Protein 2CMG (pdb70)

Radius of gyration: 24.31 Å; Cα contacts (8 Å, |Δi|>4): 1092; chains: 2; bounding box: 48×69×59 Å

Nearest PDB structures (foldseek):
  2cmg-assembly1_A  TM=1.004E+00  e=4.791E-58  Helicobacter pylori 26695
  3c6k-assembly1_B  TM=7.568E-01  e=3.218E-09  Homo sapiens
  3c6k-assembly1_A  TM=7.451E-01  e=6.695E-09  Homo sapiens
  3c6k-assembly2_D  TM=7.683E-01  e=2.009E-08  Homo sapiens
  3c6m-assembly1_B  TM=7.552E-01  e=1.890E-08  Homo sapiens

B-factor: mean 11.17, std 5.53, range [1.18, 40.69]

Foldseek 3Di:
DWDWADLDPPDIDIADFDAWDDWDDDPPKIWTKTQHPPQRIWIQIVRDIDGLNCLLQVLQQVLVLQVQLDPAWAFAEEEDDLSLSVVVNNVVHNYAYEYEAQDPRVSCVCVPRHPCSPVRVPPPRYHYYPDPVVDDQAAGQYYEYAALDDLVRVVVNLVRHDQLHKYKYKWFQCPVPVVRVLVSLQSQVVRFLAKAKFARPPCPPDRMIMIITHNDRDSLVSGHQVSQVVDPPHDRDHDVRSVVRRDDDPVSCVVSVVRGRD/DWDWAPQDPVDIDIFDFDAWDDWDDDDPWTWTKTQHPVQRIWICIPSDIDGQNCLQQVLQLVLCLLVQLDDAFAEEEEDDDLSLSNVVNNVLGNYAYEYEALCPVVSCVCVVRHVCNVVSVVDPRYHYDPDPVVDDQAAGQEYEYAALDDLVVLVVNLVRHDQNHKYKYKWWACVSCVVRVLVSLQSLVVRFLAWAKFDRPPPDPGGIIMIITHNDRDSPVSRHQVSQVPGPDRDRDDVVRSVNRRDDDPVSCVVNVVSGRD

Sequence (524 aa):
MWITQEITPYLRKEYTIEAKLLDVRSEHNILEIFKSKDFGEIAMLNRQLLFKNFLHIESELLAHMGGCTKKELKEVLIVDGFDLELAHQLFKYDTHIDFVQADEKILDSFISFFPHFHEVKNNKNFTHAKQLLDLDIKKYDLIFCLQEPDIHRIDGLKRMLKEDGVFISVAKHPLLEHVSMQNALKNMGGVFSVAMPFVAPLRILSNKGYIYASFKTHPLKDLMTPKIEALTSVRYYNEDIHRAAFALPKNLQEVFKDNIKSMWITQEITPYLRKEYTIEAKLLDVRSEHNILEIFKSKDFGEIAMLNRQLLFKNFLHIESELLAHMGGCTKKELKEVLIVDGFDLELAHQLFKYDTHIDFVQADEKILDSFISFFPHFHEVKNNKNFTHAKQLLDLDIKKYDLIFCLQEPDIHRIDGLKRMLKEDGVFISVAKHPLLEHVSMQNALKNMGGVFSVAMPFVAPLRILSNKGYIYASFKTHPLKDLMTPKIEALTSVRYYNEDIHRAAFALPKNLQEVFKDNIKS

Organism: Helicobacter pylori (strain ATCC 700392 / 26695) (NCBI:txid85962)

Secondary structure (DSSP, 8-state):
-EEEEEEETTEEEEEE-SEEEEEEE-SS-EEEEEEETTTEEEEEETTEEEEGGGTHHHHHHHHHHHHTTSS---EEEEESS--HHHHHHHTTSS-EEEEE-S-HHHHGGGTTTSTTHHHHHT-TTEEEESSGGGS----EEEEEESS---HHHHHHHHTTEEEEEEEEEEEE-TTT-HHHHHHHHHHHHTT-SEEEEE--TT-TT--EEEEEEESS--TTTT--HHHHTT--S-SS--HHHHHHTT---HHHHHHGGGT-B-/-EEEEEEETTEEEEEE-SEEEEEEE-SS-EEEEEEETTTEEEEEESS-EEEGGGHHHHHHHHHHHHHTS-S---EEEEES---HHHHHHHTTSS-EEEEE-S-HHHHHHTTTTSTTHHHHHH-TTEEEESSGGGSPP--EEEEEESS---HHHHHHHHTTEEEEEEEEEEE--TTTTHHHHHHHHHHHHTT-SEEEEE--TT--S---EEEEEESS--TTTT--HHHHTT--S-SS--HHHHHHTT---HHHHHHHTTT-B-

Structure (mmCIF, N/CA/C/O backbone):
data_2CMG
#
_entry.id   2CMG
#
_cell.length_a   61.147
_cell.length_b   58.141
_cell.length_c   74.832
_cell.angle_alpha   90.00
_cell.angle_beta   90.93
_cell.angle_gamma   90.00
#
_symmetry.space_group_name_H-M   'P 1 21 1'
#
loop_
_entity.id
_entity.type
_entity.pdbx_description
1 polymer 'SPERMIDINE SYNTHASE'
2 water water
#
loop_
_atom_site.group_PDB
_atom_site.id
_atom_site.type_symbol
_atom_site.label_atom_id
_atom_site.label_alt_id
_atom_site.label_comp_id
_atom_site.label_asym_id
_atom_site.label_entity_id
_atom_site.label_seq_id
_atom_site.pdbx_PDB_ins_code
_atom_site.Cartn_x
_atom_site.Cartn_y
_atom_site.Cartn_z
_atom_site.occupancy
_atom_site.B_iso_or_equiv
_atom_site.auth_seq_id
_atom_site.auth_comp_id
_atom_site.auth_asym_id
_atom_site.auth_atom_id
_atom_site.pdbx_PDB_model_num
ATOM 1 N N . MET A 1 1 ? -12.518 10.552 22.740 1.00 21.65 1 MET A N 1
ATOM 2 C CA . MET A 1 1 ? -12.019 10.896 21.372 1.00 21.00 1 MET A CA 1
ATOM 3 C C . MET A 1 1 ? -10.599 10.392 21.124 1.00 20.43 1 MET A C 1
ATOM 4 O O . MET A 1 1 ? -9.680 10.666 21.901 1.00 20.64 1 MET A O 1
ATOM 9 N N . TRP A 1 2 ? -10.428 9.658 20.030 1.00 19.47 2 TRP A N 1
ATOM 10 C CA . TRP A 1 2 ? -9.130 9.108 19.663 1.00 18.11 2 TRP A CA 1
ATOM 11 C C . TRP A 1 2 ? -8.832 9.257 18.178 1.00 17.37 2 TRP A C 1
ATOM 12 O O . TRP A 1 2 ? -9.711 9.575 17.378 1.00 16.41 2 TRP A O 1
ATOM 23 N N . ILE A 1 3 ? -7.567 9.031 17.835 1.00 16.83 3 ILE A N 1
ATOM 24 C CA . ILE A 1 3 ? -7.092 9.069 16.467 1.00 15.55 3 ILE A CA 1
ATOM 25 C C . ILE A 1 3 ? -6.276 7.794 16.298 1.00 15.58 3 ILE A C 1
ATOM 26 O O . ILE A 1 3 ? -5.482 7.435 17.172 1.00 15.05 3 ILE A O 1
ATOM 31 N N . THR A 1 4 ? -6.507 7.104 15.183 1.00 14.97 4 THR A N 1
ATOM 32 C CA . THR A 1 4 ? -5.841 5.847 14.883 1.00 14.43 4 THR A CA 1
ATOM 33 C C . THR A 1 4 ? -4.662 5.976 13.920 1.00 13.08 4 THR A C 1
ATOM 34 O O . THR A 1 4 ? -4.609 6.895 13.103 1.00 9.77 4 THR A O 1
ATOM 38 N N . GLN A 1 5 ? -3.725 5.033 14.039 1.00 12.39 5 GLN A N 1
ATOM 39 C CA . GLN A 1 5 ? -2.532 4.972 13.199 1.00 13.16 5 GLN A CA 1
ATOM 40 C C . GLN A 1 5 ? -2.287 3.510 12.837 1.00 12.60 5 GLN A C 1
ATOM 41 O O . GLN A 1 5 ? -2.162 2.658 13.714 1.00 12.67 5 GLN A O 1
ATOM 47 N N . GLU A 1 6 ? -2.209 3.228 11.544 1.00 11.99 6 GLU A N 1
ATOM 48 C CA . GLU A 1 6 ? -2.002 1.866 11.079 1.00 11.95 6 GLU A CA 1
ATOM 49 C C . GLU A 1 6 ? -0.542 1.440 10.982 1.00 10.47 6 GLU A C 1
ATOM 50 O O . GLU A 1 6 ? 0.316 2.190 10.510 1.00 9.95 6 GLU A O 1
ATOM 56 N N . ILE A 1 7 ? -0.280 0.219 11.434 1.00 10.12 7 ILE A N 1
ATOM 57 C CA . ILE A 1 7 ? 1.051 -0.378 11.383 1.00 9.49 7 ILE A CA 1
ATOM 58 C C . ILE A 1 7 ? 0.937 -1.419 10.273 1.00 9.53 7 ILE A C 1
ATOM 59 O O . ILE A 1 7 ? 1.785 -1.495 9.379 1.00 10.51 7 ILE A O 1
ATOM 64 N N . THR A 1 8 ? -0.121 -2.227 10.357 1.00 9.88 8 THR A N 1
ATOM 65 C CA . THR A 1 8 ? -0.432 -3.237 9.352 1.00 9.23 8 THR A CA 1
ATOM 66 C C . THR A 1 8 ? -1.951 -3.177 9.200 1.00 7.11 8 THR A C 1
ATOM 67 O O . THR A 1 8 ? -2.630 -2.480 9.962 1.00 6.71 8 THR A O 1
ATOM 71 N N . PRO A 1 9 ? -2.505 -3.881 8.206 1.00 6.56 9 PRO A N 1
ATOM 72 C CA . PRO A 1 9 ? -3.959 -3.861 8.019 1.00 7.36 9 PRO A CA 1
ATOM 73 C C . PRO A 1 9 ? -4.704 -4.559 9.151 1.00 7.34 9 PRO A C 1
ATOM 74 O O . PRO A 1 9 ? -5.920 -4.424 9.276 1.00 8.28 9 PRO A O 1
ATOM 78 N N . TYR A 1 10 ? -3.968 -5.298 9.975 1.00 7.46 10 TYR A N 1
ATOM 79 C CA . TYR A 1 10 ? -4.557 -6.017 11.096 1.00 7.43 10 TYR A CA 1
ATOM 80 C C . TYR A 1 10 ? -3.928 -5.554 12.405 1.00 8.02 10 TYR A C 1
ATOM 81 O O . TYR A 1 10 ? -4.064 -6.204 13.443 1.00 7.68 10 TYR A O 1
ATOM 90 N N . LEU A 1 11 ? -3.226 -4.431 12.349 1.00 8.36 11 LEU A N 1
ATOM 91 C CA . LEU A 1 11 ? -2.595 -3.904 13.545 1.00 6.52 11 LEU A CA 1
ATOM 92 C C . LEU A 1 11 ? -2.597 -2.386 13.511 1.00 7.97 11 LEU A C 1
ATOM 93 O O . LEU A 1 11 ? -1.988 -1.769 12.634 1.00 6.85 11 LEU A O 1
ATOM 98 N N . ARG A 1 12 ? -3.294 -1.790 14.477 1.00 8.85 12 ARG A N 1
ATOM 99 C CA . ARG A 1 12 ? -3.406 -0.334 14.585 1.00 10.45 12 ARG A CA 1
ATOM 100 C C . ARG A 1 12 ? -3.002 0.158 15.973 1.00 9.08 12 ARG A C 1
ATOM 101 O O . ARG A 1 12 ? -2.942 -0.612 16.920 1.00 10.18 12 ARG A O 1
ATOM 109 N N . LYS A 1 13 ? -2.739 1.456 16.073 1.00 9.14 13 LYS A N 1
ATOM 110 C CA . LYS A 1 13 ? -2.394 2.091 17.340 1.00 9.12 13 LYS A CA 1
ATOM 111 C C . LYS A 1 13 ? -3.470 3.139 17.583 1.00 9.91 13 LYS A C 1
ATOM 112 O O . LYS A 1 13 ? -3.869 3.844 16.658 1.00 9.98 13 LYS A O 1
ATOM 118 N N . GLU A 1 14 ? -3.950 3.242 18.816 1.00 11.72 14 GLU A N 1
ATOM 119 C CA . GLU A 1 14 ? -4.992 4.216 19.126 1.00 13.73 14 GLU A CA 1
ATOM 120 C C . GLU A 1 14 ? -4.482 5.173 20.212 1.00 13.31 14 GLU A C 1
ATOM 121 O O . GLU A 1 14 ? -4.088 4.733 21.307 1.00 12.57 14 GLU A O 1
ATOM 127 N N . TYR A 1 15 ? -4.456 6.470 19.890 1.00 14.60 15 TYR A N 1
ATOM 128 C CA . TYR A 1 15 ? -3.973 7.507 20.815 1.00 13.33 15 TYR A CA 1
ATOM 129 C C . TYR A 1 15 ? -5.068 8.421 21.359 1.00 14.62 15 TYR A C 1
ATOM 130 O O . TYR A 1 15 ? -5.451 9.382 20.678 1.00 16.48 15 TYR A O 1
ATOM 139 N N . THR A 1 16 ? -5.544 8.164 22.582 1.00 15.03 16 THR A N 1
ATOM 140 C CA . THR A 1 16 ? -6.589 9.007 23.166 1.00 16.00 16 THR A CA 1
ATOM 141 C C . THR A 1 16 ? -6.092 10.439 23.120 1.00 16.02 16 THR A C 1
ATOM 142 O O . THR A 1 16 ? -4.914 10.697 23.359 1.00 19.41 16 THR A O 1
ATOM 146 N N . ILE A 1 17 ? -6.994 11.365 22.826 1.00 14.56 17 ILE A N 1
ATOM 147 C CA . ILE A 1 17 ? -6.625 12.767 22.755 1.00 14.57 17 ILE A CA 1
ATOM 148 C C . ILE A 1 17 ? -7.638 13.645 23.466 1.00 14.23 17 ILE A C 1
ATOM 149 O O . ILE A 1 17 ? -8.820 13.304 23.533 1.00 12.38 17 ILE A O 1
ATOM 154 N N . GLU A 1 18 ? -7.164 14.783 23.974 1.00 15.68 18 GLU A N 1
ATOM 155 C CA . GLU A 1 18 ? -8.003 15.731 24.703 1.00 16.97 18 GLU A CA 1
ATOM 156 C C . GLU A 1 18 ? -8.983 16.479 23.802 1.00 19.17 18 GLU A C 1
ATOM 157 O O . GLU A 1 18 ? -10.155 16.641 24.152 1.00 19.67 18 GLU A O 1
ATOM 163 N N . ALA A 1 19 ? -8.500 16.956 22.656 1.00 17.97 19 ALA A N 1
ATOM 164 C CA . ALA A 1 19 ? -9.341 17.695 21.714 1.00 17.62 19 ALA A CA 1
ATOM 165 C C . ALA A 1 19 ? -8.553 18.089 20.479 1.00 16.13 19 ALA A C 1
ATOM 166 O O . ALA A 1 19 ? -7.326 17.984 20.452 1.00 16.74 19 ALA A O 1
ATOM 168 N N . LYS A 1 20 ? -9.266 18.544 19.456 1.00 15.08 20 LYS A N 1
ATOM 169 C CA . LYS A 1 20 ? -8.619 18.971 18.223 1.00 14.07 20 LYS A CA 1
ATOM 170 C C . LYS A 1 20 ? -8.279 20.454 18.348 1.00 14.33 20 LYS A C 1
ATOM 171 O O . LYS A 1 20 ? -9.109 21.262 18.780 1.00 14.11 20 LYS A O 1
ATOM 177 N N . LEU A 1 21 ? -7.052 20.799 17.971 1.00 13.12 21 LEU A N 1
ATOM 178 C CA . LEU A 1 21 ? -6.574 22.168 18.058 1.00 11.81 21 LEU A CA 1
ATOM 179 C C . LEU A 1 21 ? -6.423 22.875 16.722 1.00 11.46 21 LEU A C 1
ATOM 180 O O . LEU A 1 21 ? -6.350 24.098 16.681 1.00 10.43 21 LEU A O 1
ATOM 185 N N . LEU A 1 22 ? -6.369 22.120 15.632 1.00 11.54 22 LEU A N 1
ATOM 186 C CA . LEU A 1 22 ? -6.170 22.736 14.332 1.00 12.72 22 LEU A CA 1
ATOM 187 C C . LEU A 1 22 ? -6.524 21.753 13.222 1.00 13.72 22 LEU A C 1
ATOM 188 O O . LEU A 1 22 ? -6.410 20.537 13.385 1.00 14.26 22 LEU A O 1
ATOM 193 N N . ASP A 1 23 ? -6.942 22.292 12.086 1.00 12.84 23 ASP A N 1
ATOM 194 C CA . ASP A 1 23 ? -7.338 21.470 10.957 1.00 12.63 23 ASP A CA 1
ATOM 195 C C . ASP A 1 23 ? -7.144 22.271 9.671 1.00 11.71 23 ASP A C 1
ATOM 196 O O . ASP A 1 23 ? -8.039 22.997 9.240 1.00 11.17 23 ASP A O 1
ATOM 201 N N . VAL A 1 24 ? -5.961 22.131 9.075 1.00 11.75 24 VAL A N 1
ATOM 202 C CA . VAL A 1 24 ? -5.600 22.829 7.840 1.00 11.26 24 VAL A CA 1
ATOM 203 C C . VAL A 1 24 ? -5.499 21.835 6.692 1.00 11.49 24 VAL A C 1
ATOM 204 O O . VAL A 1 24 ? -4.861 20.790 6.812 1.00 12.62 24 VAL A O 1
ATOM 208 N N . ARG A 1 25 ? -6.113 22.184 5.569 1.00 13.34 25 ARG A N 1
ATOM 209 C CA . ARG A 1 25 ? -6.126 21.316 4.403 1.00 13.64 25 ARG A CA 1
ATOM 210 C C . ARG A 1 25 ? -5.880 22.077 3.108 1.00 13.66 25 ARG A C 1
ATOM 211 O O . ARG A 1 25 ? -6.489 23.116 2.854 1.00 15.25 25 ARG A O 1
ATOM 219 N N . SER A 1 26 ? -4.973 21.550 2.296 1.00 13.03 26 SER A N 1
ATOM 220 C CA . SER A 1 26 ? -4.650 22.131 1.003 1.00 12.08 26 SER A CA 1
ATOM 221 C C . SER A 1 26 ? -5.159 21.114 -0.010 1.00 12.79 26 SER A C 1
ATOM 222 O O . SER A 1 26 ? -5.718 20.090 0.384 1.00 13.94 26 SER A O 1
ATOM 225 N N . GLU A 1 27 ? -4.969 21.372 -1.300 1.00 13.27 27 GLU A N 1
ATOM 226 C CA . GLU A 1 27 ? -5.443 20.444 -2.324 1.00 13.57 27 GLU A CA 1
ATOM 227 C C . GLU A 1 27 ? -4.724 19.095 -2.292 1.00 15.17 27 GLU A C 1
ATOM 228 O O . GLU A 1 27 ? -5.244 18.105 -2.807 1.00 17.32 27 GLU A O 1
ATOM 234 N N . HIS A 1 28 ? -3.543 19.043 -1.679 1.00 16.47 28 HIS A N 1
ATOM 235 C CA . HIS A 1 28 ? -2.780 17.797 -1.632 1.00 16.60 28 HIS A CA 1
ATOM 236 C C . HIS A 1 28 ? -2.322 17.334 -0.247 1.00 15.81 28 HIS A C 1
ATOM 237 O O . HIS A 1 28 ? -1.693 16.281 -0.119 1.00 13.04 28 HIS A O 1
ATOM 244 N N . ASN A 1 29 ? -2.634 18.107 0.786 1.00 15.95 29 ASN A N 1
ATOM 245 C CA . ASN A 1 29 ? -2.227 17.742 2.135 1.00 14.71 29 ASN A CA 1
ATOM 246 C C . ASN A 1 29 ? -3.301 18.024 3.168 1.00 14.99 29 ASN A C 1
ATOM 247 O O . ASN A 1 29 ? -4.177 18.855 2.957 1.00 15.05 29 ASN A O 1
ATOM 252 N N . ILE A 1 30 ? -3.234 17.307 4.285 1.00 15.34 30 ILE A N 1
ATOM 253 C CA . ILE A 1 30 ? -4.196 17.472 5.360 1.00 14.92 30 ILE A CA 1
ATOM 254 C C . ILE A 1 30 ? -3.488 17.426 6.708 1.00 13.74 30 ILE A C 1
ATOM 255 O O . ILE A 1 30 ? -2.851 16.423 7.050 1.00 13.87 30 ILE A O 1
ATOM 260 N N . LEU A 1 31 ? -3.611 18.513 7.470 1.00 10.97 31 LEU A N 1
ATOM 261 C CA . LEU A 1 31 ? -2.966 18.629 8.778 1.00 9.18 31 LEU A CA 1
ATOM 262 C C . LEU A 1 31 ? -3.942 18.966 9.911 1.00 9.44 31 LEU A C 1
ATOM 263 O O . LEU A 1 31 ? -4.705 19.929 9.823 1.00 6.83 31 LEU A O 1
ATOM 268 N N . GLU A 1 32 ? -3.904 18.169 10.975 1.00 8.54 32 GLU A N 1
ATOM 269 C CA . GLU A 1 32 ? -4.765 18.385 12.129 1.00 7.90 32 GLU A CA 1
ATOM 270 C C . GLU A 1 32 ? -3.886 18.225 13.365 1.00 8.20 32 GLU A C 1
ATOM 271 O O . GLU A 1 32 ? -3.001 17.380 13.391 1.00 8.00 32 GLU A O 1
ATOM 277 N N . ILE A 1 33 ? -4.109 19.041 14.386 1.00 10.18 33 ILE A N 1
ATOM 278 C CA . ILE A 1 33 ? -3.307 18.928 15.598 1.00 9.58 33 ILE A CA 1
ATOM 279 C C . ILE A 1 33 ? -4.242 18.705 16.775 1.00 9.71 33 ILE A C 1
ATOM 280 O O . ILE A 1 33 ? -5.327 19.287 16.850 1.00 8.25 33 ILE A O 1
ATOM 285 N N . PHE A 1 34 ? -3.812 17.844 17.691 1.00 9.24 34 PHE A N 1
ATOM 286 C CA . PHE A 1 34 ? -4.610 17.502 18.863 1.00 8.74 34 PHE A CA 1
ATOM 287 C C . PHE A 1 34 ? -3.812 17.639 20.155 1.00 8.57 34 PHE A C 1
ATOM 288 O O . PHE A 1 34 ? -2.578 17.530 20.149 1.00 8.18 34 PHE A O 1
ATOM 296 N N . LYS A 1 35 ? -4.525 17.890 21.254 1.00 9.31 35 LYS A N 1
ATOM 297 C CA . LYS A 1 35 ? -3.906 17.999 22.570 1.00 9.39 35 LYS A CA 1
ATOM 298 C C . LYS A 1 35 ? -3.736 16.565 23.052 1.00 10.63 35 LYS A C 1
ATOM 299 O O . LYS A 1 35 ? -4.652 15.745 22.943 1.00 10.01 35 LYS A O 1
ATOM 305 N N . SER A 1 36 ? -2.566 16.261 23.590 1.00 10.55 36 SER A N 1
ATOM 306 C CA . SER A 1 36 ? -2.303 14.914 24.054 1.00 10.37 36 SER A CA 1
ATOM 307 C C . SER A 1 36 ? -1.789 14.813 25.476 1.00 10.54 36 SER A C 1
ATOM 308 O O . SER A 1 36 ? -0.745 15.372 25.796 1.00 12.26 36 SER A O 1
ATOM 311 N N . LYS A 1 37 ? -2.505 14.067 26.313 1.00 12.13 37 LYS A N 1
ATOM 312 C CA . LYS A 1 37 ? -2.109 13.870 27.703 1.00 13.29 37 LYS A CA 1
ATOM 313 C C . LYS A 1 37 ? -0.753 13.171 27.759 1.00 14.26 37 LYS A C 1
ATOM 314 O O . LYS A 1 37 ? -0.067 13.196 28.790 1.00 14.93 37 LYS A O 1
ATOM 320 N N . ASP A 1 38 ? -0.365 12.561 26.643 1.00 13.42 38 ASP A N 1
ATOM 321 C CA . ASP A 1 38 ? 0.904 11.846 26.567 1.00 12.95 38 ASP A CA 1
ATOM 322 C C . ASP A 1 38 ? 2.053 12.598 25.915 1.00 12.77 38 ASP A C 1
ATOM 323 O O . ASP A 1 38 ? 3.177 12.591 26.422 1.00 11.92 38 ASP A O 1
ATOM 328 N N . PHE A 1 39 ? 1.774 13.235 24.783 1.00 12.68 39 PHE A N 1
ATOM 329 C CA . PHE A 1 39 ? 2.816 13.944 24.058 1.00 11.55 39 PHE A CA 1
ATOM 330 C C . PHE A 1 39 ? 2.620 15.443 23.920 1.00 11.14 39 PHE A C 1
ATOM 331 O O . PHE A 1 39 ? 3.229 16.072 23.048 1.00 12.28 39 PHE A O 1
ATOM 339 N N . GLY A 1 40 ? 1.793 16.018 24.785 1.00 7.84 40 GLY A N 1
ATOM 340 C CA . GLY A 1 40 ? 1.542 17.444 24.711 1.00 6.22 40 GLY A CA 1
ATOM 341 C C . GLY A 1 40 ? 0.581 17.672 23.565 1.00 6.20 40 GLY A C 1
ATOM 342 O O . GLY A 1 40 ? -0.568 18.061 23.761 1.00 4.18 40 GLY A O 1
ATOM 343 N N . GLU A 1 41 ? 1.068 17.402 22.361 1.00 3.54 41 GLU A N 1
ATOM 344 C CA . GLU A 1 41 ? 0.281 17.535 21.152 1.00 4.30 41 GLU A CA 1
ATOM 345 C C . GLU A 1 41 ? 0.818 16.527 20.153 1.00 4.67 41 GLU A C 1
ATOM 346 O O . GLU A 1 41 ? 2.006 16.212 20.158 1.00 3.44 41 GLU A O 1
ATOM 352 N N . ILE A 1 42 ? -0.075 16.035 19.304 1.00 5.49 42 ILE A N 1
ATOM 353 C CA . ILE A 1 42 ? 0.270 15.104 18.243 1.00 6.26 42 ILE A CA 1
ATOM 354 C C . ILE A 1 42 ? -0.259 15.752 16.978 1.00 5.80 42 ILE A C 1
ATOM 355 O O . ILE A 1 42 ? -1.359 16.290 16.972 1.00 5.49 42 ILE A O 1
ATOM 360 N N . ALA A 1 43 ? 0.535 15.713 15.919 1.00 5.35 43 ALA A N 1
ATOM 361 C CA . ALA A 1 43 ? 0.139 16.287 14.648 1.00 6.75 43 ALA A CA 1
ATOM 362 C C . ALA A 1 43 ? -0.021 15.131 13.668 1.00 7.53 43 ALA A C 1
ATOM 363 O O . ALA A 1 43 ? 0.887 14.320 13.502 1.00 6.94 43 ALA A O 1
ATOM 365 N N . MET A 1 44 ? -1.197 15.039 13.057 1.00 9.28 44 MET A N 1
ATOM 366 C CA . MET A 1 44 ? -1.478 13.982 12.092 1.00 7.58 44 MET A CA 1
ATOM 367 C C . MET A 1 44 ? -1.548 14.585 10.702 1.00 8.96 44 MET A C 1
ATOM 368 O O . MET A 1 44 ? -2.586 15.120 10.280 1.00 7.42 44 MET A O 1
ATOM 373 N N . LEU A 1 45 ? -0.412 14.493 10.015 1.00 8.90 45 LEU A N 1
ATOM 374 C CA . LEU A 1 45 ? -0.221 15.000 8.660 1.00 9.00 45 LEU A CA 1
ATOM 375 C C . LEU A 1 45 ? -0.273 13.830 7.693 1.00 7.94 45 LEU A C 1
ATOM 376 O O . LEU A 1 45 ? 0.682 13.055 7.607 1.00 8.79 45 LEU A O 1
ATOM 381 N N . ASN A 1 46 ? -1.383 13.711 6.964 1.00 9.72 46 ASN A N 1
ATOM 382 C CA . ASN A 1 46 ? -1.570 12.637 5.987 1.00 11.15 46 ASN A CA 1
ATOM 383 C C . ASN A 1 46 ? -1.339 11.269 6.600 1.00 12.88 46 ASN A C 1
ATOM 384 O O . ASN A 1 46 ? -0.690 10.404 6.002 1.00 14.34 46 ASN A O 1
ATOM 389 N N . ARG A 1 47 ? -1.885 11.095 7.799 1.00 14.76 47 ARG A N 1
ATOM 390 C CA . ARG A 1 47 ? -1.796 9.863 8.585 1.00 16.01 47 ARG A CA 1
ATOM 391 C C . ARG A 1 47 ? -0.414 9.596 9.211 1.00 14.53 47 ARG A C 1
ATOM 392 O O . ARG A 1 47 ? -0.212 8.567 9.839 1.00 13.09 47 ARG A O 1
ATOM 400 N N . GLN A 1 48 ? 0.540 10.507 9.023 1.00 13.84 48 GLN A N 1
ATOM 401 C CA . GLN A 1 48 ? 1.851 10.359 9.653 1.00 13.61 48 GLN A CA 1
ATOM 402 C C . GLN A 1 48 ? 1.734 11.127 10.964 1.00 12.00 48 GLN A C 1
ATOM 403 O O . GLN A 1 48 ? 1.274 12.262 10.964 1.00 13.33 48 GLN A O 1
ATOM 409 N N . LEU A 1 49 ? 2.131 10.519 12.079 1.00 10.72 49 LEU A N 1
ATOM 410 C CA . LEU A 1 49 ? 2.044 11.201 13.374 1.00 8.76 49 LEU A CA 1
ATOM 411 C C . LEU A 1 49 ? 3.328 11.844 13.873 1.00 6.50 49 LEU A C 1
ATOM 412 O O . LEU A 1 49 ? 4.410 11.268 13.756 1.00 6.24 49 LEU A O 1
ATOM 417 N N . LEU A 1 50 ? 3.185 13.047 14.430 1.00 5.11 50 LEU A N 1
ATOM 418 C CA . LEU A 1 50 ? 4.307 13.787 14.998 1.00 5.40 50 LEU A CA 1
ATOM 419 C C . LEU A 1 50 ? 3.986 14.066 16.461 1.00 4.83 50 LEU A C 1
ATOM 420 O O . LEU A 1 50 ? 2.852 14.391 16.809 1.00 1.18 50 LEU A O 1
ATOM 425 N N . PHE A 1 51 ? 4.998 13.946 17.312 1.00 5.66 51 PHE A N 1
ATOM 426 C CA . PHE A 1 51 ? 4.834 14.145 18.743 1.00 5.83 51 PHE A CA 1
ATOM 427 C C . PHE A 1 51 ? 5.636 15.353 19.216 1.00 5.05 51 PHE A C 1
ATOM 428 O O . PHE A 1 51 ? 6.857 15.297 19.326 1.00 5.99 51 PHE A O 1
ATOM 436 N N . LYS A 1 52 ? 4.928 16.442 19.497 1.00 6.93 52 LYS A N 1
ATOM 437 C CA . LYS A 1 52 ? 5.528 17.702 19.939 1.00 6.12 52 LYS A CA 1
ATOM 438 C C . LYS A 1 52 ? 6.602 17.576 21.017 1.00 5.28 52 LYS A C 1
ATOM 439 O O . LYS A 1 52 ? 7.637 18.231 20.940 1.00 5.96 52 LYS A O 1
ATOM 445 N N . ASN A 1 53 ? 6.364 16.742 22.021 1.00 4.63 53 ASN A N 1
ATOM 446 C CA . ASN A 1 53 ? 7.338 16.579 23.102 1.00 4.03 53 ASN A CA 1
ATOM 447 C C . ASN A 1 53 ? 8.544 15.686 22.803 1.00 3.52 53 ASN A C 1
ATOM 448 O O . ASN A 1 53 ? 9.388 15.485 23.678 1.00 2.38 53 ASN A O 1
ATOM 453 N N . PHE A 1 54 ? 8.636 15.153 21.586 1.00 3.50 54 PHE A N 1
ATOM 454 C CA . PHE A 1 54 ? 9.760 14.281 21.238 1.00 4.65 54 PHE A CA 1
ATOM 455 C C . PHE A 1 54 ? 10.346 14.563 19.850 1.00 4.46 54 PHE A C 1
ATOM 456 O O . PHE A 1 54 ? 11.097 13.750 19.300 1.00 3.10 54 PHE A O 1
ATOM 464 N N . LEU A 1 55 ? 10.012 15.724 19.294 1.00 2.91 55 LEU A N 1
ATOM 465 C CA . LEU A 1 55 ? 10.506 16.105 17.981 1.00 3.40 55 LEU A CA 1
ATOM 466 C C . LEU A 1 55 ? 12.031 16.052 17.924 1.00 4.77 55 LEU A C 1
ATOM 467 O O . LEU A 1 55 ? 12.596 15.775 16.872 1.00 4.04 55 LEU A O 1
ATOM 472 N N . HIS A 1 56 ? 12.697 16.304 19.053 1.00 6.31 56 HIS A N 1
ATOM 473 C CA . HIS A 1 56 ? 14.164 16.283 19.080 1.00 5.29 56 HIS A CA 1
ATOM 474 C C . HIS A 1 56 ? 14.738 14.926 18.699 1.00 7.05 56 HIS A C 1
ATOM 475 O O . HIS A 1 56 ? 15.887 14.844 18.270 1.00 8.36 56 HIS A O 1
ATOM 482 N N . ILE A 1 57 ? 13.933 13.870 18.838 1.00 3.05 57 ILE A N 1
ATOM 483 C CA . ILE A 1 57 ? 14.385 12.518 18.522 1.00 4.42 57 ILE A CA 1
ATOM 484 C C . ILE A 1 57 ? 14.843 12.336 17.088 1.00 4.35 57 ILE A C 1
ATOM 485 O O . ILE A 1 57 ? 16.022 12.100 16.829 1.00 4.50 57 ILE A O 1
ATOM 490 N N . GLU A 1 58 ? 13.903 12.430 16.155 1.00 6.36 58 GLU A N 1
ATOM 491 C CA . GLU A 1 58 ? 14.238 12.237 14.756 1.00 6.12 58 GLU A CA 1
ATOM 492 C C . GLU A 1 58 ? 15.090 13.357 14.196 1.00 4.97 58 GLU A C 1
ATOM 493 O O . GLU A 1 58 ? 16.024 13.094 13.448 1.00 3.86 58 GLU A O 1
ATOM 499 N N . SER A 1 59 ? 14.771 14.600 14.550 1.00 3.11 59 SER A N 1
ATOM 500 C CA . SER A 1 59 ? 15.539 15.728 14.051 1.00 3.91 59 SER A CA 1
ATOM 501 C C . SER A 1 59 ? 16.997 15.645 14.478 1.00 4.19 59 SER A C 1
ATOM 502 O O . SER A 1 59 ? 17.891 16.058 13.740 1.00 7.72 59 SER A O 1
ATOM 505 N N . GLU A 1 60 ? 17.259 15.116 15.664 1.00 4.76 60 GLU A N 1
ATOM 506 C CA . GLU A 1 60 ? 18.644 14.993 16.074 1.00 5.17 60 GLU A CA 1
ATOM 507 C C . GLU A 1 60 ? 19.301 13.841 15.300 1.00 4.11 60 GLU A C 1
ATOM 508 O O . GLU A 1 60 ? 20.378 14.008 14.730 1.00 5.32 60 GLU A O 1
ATOM 514 N N . LEU A 1 61 ? 18.637 12.689 15.236 1.00 3.97 61 LEU A N 1
ATOM 515 C CA . LEU A 1 61 ? 19.218 11.527 14.558 1.00 3.97 61 LEU A CA 1
ATOM 516 C C . LEU A 1 61 ? 19.525 11.739 13.094 1.00 2.12 61 LEU A C 1
ATOM 517 O O . LEU A 1 61 ? 20.609 11.401 12.638 1.00 1.34 61 LEU A O 1
ATOM 522 N N . LEU A 1 62 ? 18.573 12.285 12.348 1.00 2.97 62 LEU A N 1
ATOM 523 C CA . LEU A 1 62 ? 18.774 12.532 10.921 1.00 1.58 62 LEU A CA 1
ATOM 524 C C . LEU A 1 62 ? 19.803 13.624 10.633 1.00 1.45 62 LEU A C 1
ATOM 525 O O . LEU A 1 62 ? 20.677 13.455 9.786 1.00 1.18 62 LEU A O 1
ATOM 530 N N . ALA A 1 63 ? 19.694 14.736 11.351 1.00 1.18 63 ALA A N 1
ATOM 531 C CA . ALA A 1 63 ? 20.587 15.873 11.155 1.00 2.64 63 ALA A CA 1
ATOM 532 C C . ALA A 1 63 ? 22.040 15.617 11.499 1.00 2.92 63 ALA A C 1
ATOM 533 O O . ALA A 1 63 ? 22.944 16.049 10.780 1.00 3.59 63 ALA A O 1
ATOM 535 N N . HIS A 1 64 ? 22.285 14.909 12.589 1.00 3.03 64 HIS A N 1
ATOM 536 C CA . HIS A 1 64 ? 23.663 14.662 12.958 1.00 5.22 64 HIS A CA 1
ATOM 537 C C . HIS A 1 64 ? 24.216 13.356 12.405 1.00 4.83 64 HIS A C 1
ATOM 538 O O . HIS A 1 64 ? 25.391 13.057 12.566 1.00 5.88 64 HIS A O 1
ATOM 545 N N . MET A 1 65 ? 23.367 12.583 11.732 1.00 5.97 65 MET A N 1
ATOM 546 C CA . MET A 1 65 ? 23.805 11.312 11.149 1.00 6.09 65 MET A CA 1
ATOM 547 C C . MET A 1 65 ? 24.770 11.656 10.021 1.00 5.34 65 MET A C 1
ATOM 548 O O . MET A 1 65 ? 25.852 11.089 9.914 1.00 3.81 65 MET A O 1
ATOM 553 N N . GLY A 1 66 ? 24.363 12.610 9.195 1.00 7.04 66 GLY A N 1
ATOM 554 C CA . GLY A 1 66 ? 25.189 13.040 8.090 1.00 7.51 66 GLY A CA 1
ATOM 555 C C . GLY A 1 66 ? 26.136 14.115 8.568 1.00 7.82 66 GLY A C 1
ATOM 556 O O . GLY A 1 66 ? 27.274 14.207 8.107 1.00 9.53 66 GLY A O 1
ATOM 557 N N . GLY A 1 67 ? 25.661 14.923 9.509 1.00 7.44 67 GLY A N 1
ATOM 558 C CA . GLY A 1 67 ? 26.465 16.003 10.048 1.00 6.74 67 GLY A CA 1
ATOM 559 C C . GLY A 1 67 ? 27.78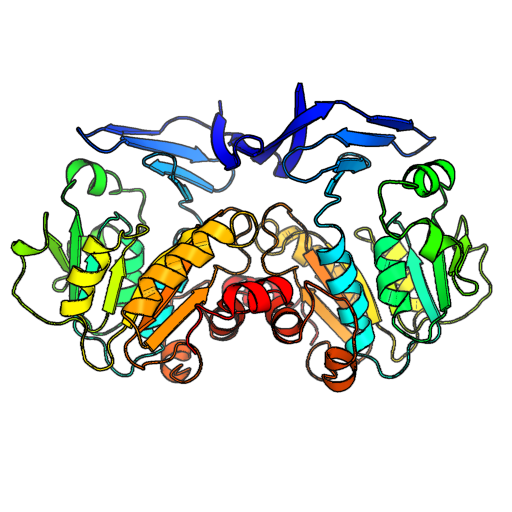5 15.585 10.665 1.00 7.35 67 GLY A C 1
ATOM 560 O O . GLY A 1 67 ? 28.791 16.259 10.460 1.00 6.61 67 GLY A O 1
ATOM 561 N N . CYS A 1 68 ? 27.796 14.483 11.409 1.00 7.97 68 CYS A N 1
ATOM 562 C CA . CYS A 1 68 ? 29.027 14.029 12.047 1.00 8.16 68 CYS A CA 1
ATOM 563 C C . CYS A 1 68 ? 29.828 12.992 11.267 1.00 7.62 68 CYS A C 1
ATOM 564 O O . CYS A 1 68 ? 30.858 12.508 11.732 1.00 7.28 68 CYS A O 1
ATOM 567 N N . THR A 1 69 ? 29.368 12.669 10.069 1.00 9.36 69 THR A N 1
ATOM 568 C CA . THR A 1 69 ? 30.054 11.696 9.227 1.00 11.62 69 THR A CA 1
ATOM 569 C C . THR A 1 69 ? 30.690 12.404 8.036 1.00 11.85 69 THR A C 1
ATOM 570 O O . THR A 1 69 ? 31.009 11.780 7.024 1.00 13.39 69 THR A O 1
ATOM 574 N N . LYS A 1 70 ? 30.906 13.706 8.167 1.00 12.39 70 LYS A N 1
ATOM 575 C CA . LYS A 1 70 ? 31.462 14.475 7.061 1.00 14.26 70 LYS A CA 1
ATOM 576 C C . LYS A 1 70 ? 32.197 15.747 7.508 1.00 13.43 70 LYS A C 1
ATOM 577 O O . LYS A 1 70 ? 31.596 16.638 8.095 1.00 13.40 70 LYS A O 1
ATOM 583 N N . LYS A 1 71 ? 33.495 15.811 7.212 1.00 13.44 71 LYS A N 1
ATOM 584 C CA . LYS A 1 71 ? 34.351 16.941 7.579 1.00 15.83 71 LYS A CA 1
ATOM 585 C C . LYS A 1 71 ? 33.740 18.328 7.432 1.00 15.35 71 LYS A C 1
ATOM 586 O O . LYS A 1 71 ? 33.838 19.163 8.335 1.00 16.35 71 LYS A O 1
ATOM 592 N N . GLU A 1 72 ? 33.124 18.585 6.289 1.00 15.34 72 GLU A N 1
ATOM 593 C CA . GLU A 1 72 ? 32.536 19.893 6.055 1.00 14.09 72 GLU A CA 1
ATOM 594 C C . GLU A 1 72 ? 31.236 19.818 5.281 1.00 13.61 72 GLU A C 1
ATOM 595 O O . GLU A 1 72 ? 31.144 19.123 4.269 1.00 13.62 72 GLU A O 1
ATOM 601 N N . LEU A 1 73 ? 30.229 20.534 5.764 1.00 13.49 73 LEU A N 1
ATOM 602 C CA . LEU A 1 73 ? 28.955 20.596 5.067 1.00 13.44 73 LEU A CA 1
ATOM 603 C C . LEU A 1 73 ? 28.521 22.048 4.987 1.00 11.82 73 LEU A C 1
ATOM 604 O O . LEU A 1 73 ? 28.188 22.668 5.994 1.00 13.57 73 LEU A O 1
ATOM 609 N N . LYS A 1 74 ? 28.556 22.600 3.784 1.00 10.43 74 LYS A N 1
ATOM 610 C CA . LYS A 1 74 ? 28.154 23.987 3.582 1.00 9.72 74 LYS A CA 1
ATOM 611 C C . LYS A 1 74 ? 26.840 24.078 2.810 1.00 8.95 74 LYS A C 1
ATOM 612 O O . LYS A 1 74 ? 26.131 25.077 2.893 1.00 7.51 74 LYS A O 1
ATOM 618 N N . GLU A 1 75 ? 26.512 23.021 2.072 1.00 11.16 75 GLU A N 1
ATOM 619 C CA . GLU A 1 75 ? 25.287 22.997 1.274 1.00 11.77 75 GLU A CA 1
ATOM 620 C C . GLU A 1 75 ? 24.437 21.768 1.573 1.00 12.41 75 GLU A C 1
ATOM 621 O O . GLU A 1 75 ? 24.818 20.634 1.291 1.00 10.63 75 GLU A O 1
ATOM 627 N N . VAL A 1 76 ? 23.265 22.020 2.135 1.00 13.49 76 VAL A N 1
ATOM 628 C CA . VAL A 1 76 ? 22.349 20.961 2.496 1.00 12.39 76 VAL A CA 1
ATOM 629 C C . VAL A 1 76 ? 21.020 21.169 1.790 1.00 11.23 76 VAL A C 1
ATOM 630 O O . VAL A 1 76 ? 20.560 22.301 1.650 1.00 12.52 76 VAL A O 1
ATOM 634 N N . LEU A 1 77 ? 20.419 20.074 1.336 1.00 9.46 77 LEU A N 1
ATOM 635 C CA . LEU A 1 77 ? 19.125 20.119 0.660 1.00 10.36 77 LEU A CA 1
ATOM 636 C C . LEU A 1 77 ? 18.133 19.206 1.381 1.00 9.57 77 LEU A C 1
ATOM 637 O O . LEU A 1 77 ? 18.469 18.084 1.755 1.00 10.63 77 LEU A O 1
ATOM 642 N N . ILE A 1 78 ? 16.912 19.693 1.574 1.00 8.60 78 ILE A N 1
ATOM 643 C CA . ILE A 1 78 ? 15.878 18.906 2.232 1.00 6.33 78 ILE A CA 1
ATOM 644 C C . ILE A 1 78 ? 14.649 18.983 1.335 1.00 4.87 78 ILE A C 1
ATOM 645 O O . ILE A 1 78 ? 14.208 20.071 0.993 1.00 1.95 78 ILE A O 1
ATOM 650 N N . VAL A 1 79 ? 14.089 17.841 0.956 1.00 3.40 79 VAL A N 1
ATOM 651 C CA . VAL A 1 79 ? 12.915 17.863 0.089 1.00 5.09 79 VAL A CA 1
ATOM 652 C C . VAL A 1 79 ? 11.800 16.903 0.533 1.00 4.55 79 VAL A C 1
ATOM 653 O O . VAL A 1 79 ? 12.025 16.040 1.375 1.00 4.23 79 VAL A O 1
ATOM 657 N N . ASP A 1 80 ? 10.595 17.088 -0.013 1.00 4.18 80 ASP A N 1
ATOM 658 C CA . ASP A 1 80 ? 9.435 16.236 0.284 1.00 4.17 80 ASP A CA 1
ATOM 659 C C . ASP A 1 80 ? 8.951 16.095 1.734 1.00 4.97 80 ASP A C 1
ATOM 660 O O . ASP A 1 80 ? 8.471 15.035 2.128 1.00 3.77 80 ASP A O 1
ATOM 665 N N . GLY A 1 81 ? 9.049 17.155 2.522 1.00 3.05 81 GLY A N 1
ATOM 666 C CA . GLY A 1 81 ? 8.600 17.069 3.899 1.00 3.83 81 GLY A CA 1
ATOM 667 C C . GLY A 1 81 ? 8.382 18.446 4.497 1.00 2.85 81 GLY A C 1
ATOM 668 O O . GLY A 1 81 ? 8.506 19.449 3.792 1.00 1.57 81 GLY A O 1
ATOM 669 N N . PHE A 1 82 ? 8.071 18.493 5.794 1.00 3.89 82 PHE A N 1
ATOM 670 C CA . PHE A 1 82 ? 7.830 19.759 6.492 1.00 4.52 82 PHE A CA 1
ATOM 671 C C . PHE A 1 82 ? 8.636 19.841 7.783 1.00 4.18 82 PHE A C 1
ATOM 672 O O . PHE A 1 82 ? 8.459 20.758 8.582 1.00 1.18 82 PHE A O 1
ATOM 680 N N . ASP A 1 83 ? 9.537 18.887 7.977 1.00 4.88 83 ASP A N 1
ATOM 681 C CA . ASP A 1 83 ? 10.349 18.857 9.187 1.00 5.02 83 ASP A CA 1
ATOM 682 C C . ASP A 1 83 ? 11.329 20.023 9.270 1.00 3.92 83 ASP A C 1
ATOM 683 O O . ASP A 1 83 ? 12.429 19.953 8.736 1.00 4.44 83 ASP A O 1
ATOM 688 N N . LEU A 1 84 ? 10.918 21.095 9.941 1.00 2.77 84 LEU A N 1
ATOM 689 C CA . LEU A 1 84 ? 11.766 22.269 10.094 1.00 5.63 84 LEU A CA 1
ATOM 690 C C . LEU A 1 84 ? 12.720 22.107 11.275 1.00 5.07 84 LEU A C 1
ATOM 691 O O . LEU A 1 84 ? 13.647 22.896 11.444 1.00 8.43 84 LEU A O 1
ATOM 696 N N . GLU A 1 85 ? 12.490 21.089 12.096 1.00 3.58 85 GLU A N 1
ATOM 697 C CA . GLU A 1 85 ? 13.367 20.845 13.237 1.00 5.39 85 GLU A CA 1
ATOM 698 C C . GLU A 1 85 ? 14.673 20.231 12.738 1.00 5.05 85 GLU A C 1
ATOM 699 O O . GLU A 1 85 ? 15.753 20.499 13.275 1.00 5.74 85 GLU A O 1
ATOM 705 N N . LEU A 1 86 ? 14.571 19.408 11.701 1.00 4.24 86 LEU A N 1
ATOM 706 C CA . LEU A 1 86 ? 15.750 18.800 11.116 1.00 3.41 86 LEU A CA 1
ATOM 707 C C . LEU A 1 86 ? 16.653 19.939 10.664 1.00 5.81 86 LEU A C 1
ATOM 708 O O . LEU A 1 86 ? 17.875 19.870 10.787 1.00 6.85 86 LEU A O 1
ATOM 713 N N . ALA A 1 87 ? 16.031 20.995 10.150 1.00 5.77 87 ALA A N 1
ATOM 714 C CA . ALA A 1 87 ? 16.759 22.170 9.689 1.00 7.69 87 ALA A CA 1
ATOM 715 C C . ALA A 1 87 ? 17.433 22.845 10.880 1.00 8.03 87 ALA A C 1
ATOM 716 O O . ALA A 1 87 ? 18.594 23.260 10.806 1.00 7.20 87 ALA A O 1
ATOM 718 N N . HIS A 1 88 ? 16.693 22.952 11.980 1.00 8.35 88 HIS A N 1
ATOM 719 C CA . HIS A 1 88 ? 17.225 23.567 13.189 1.00 8.88 88 HIS A CA 1
ATOM 720 C C . HIS A 1 88 ? 18.506 22.874 13.652 1.00 9.38 88 HIS A C 1
ATOM 721 O O . HIS A 1 88 ? 19.552 23.511 13.811 1.00 10.90 88 HIS A O 1
ATOM 728 N N . GLN A 1 89 ? 18.421 21.569 13.875 1.00 4.64 89 GLN A N 1
ATOM 729 C CA . GLN A 1 89 ? 19.574 20.802 14.310 1.00 4.44 89 GLN A CA 1
ATOM 730 C C . GLN A 1 89 ? 20.746 20.962 13.336 1.00 5.88 89 GLN A C 1
ATOM 731 O O . GLN A 1 89 ? 21.912 20.913 13.734 1.00 6.59 89 GLN A O 1
ATOM 737 N N . LEU A 1 90 ? 20.422 21.151 12.059 1.00 7.51 90 LEU A N 1
ATOM 738 C CA . LEU A 1 90 ? 21.420 21.320 11.011 1.00 7.47 90 LEU A CA 1
ATOM 739 C C . LEU A 1 90 ? 22.111 22.675 11.081 1.00 8.38 90 LEU A C 1
ATOM 740 O O . LEU A 1 90 ? 23.239 22.823 10.613 1.00 11.59 90 LEU A O 1
ATOM 745 N N . PHE A 1 91 ? 21.429 23.660 11.659 1.00 7.95 91 PHE A N 1
ATOM 746 C CA . PHE A 1 91 ? 21.994 24.992 11.804 1.00 8.58 91 PHE A CA 1
ATOM 747 C C . PHE A 1 91 ? 22.995 25.034 12.951 1.00 10.30 91 PHE A C 1
ATOM 748 O O . PHE A 1 91 ? 23.508 26.093 13.316 1.00 10.78 91 PHE A O 1
ATOM 756 N N . LYS A 1 92 ? 23.267 23.869 13.526 1.00 8.40 92 LYS A N 1
ATOM 757 C CA . LYS A 1 92 ? 24.253 23.788 14.583 1.00 8.56 92 LYS A CA 1
ATOM 758 C C . LYS A 1 92 ? 25.591 23.552 13.890 1.00 6.92 92 LYS A C 1
ATOM 759 O O . LYS A 1 92 ? 26.605 23.334 14.533 1.00 8.82 92 LYS A O 1
ATOM 765 N N . TYR A 1 93 ? 25.568 23.585 12.563 1.00 7.48 93 TYR A N 1
ATOM 766 C CA . TYR A 1 93 ? 26.770 23.429 11.744 1.00 7.70 93 TYR A CA 1
ATOM 767 C C . TYR A 1 93 ? 26.877 24.696 10.882 1.00 9.33 93 TYR A C 1
ATOM 768 O O . TYR A 1 93 ? 25.865 25.298 10.521 1.00 9.83 93 TYR A O 1
ATOM 777 N N . ASP A 1 94 ? 28.092 25.122 10.568 1.00 12.01 94 ASP A N 1
ATOM 778 C CA . ASP A 1 94 ? 28.266 26.303 9.725 1.00 14.81 94 ASP A CA 1
ATOM 779 C C . ASP A 1 94 ? 27.832 25.832 8.341 1.00 14.89 94 ASP A C 1
ATOM 780 O O . ASP A 1 94 ? 28.636 25.268 7.594 1.00 18.91 94 ASP A O 1
ATOM 785 N N . THR A 1 95 ? 26.569 26.058 7.985 1.00 14.44 95 THR A N 1
ATOM 786 C CA . THR A 1 95 ? 26.088 25.570 6.692 1.00 12.20 95 THR A CA 1
ATOM 787 C C . THR A 1 95 ? 24.861 26.328 6.160 1.00 11.02 95 THR A C 1
ATOM 788 O O . THR A 1 95 ? 24.254 27.135 6.872 1.00 10.57 95 THR A O 1
ATOM 792 N N . HIS A 1 96 ? 24.514 26.074 4.901 1.00 10.11 96 HIS A N 1
ATOM 793 C CA . HIS A 1 96 ? 23.344 26.695 4.270 1.00 8.19 96 HIS A CA 1
ATOM 794 C C . HIS A 1 96 ? 22.335 25.600 3.973 1.00 7.71 96 HIS A C 1
ATOM 795 O O . HIS A 1 96 ? 22.712 24.508 3.554 1.00 8.82 96 HIS A O 1
ATOM 802 N N . ILE A 1 97 ? 21.055 25.908 4.155 1.00 7.47 97 ILE A N 1
ATOM 803 C CA . ILE A 1 97 ? 19.992 24.936 3.923 1.00 6.24 97 ILE A CA 1
ATOM 804 C C . ILE A 1 97 ? 18.933 25.374 2.900 1.00 6.46 97 ILE A C 1
ATOM 805 O O . ILE A 1 97 ? 18.323 26.432 3.024 1.00 4.74 97 ILE A O 1
ATOM 810 N N . ASP A 1 98 ? 18.747 24.553 1.869 1.00 7.05 98 ASP A N 1
ATOM 811 C CA . ASP A 1 98 ? 17.743 24.801 0.836 1.00 6.01 98 ASP A CA 1
ATOM 81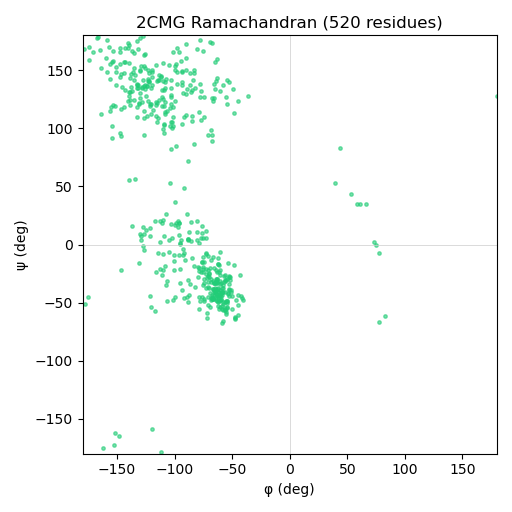2 C C . ASP A 1 98 ? 16.581 23.884 1.198 1.00 5.97 98 ASP A C 1
ATOM 813 O O . ASP A 1 98 ? 16.694 22.665 1.092 1.00 9.39 98 ASP A O 1
ATOM 818 N N . PHE A 1 99 ? 15.471 24.459 1.643 1.00 5.71 99 PHE A N 1
ATOM 819 C CA . PHE A 1 99 ? 14.306 23.662 2.029 1.00 4.32 99 PHE A CA 1
ATOM 820 C C . PHE A 1 99 ? 13.256 23.763 0.936 1.00 4.17 99 PHE A C 1
ATOM 821 O O . PHE A 1 99 ? 12.755 24.851 0.669 1.00 2.74 99 PHE A O 1
ATOM 829 N N . VAL A 1 100 ? 12.920 22.633 0.315 1.00 4.45 100 VAL A N 1
ATOM 830 C CA . VAL A 1 100 ? 11.931 22.624 -0.763 1.00 5.95 100 VAL A CA 1
ATOM 831 C C . VAL A 1 100 ? 10.609 21.973 -0.344 1.00 6.72 100 VAL A C 1
ATOM 832 O O . VAL A 1 100 ? 10.567 20.813 0.075 1.00 7.48 100 VAL A O 1
ATOM 836 N N . GLN A 1 101 ? 9.529 22.732 -0.464 1.00 4.72 101 GLN A N 1
ATOM 837 C CA . GLN A 1 101 ? 8.211 22.249 -0.103 1.00 6.62 101 GLN A CA 1
ATOM 838 C C . GLN A 1 101 ? 7.213 23.192 -0.736 1.00 8.23 101 GLN A C 1
ATOM 839 O O . GLN A 1 101 ? 7.118 24.352 -0.348 1.00 8.46 101 GLN A O 1
ATOM 845 N N . ALA A 1 102 ? 6.469 22.684 -1.709 1.00 9.25 102 ALA A N 1
ATOM 846 C CA . ALA A 1 102 ? 5.489 23.482 -2.429 1.00 9.93 102 ALA A CA 1
ATOM 847 C C . ALA A 1 102 ? 4.263 23.906 -1.627 1.00 9.22 102 ALA A C 1
ATOM 848 O O . ALA A 1 102 ? 3.571 24.851 -2.003 1.00 11.45 102 ALA A O 1
ATOM 850 N N . ASP A 1 103 ? 3.979 23.216 -0.531 1.00 8.67 103 ASP A N 1
ATOM 851 C CA . ASP A 1 103 ? 2.810 23.561 0.263 1.00 5.34 103 ASP A CA 1
ATOM 852 C C . ASP A 1 103 ? 3.133 24.425 1.475 1.00 6.40 103 ASP A C 1
ATOM 853 O O . ASP A 1 103 ? 3.308 23.920 2.587 1.00 6.52 103 ASP A O 1
ATOM 858 N N . GLU A 1 104 ? 3.194 25.735 1.242 1.00 6.51 104 GLU A N 1
ATOM 859 C CA . GLU A 1 104 ? 3.490 26.723 2.275 1.00 5.75 104 GLU A CA 1
ATOM 860 C C . GLU A 1 104 ? 2.370 26.916 3.289 1.00 6.21 104 GLU A C 1
ATOM 861 O O . GLU A 1 104 ? 2.624 27.226 4.460 1.00 4.50 104 GLU A O 1
ATOM 867 N N . LYS A 1 105 ? 1.132 26.757 2.837 1.00 5.30 105 LYS A N 1
ATOM 868 C CA . LYS A 1 105 ? -0.010 26.939 3.719 1.00 7.74 105 LYS A CA 1
ATOM 869 C C . LYS A 1 105 ? -0.057 25.941 4.871 1.00 8.66 105 LYS A C 1
ATOM 870 O O . LYS A 1 105 ? -0.526 26.276 5.960 1.00 11.43 105 LYS A O 1
ATOM 876 N N . ILE A 1 106 ? 0.407 24.716 4.657 1.00 7.93 106 ILE A N 1
ATOM 877 C CA . ILE A 1 106 ? 0.374 23.768 5.764 1.00 8.84 106 ILE A CA 1
ATOM 878 C C . ILE A 1 106 ? 1.724 23.785 6.465 1.00 6.86 106 ILE A C 1
ATOM 879 O O . ILE A 1 106 ? 1.836 23.402 7.620 1.00 7.38 106 ILE A O 1
ATOM 884 N N . LEU A 1 107 ? 2.751 24.244 5.762 1.00 6.82 107 LEU A N 1
ATOM 885 C CA . LEU A 1 107 ? 4.074 24.341 6.360 1.00 8.40 107 LEU A CA 1
ATOM 886 C C . LEU A 1 107 ? 4.027 25.404 7.460 1.00 9.18 107 LEU A C 1
ATOM 887 O O . LEU A 1 107 ? 4.518 25.201 8.573 1.00 8.90 107 LEU A O 1
ATOM 892 N N . ASP A 1 108 ? 3.414 26.536 7.138 1.00 9.78 108 ASP A N 1
ATOM 893 C CA . ASP A 1 108 ? 3.275 27.638 8.081 1.00 8.39 108 ASP A CA 1
ATOM 894 C C . ASP A 1 108 ? 2.252 27.317 9.170 1.00 8.23 108 ASP A C 1
ATOM 895 O O . ASP A 1 108 ? 2.102 28.067 10.137 1.00 8.88 108 ASP A O 1
ATOM 900 N N . SER A 1 109 ? 1.555 26.195 9.020 1.00 6.93 109 SER A N 1
ATOM 901 C CA . SER A 1 109 ? 0.579 25.779 10.018 1.00 3.88 109 SER A CA 1
ATOM 902 C C . SER A 1 109 ? 1.284 25.223 11.247 1.00 6.06 109 SER A C 1
ATOM 903 O O . SER A 1 109 ? 0.644 24.983 12.270 1.00 7.36 109 SER A O 1
ATOM 906 N N . PHE A 1 110 ? 2.593 25.002 11.142 1.00 6.63 110 PHE A N 1
ATOM 907 C CA . PHE A 1 110 ? 3.368 24.468 12.267 1.00 8.15 110 PHE A CA 1
ATOM 908 C C . PHE A 1 110 ? 4.043 25.593 13.056 1.00 6.38 110 PHE A C 1
ATOM 909 O O . PHE A 1 110 ? 4.991 25.358 13.796 1.00 5.09 110 PHE A O 1
ATOM 917 N N . ILE A 1 111 ? 3.545 26.810 12.883 1.00 8.41 111 ILE A N 1
ATOM 918 C CA . ILE A 1 111 ? 4.106 27.988 13.526 1.00 8.22 111 ILE A CA 1
ATOM 919 C C . ILE A 1 111 ? 4.295 27.908 15.029 1.00 8.40 111 ILE A C 1
ATOM 920 O O . ILE A 1 111 ? 5.207 28.528 15.592 1.00 6.57 111 ILE A O 1
ATOM 925 N N . SER A 1 112 ? 3.428 27.143 15.674 1.00 7.37 112 SER A N 1
ATOM 926 C CA . SER A 1 112 ? 3.481 26.975 17.111 1.00 8.87 112 SER A CA 1
ATOM 927 C C . SER A 1 112 ? 4.008 25.586 17.480 1.00 7.03 112 SER A C 1
ATOM 928 O O . SER A 1 112 ? 4.682 25.424 18.494 1.00 9.10 112 SER A O 1
ATOM 931 N N . PHE A 1 113 ? 3.723 24.605 16.633 1.00 5.16 113 PHE A N 1
ATOM 932 C CA . PHE A 1 113 ? 4.131 23.220 16.858 1.00 4.79 113 PHE A CA 1
ATOM 933 C C . PHE A 1 113 ? 5.634 22.992 16.941 1.00 5.76 113 PHE A C 1
ATOM 934 O O . PHE A 1 113 ? 6.117 22.415 17.919 1.00 7.04 113 PHE A O 1
ATOM 942 N N . PHE A 1 114 ? 6.363 23.411 15.906 1.00 3.99 114 PHE A N 1
ATOM 943 C CA . PHE A 1 114 ? 7.821 23.263 15.873 1.00 3.76 114 PHE A CA 1
ATOM 944 C C . PHE A 1 114 ? 8.446 24.322 16.761 1.00 2.20 114 PHE A C 1
ATOM 945 O O . PHE A 1 114 ? 8.479 25.495 16.407 1.00 3.36 114 PHE A O 1
ATOM 953 N N . PRO A 1 115 ? 8.971 23.916 17.919 1.00 3.01 115 PRO A N 1
ATOM 954 C CA . PRO A 1 115 ? 9.595 24.860 18.854 1.00 2.87 115 PRO A CA 1
ATOM 955 C C . PRO A 1 115 ? 10.498 25.915 18.195 1.00 4.38 115 PRO A C 1
ATOM 956 O O . PRO A 1 115 ? 10.418 27.099 18.527 1.00 2.79 115 PRO A O 1
ATOM 960 N N . HIS A 1 116 ? 11.334 25.483 17.250 1.00 3.21 116 HIS A N 1
ATOM 961 C CA . HIS A 1 116 ? 12.270 26.377 16.564 1.00 3.53 116 HIS A CA 1
ATOM 962 C C . HIS A 1 116 ? 11.814 26.911 15.205 1.00 3.04 116 HIS A C 1
ATOM 963 O O . HIS A 1 116 ? 12.629 27.349 14.416 1.00 5.20 116 HIS A O 1
ATOM 970 N N . PHE A 1 117 ? 10.514 26.876 14.949 1.00 3.17 117 PHE A N 1
ATOM 971 C CA . PHE A 1 117 ? 9.939 27.347 13.694 1.00 3.77 117 PHE A CA 1
ATOM 972 C C . PHE A 1 117 ? 10.452 28.716 13.266 1.00 3.39 117 PHE A C 1
ATOM 973 O O . PHE A 1 117 ? 11.085 28.871 12.225 1.00 3.47 117 PHE A O 1
ATOM 981 N N . HIS A 1 118 ? 10.147 29.719 14.075 1.00 4.73 118 HIS A N 1
ATOM 982 C CA . HIS A 1 118 ? 10.568 31.077 13.790 1.00 6.49 118 HIS A CA 1
ATOM 983 C C . HIS A 1 118 ? 12.086 31.215 13.579 1.00 5.85 118 HIS A C 1
ATOM 984 O O . HIS A 1 118 ? 12.526 31.803 12.595 1.00 3.72 118 HIS A O 1
ATOM 991 N N . GLU A 1 119 ? 12.890 30.658 14.476 1.00 7.92 119 GLU A N 1
ATOM 992 C CA . GLU A 1 119 ? 14.348 30.751 14.334 1.00 10.25 119 GLU A CA 1
ATOM 993 C C . GLU A 1 119 ? 14.913 30.105 13.060 1.00 12.03 119 GLU A C 1
ATOM 994 O O . GLU A 1 119 ? 15.999 30.467 12.602 1.00 12.90 119 GLU A O 1
ATOM 1000 N N . VAL A 1 120 ? 14.191 29.149 12.483 1.00 9.64 120 VAL A N 1
ATOM 1001 C CA . VAL A 1 120 ? 14.674 28.505 11.261 1.00 8.27 120 VAL A CA 1
ATOM 1002 C C . VAL A 1 120 ? 14.238 29.283 10.009 1.00 8.05 120 VAL A C 1
ATOM 1003 O O . VAL A 1 120 ? 15.032 29.492 9.088 1.00 8.65 120 VAL A O 1
ATOM 1007 N N . LYS A 1 121 ? 12.985 29.730 9.983 1.00 8.62 121 LYS A N 1
ATOM 1008 C CA . LYS A 1 121 ? 12.467 30.482 8.838 1.00 8.92 121 LYS A CA 1
ATOM 1009 C C . LYS A 1 121 ? 13.218 31.794 8.609 1.00 10.05 121 LYS A C 1
ATOM 1010 O O . LYS A 1 121 ? 13.501 32.156 7.462 1.00 10.85 121 LYS A O 1
ATOM 1016 N N . ASN A 1 122 ? 13.547 32.499 9.693 1.00 8.81 122 ASN A N 1
ATOM 1017 C CA . ASN A 1 122 ? 14.257 33.777 9.594 1.00 9.49 122 ASN A CA 1
ATOM 1018 C C . ASN A 1 122 ? 15.788 33.685 9.573 1.00 8.68 122 ASN A C 1
ATOM 1019 O O . ASN A 1 122 ? 16.480 34.708 9.582 1.00 4.92 122 ASN A O 1
ATOM 1024 N N . ASN A 1 123 ? 16.315 32.466 9.543 1.00 7.54 123 ASN A N 1
ATOM 1025 C CA . ASN A 1 123 ? 17.758 32.268 9.509 1.00 6.65 123 ASN A CA 1
ATOM 1026 C C . ASN A 1 123 ? 18.245 32.842 8.195 1.00 8.24 123 ASN A C 1
ATOM 1027 O O . ASN A 1 123 ? 17.649 32.581 7.153 1.00 7.00 123 ASN A O 1
ATOM 1032 N N . LYS A 1 124 ? 19.320 33.624 8.231 1.00 9.01 124 LYS A N 1
ATOM 1033 C CA . LYS A 1 124 ? 19.827 34.207 6.995 1.00 10.04 124 LYS A CA 1
ATOM 1034 C C . LYS A 1 124 ? 20.286 33.128 6.029 1.00 10.17 124 LYS A C 1
ATOM 1035 O O . LYS A 1 124 ? 20.316 33.349 4.820 1.00 9.15 124 LYS A O 1
ATOM 1041 N N . ASN A 1 125 ? 20.617 31.953 6.563 1.00 10.66 125 ASN A N 1
ATOM 1042 C CA . ASN A 1 125 ? 21.090 30.851 5.729 1.00 11.82 125 ASN A CA 1
ATOM 1043 C C . ASN A 1 125 ? 20.012 29.820 5.408 1.00 11.46 125 ASN A C 1
ATOM 1044 O O . ASN A 1 125 ? 20.312 28.706 4.999 1.00 10.75 125 ASN A O 1
ATOM 1049 N N . PHE A 1 126 ? 18.753 30.185 5.597 1.00 10.88 126 PHE A N 1
ATOM 1050 C CA . PHE A 1 126 ? 17.675 29.264 5.289 1.00 10.48 126 PHE A CA 1
ATOM 1051 C C . PHE A 1 126 ? 16.925 29.807 4.076 1.00 11.41 126 PHE A C 1
ATOM 1052 O O . PHE A 1 126 ? 16.525 30.974 4.050 1.00 10.25 126 PHE A O 1
ATOM 1060 N N . THR A 1 127 ? 16.778 28.968 3.055 1.00 11.68 127 THR A N 1
ATOM 1061 C CA . THR A 1 127 ? 16.064 29.367 1.853 1.00 11.86 127 THR A CA 1
ATOM 1062 C C . THR A 1 127 ? 14.957 28.397 1.493 1.00 11.08 127 THR A C 1
ATOM 1063 O O . THR A 1 127 ? 15.208 27.276 1.059 1.00 11.04 127 THR A O 1
ATOM 1067 N N . HIS A 1 128 ? 13.725 28.851 1.684 1.00 11.31 128 HIS A N 1
ATOM 1068 C CA . HIS A 1 128 ? 12.547 28.068 1.371 1.00 11.75 128 HIS A CA 1
ATOM 1069 C C . HIS A 1 128 ? 12.221 28.223 -0.107 1.00 11.50 128 HIS A C 1
ATOM 1070 O O . HIS A 1 128 ? 12.356 29.312 -0.663 1.00 12.00 128 HIS A O 1
ATOM 1077 N N . ALA A 1 129 ? 11.783 27.129 -0.729 1.00 11.72 129 ALA A N 1
ATOM 1078 C CA . ALA A 1 129 ? 11.404 27.124 -2.139 1.00 11.04 129 ALA A CA 1
ATOM 1079 C C . ALA A 1 129 ? 10.248 26.149 -2.404 1.00 10.50 129 ALA A C 1
ATOM 1080 O O . ALA A 1 129 ? 10.139 25.106 -1.761 1.00 10.22 129 ALA A O 1
ATOM 1082 N N . LYS A 1 130 ? 9.389 26.492 -3.359 1.00 10.43 130 LYS A N 1
ATOM 1083 C CA . LYS A 1 130 ? 8.269 25.628 -3.700 1.00 8.94 130 LYS A CA 1
ATOM 1084 C C . LYS A 1 130 ? 8.729 24.412 -4.504 1.00 9.48 130 LYS A C 1
ATOM 1085 O O . LYS A 1 130 ? 8.151 23.321 -4.378 1.00 9.08 130 LYS A O 1
ATOM 1091 N N . GLN A 1 131 ? 9.766 24.591 -5.319 1.00 8.62 131 GLN A N 1
ATOM 1092 C CA . GLN A 1 131 ? 10.296 23.488 -6.111 1.00 10.27 131 GLN A CA 1
ATOM 1093 C C . GLN A 1 131 ? 11.794 23.649 -6.398 1.00 12.08 131 GLN A C 1
ATOM 1094 O O . GLN A 1 131 ? 12.310 24.762 -6.423 1.00 13.73 131 GLN A O 1
ATOM 1100 N N . LEU A 1 132 ? 12.483 22.523 -6.592 1.00 12.54 132 LEU A N 1
ATOM 1101 C CA . LEU A 1 132 ? 13.920 22.499 -6.869 1.00 13.13 132 LEU A CA 1
ATOM 1102 C C . LEU A 1 132 ? 14.381 23.497 -7.925 1.00 14.21 132 LEU A C 1
ATOM 1103 O O . LEU A 1 132 ? 15.363 24.213 -7.726 1.00 14.34 132 LEU A O 1
ATOM 1108 N N . LEU A 1 133 ? 13.677 23.534 -9.053 1.00 15.43 133 LEU A N 1
ATOM 1109 C CA . LEU A 1 133 ? 14.031 24.433 -10.152 1.00 15.94 133 LEU A CA 1
ATOM 1110 C C . LEU A 1 133 ? 14.173 25.895 -9.756 1.00 15.04 133 LEU A C 1
ATOM 1111 O O . LEU A 1 133 ? 14.935 26.637 -10.376 1.00 15.15 133 LEU A O 1
ATOM 1116 N N . ASP A 1 134 ? 13.451 26.304 -8.719 1.00 15.39 134 ASP A N 1
ATOM 1117 C CA . ASP A 1 134 ? 13.504 27.687 -8.268 1.00 14.25 134 ASP A CA 1
ATOM 1118 C C . ASP A 1 134 ? 14.782 28.016 -7.500 1.00 14.26 134 ASP A C 1
ATOM 1119 O O . ASP A 1 134 ? 14.925 29.125 -6.996 1.00 13.28 134 ASP A O 1
ATOM 1124 N N . LEU A 1 135 ? 15.716 27.067 -7.435 1.00 14.93 135 LEU A N 1
ATOM 1125 C CA . LEU A 1 135 ? 16.970 27.263 -6.702 1.00 15.99 135 LEU A CA 1
ATOM 1126 C C . LEU A 1 135 ? 18.196 27.592 -7.560 1.00 17.27 135 LEU A C 1
ATOM 1127 O O . LEU A 1 135 ? 18.178 27.434 -8.786 1.00 16.28 135 LEU A O 1
ATOM 1132 N N . ASP A 1 136 ? 19.257 28.063 -6.905 1.00 16.92 136 ASP A N 1
ATOM 1133 C CA . ASP A 1 136 ? 20.501 28.375 -7.606 1.00 18.88 136 ASP A CA 1
ATOM 1134 C C . ASP A 1 136 ? 21.201 27.040 -7.837 1.00 18.80 136 ASP A C 1
ATOM 1135 O O . ASP A 1 136 ? 21.600 26.377 -6.880 1.00 18.24 136 ASP A O 1
ATOM 1140 N N . ILE A 1 137 ? 21.327 26.647 -9.104 1.00 19.33 137 ILE A N 1
ATOM 1141 C CA . ILE A 1 137 ? 21.967 25.388 -9.487 1.00 19.00 137 ILE A CA 1
ATOM 1142 C C . ILE A 1 137 ? 23.264 25.157 -8.721 1.00 18.24 137 ILE A C 1
ATOM 1143 O O . ILE A 1 137 ? 24.168 25.989 -8.773 1.00 17.01 137 ILE A O 1
ATOM 1148 N N . LYS A 1 138 ? 23.356 24.024 -8.021 1.00 16.76 138 LYS A N 1
ATOM 1149 C CA . LYS A 1 138 ? 24.550 23.715 -7.243 1.00 16.55 138 LYS A CA 1
ATOM 1150 C C . LYS A 1 138 ? 24.543 22.294 -6.697 1.00 15.64 138 LYS A C 1
ATOM 1151 O O . LYS A 1 138 ? 23.515 21.621 -6.726 1.00 17.20 138 LYS A O 1
ATOM 1157 N N . LYS A 1 139 ? 25.703 21.830 -6.237 1.00 12.78 139 LYS A N 1
ATOM 1158 C CA . LYS A 1 139 ? 25.813 20.498 -5.660 1.00 12.50 139 LYS A CA 1
ATOM 1159 C C . LYS A 1 139 ? 25.739 20.641 -4.157 1.00 11.02 139 LYS A C 1
ATOM 1160 O O . LYS A 1 139 ? 26.172 21.645 -3.602 1.00 11.89 139 LYS A O 1
ATOM 1166 N N . TYR A 1 140 ? 25.193 19.628 -3.501 1.00 11.47 140 TYR A N 1
ATOM 1167 C CA . TYR A 1 140 ? 25.040 19.651 -2.057 1.00 10.59 140 TYR A CA 1
ATOM 1168 C C . TYR A 1 140 ? 25.943 18.682 -1.338 1.00 10.65 140 TYR A C 1
ATOM 1169 O O . TYR A 1 140 ? 26.406 17.687 -1.903 1.00 11.86 140 TYR A O 1
ATOM 1178 N N . ASP A 1 141 ? 26.203 18.987 -0.075 1.00 11.65 141 ASP A N 1
ATOM 1179 C CA . ASP A 1 141 ? 27.022 18.111 0.743 1.00 12.21 141 ASP A CA 1
ATOM 1180 C C . ASP A 1 141 ? 26.056 17.102 1.365 1.00 11.35 141 ASP A C 1
ATOM 1181 O O . ASP A 1 141 ? 26.415 15.954 1.617 1.00 10.51 141 ASP A O 1
ATOM 1186 N N . LEU A 1 142 ? 24.822 17.555 1.592 1.00 10.08 142 LEU A N 1
ATOM 1187 C CA . LEU A 1 142 ? 23.782 16.746 2.213 1.00 9.98 142 LEU A CA 1
ATOM 1188 C C . LEU A 1 142 ? 22.415 16.884 1.558 1.00 11.04 142 LEU A C 1
ATOM 1189 O O . LEU A 1 142 ? 21.970 17.994 1.263 1.00 9.26 142 LEU A O 1
ATOM 1194 N N . ILE A 1 143 ? 21.747 15.749 1.350 1.00 7.93 143 ILE A N 1
ATOM 1195 C CA . ILE A 1 143 ? 20.406 15.739 0.775 1.00 9.49 143 ILE A CA 1
ATOM 1196 C C . ILE A 1 143 ? 19.479 14.868 1.619 1.00 10.21 143 ILE A C 1
ATOM 1197 O O . ILE A 1 143 ? 19.720 13.671 1.808 1.00 8.83 143 ILE A O 1
ATOM 1202 N N . PHE A 1 144 ? 18.415 15.478 2.122 1.00 8.07 144 PHE A N 1
ATOM 1203 C CA . PHE A 1 144 ? 17.453 14.764 2.934 1.00 6.18 144 PHE A CA 1
ATOM 1204 C C . PHE A 1 144 ? 16.139 14.621 2.199 1.00 7.03 144 PHE A C 1
ATOM 1205 O O . PHE A 1 144 ? 15.532 15.619 1.826 1.00 7.40 144 PHE A O 1
ATOM 1213 N N . CYS A 1 145 ? 15.716 13.382 1.959 1.00 7.13 145 CYS A N 1
ATOM 1214 C CA . CYS A 1 145 ? 14.431 13.149 1.318 1.00 6.66 145 CYS A CA 1
ATOM 1215 C C . CYS A 1 145 ? 13.550 12.583 2.433 1.00 5.87 145 CYS A C 1
ATOM 1216 O O . CYS A 1 145 ? 13.673 11.419 2.807 1.00 4.62 145 CYS A O 1
ATOM 1219 N N . LEU A 1 146 ? 12.677 13.432 2.963 1.00 5.53 146 LEU A N 1
ATOM 1220 C CA . LEU A 1 146 ? 11.792 13.084 4.076 1.00 5.66 146 LEU A CA 1
ATOM 1221 C C . LEU A 1 146 ? 10.657 12.146 3.718 1.00 6.12 146 LEU A C 1
ATOM 1222 O O . LEU A 1 146 ? 9.741 11.932 4.502 1.00 5.83 146 LEU A O 1
ATOM 1227 N N . GLN A 1 147 ? 10.736 11.567 2.533 1.00 8.40 147 GLN A N 1
ATOM 1228 C CA . GLN A 1 147 ? 9.701 10.666 2.057 1.00 9.09 147 GLN A CA 1
ATOM 1229 C C . GLN A 1 147 ? 10.440 9.580 1.280 1.00 9.52 147 GLN A C 1
ATOM 1230 O O . GLN A 1 147 ? 11.571 9.800 0.860 1.00 13.49 147 GLN A O 1
ATOM 1236 N N . GLU A 1 148 ? 9.834 8.405 1.126 1.00 9.78 148 GLU A N 1
ATOM 1237 C CA . GLU A 1 148 ? 10.472 7.326 0.377 1.00 7.15 148 GLU A CA 1
ATOM 1238 C C . GLU A 1 148 ? 10.382 7.696 -1.104 1.00 3.98 148 GLU A C 1
ATOM 1239 O O . GLU A 1 148 ? 9.309 7.679 -1.693 1.00 3.01 148 GLU A O 1
ATOM 1245 N N . PRO A 1 149 ? 11.522 8.030 -1.718 1.00 3.45 149 PRO A N 1
ATOM 1246 C CA . PRO A 1 149 ? 11.652 8.425 -3.125 1.00 3.19 149 PRO A CA 1
ATOM 1247 C C . PRO A 1 149 ? 11.609 7.279 -4.132 1.00 4.12 149 PRO A C 1
ATOM 1248 O O . PRO A 1 149 ? 12.210 6.230 -3.911 1.00 3.42 149 PRO A O 1
ATOM 1252 N N . ASP A 1 150 ? 10.893 7.489 -5.238 1.00 4.04 150 ASP A N 1
ATOM 1253 C CA . ASP A 1 150 ? 10.822 6.483 -6.300 1.00 5.70 150 ASP A CA 1
ATOM 1254 C C . ASP A 1 150 ? 12.123 6.591 -7.078 1.00 5.48 150 ASP A C 1
ATOM 1255 O O . ASP A 1 150 ? 12.931 7.464 -6.789 1.00 3.84 150 ASP A O 1
ATOM 1260 N N . ILE A 1 151 ? 12.319 5.712 -8.061 1.00 6.86 151 ILE A N 1
ATOM 1261 C CA . ILE A 1 151 ? 13.545 5.709 -8.863 1.00 9.65 151 ILE A CA 1
ATOM 1262 C C . ILE A 1 151 ? 13.832 7.052 -9.534 1.00 8.83 151 ILE A C 1
ATOM 1263 O O . ILE A 1 151 ? 14.977 7.497 -9.547 1.00 10.74 151 ILE A O 1
ATOM 1268 N N . HIS A 1 152 ? 12.794 7.701 -10.063 1.00 9.82 152 HIS A N 1
ATOM 1269 C CA . HIS A 1 152 ? 12.931 8.999 -10.735 1.00 9.81 152 HIS A CA 1
ATOM 1270 C C . HIS A 1 152 ? 13.422 10.048 -9.756 1.00 9.85 152 HIS A C 1
ATOM 1271 O O . HIS A 1 152 ? 14.340 10.808 -10.053 1.00 11.04 152 HIS A O 1
ATOM 1278 N N . ARG A 1 153 ? 12.790 10.108 -8.593 1.00 8.41 153 ARG A N 1
ATOM 1279 C CA . ARG A 1 153 ? 13.200 11.078 -7.600 1.00 8.75 153 ARG A CA 1
ATOM 1280 C C . ARG A 1 153 ? 14.667 10.836 -7.247 1.00 9.05 153 ARG A C 1
ATOM 1281 O O . ARG A 1 153 ? 15.452 11.780 -7.163 1.00 7.77 153 ARG A O 1
ATOM 1289 N N . ILE A 1 154 ? 15.027 9.562 -7.068 1.00 9.65 154 ILE A N 1
ATOM 1290 C CA . ILE A 1 154 ? 16.393 9.153 -6.713 1.00 12.27 154 ILE A CA 1
ATOM 1291 C C . ILE A 1 154 ? 17.460 9.646 -7.691 1.00 12.46 154 ILE A C 1
ATOM 1292 O O . ILE A 1 154 ? 18.437 10.270 -7.279 1.00 15.07 154 ILE A O 1
ATOM 1297 N N . ASP A 1 155 ? 17.283 9.344 -8.974 1.00 13.69 155 ASP A N 1
ATOM 1298 C CA . ASP A 1 155 ? 18.233 9.757 -10.001 1.00 13.61 155 ASP A CA 1
ATOM 1299 C C . ASP A 1 155 ? 18.464 11.269 -9.954 1.00 13.01 155 ASP A C 1
ATOM 1300 O O . ASP A 1 155 ? 19.600 11.730 -9.950 1.00 12.34 155 ASP A O 1
ATOM 1305 N N . GLY A 1 156 ? 17.382 12.036 -9.903 1.00 13.35 156 GLY A N 1
ATOM 1306 C CA . GLY A 1 156 ? 17.509 13.484 -9.865 1.00 14.34 156 GLY A CA 1
ATOM 1307 C C . GLY A 1 156 ? 18.376 14.020 -8.737 1.00 14.13 156 GLY A C 1
ATOM 1308 O O . GLY A 1 156 ? 19.382 14.696 -8.969 1.00 13.62 156 GLY A O 1
ATOM 1309 N N . LEU A 1 157 ? 17.981 13.723 -7.505 1.00 13.71 157 LEU A N 1
ATOM 1310 C CA . LEU A 1 157 ? 18.721 14.179 -6.338 1.00 12.19 157 LEU A CA 1
ATOM 1311 C C . LEU A 1 157 ? 20.165 13.681 -6.406 1.00 12.55 157 LEU A C 1
ATOM 1312 O O . LEU A 1 157 ? 21.103 14.389 -6.037 1.00 11.21 157 LEU A O 1
ATOM 1317 N N . LYS A 1 158 ? 20.325 12.459 -6.904 1.00 14.00 158 LYS A N 1
ATOM 1318 C CA . LYS A 1 158 ? 21.625 11.819 -7.045 1.00 14.56 158 LYS A CA 1
ATOM 1319 C C . LYS A 1 158 ? 22.601 12.695 -7.817 1.00 13.74 158 LYS A C 1
ATOM 1320 O O . LYS A 1 158 ? 23.766 12.824 -7.441 1.00 12.66 158 LYS A O 1
ATOM 1326 N N . ARG A 1 159 ? 22.112 13.304 -8.890 1.00 14.18 159 ARG A N 1
ATOM 1327 C CA . ARG A 1 159 ? 22.935 14.168 -9.725 1.00 13.40 159 ARG A CA 1
ATOM 1328 C C . ARG A 1 159 ? 23.199 15.547 -9.110 1.00 12.43 159 ARG A C 1
ATOM 1329 O O . ARG A 1 159 ? 23.629 16.476 -9.795 1.00 11.04 159 ARG A O 1
ATOM 1337 N N . MET A 1 160 ? 22.948 15.690 -7.817 1.00 11.47 160 MET A N 1
ATOM 1338 C CA . MET A 1 160 ? 23.196 16.979 -7.175 1.00 11.71 160 MET A CA 1
ATOM 1339 C C . MET A 1 160 ? 24.037 16.823 -5.928 1.00 11.04 160 MET A C 1
ATOM 1340 O O . MET A 1 160 ? 24.288 17.789 -5.212 1.00 9.54 160 MET A O 1
ATOM 1345 N N . LEU A 1 161 ? 24.464 15.592 -5.675 1.00 11.77 161 LEU A N 1
ATOM 1346 C CA . LEU A 1 161 ? 25.268 15.282 -4.508 1.00 11.49 161 LEU A CA 1
ATOM 1347 C C . LEU A 1 161 ? 26.750 15.337 -4.879 1.00 12.90 161 LEU A C 1
ATOM 1348 O O . LEU A 1 161 ? 27.162 14.863 -5.940 1.00 11.40 161 LEU A O 1
ATOM 1353 N N . LYS A 1 162 ? 27.546 15.931 -3.999 1.00 13.75 162 LYS A N 1
ATOM 1354 C CA . LYS A 1 162 ? 28.978 16.055 -4.222 1.00 15.54 162 LYS A CA 1
ATOM 1355 C C . LYS A 1 162 ? 29.756 14.734 -4.146 1.00 17.05 162 LYS A C 1
ATOM 1356 O O . LYS A 1 162 ? 29.213 13.678 -3.814 1.00 15.68 162 LYS A O 1
ATOM 1362 N N . GLU A 1 163 ? 31.045 14.819 -4.462 1.00 17.02 163 GLU A N 1
ATOM 1363 C CA . GLU A 1 163 ? 31.942 13.676 -4.448 1.00 16.84 163 GLU A CA 1
ATOM 1364 C C . GLU A 1 163 ? 31.795 12.872 -3.163 1.00 16.79 163 GLU A C 1
ATOM 1365 O O . GLU A 1 163 ? 31.408 11.699 -3.183 1.00 17.16 163 GLU A O 1
ATOM 1371 N N . ASP A 1 164 ? 32.108 13.518 -2.046 1.00 18.17 164 ASP A N 1
ATOM 1372 C CA . ASP A 1 164 ? 32.033 12.894 -0.728 1.00 17.63 164 ASP A CA 1
ATOM 1373 C C . ASP A 1 164 ? 30.712 13.207 -0.028 1.00 16.88 164 ASP A C 1
ATOM 1374 O O . ASP A 1 164 ? 30.587 13.047 1.186 1.00 16.87 164 ASP 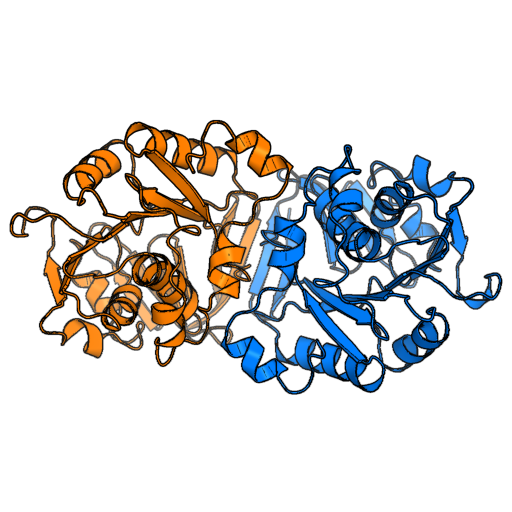A O 1
ATOM 1379 N N . GLY A 1 165 ? 29.727 13.636 -0.804 1.00 17.23 165 GLY A N 1
ATOM 1380 C CA . GLY A 1 165 ? 28.430 13.970 -0.241 1.00 16.56 165 GLY A CA 1
ATOM 1381 C C . GLY A 1 165 ? 27.669 12.776 0.308 1.00 15.37 165 GLY A C 1
ATOM 1382 O O . GLY A 1 165 ? 28.095 11.627 0.139 1.00 14.78 165 GLY A O 1
ATOM 1383 N N . VAL A 1 166 ? 26.536 13.044 0.962 1.00 13.68 166 VAL A N 1
ATOM 1384 C CA . VAL A 1 166 ? 25.707 11.981 1.537 1.00 13.06 166 VAL A CA 1
ATOM 1385 C C . VAL A 1 166 ? 24.208 12.189 1.351 1.00 12.10 166 VAL A C 1
ATOM 1386 O O . VAL A 1 166 ? 23.716 13.309 1.447 1.00 12.70 166 VAL A O 1
ATOM 1390 N N . PHE A 1 167 ? 23.491 11.087 1.116 1.00 11.77 167 PHE A N 1
ATOM 1391 C CA . PHE A 1 167 ? 22.037 11.103 0.902 1.00 9.93 167 PHE A CA 1
ATOM 1392 C C . PHE A 1 167 ? 21.292 10.257 1.935 1.00 9.50 167 PHE A C 1
ATOM 1393 O O . PHE A 1 167 ? 21.410 9.031 1.938 1.00 8.06 167 PHE A O 1
ATOM 1401 N N . ILE A 1 168 ? 20.521 10.899 2.807 1.00 8.32 168 ILE A N 1
ATOM 1402 C CA . ILE A 1 168 ? 19.756 10.162 3.815 1.00 7.53 168 ILE A CA 1
ATOM 1403 C C . ILE A 1 168 ? 18.284 10.265 3.432 1.00 6.07 168 ILE A C 1
ATOM 1404 O O . ILE A 1 168 ? 17.792 11.352 3.123 1.00 2.50 168 ILE A O 1
ATOM 1409 N N . SER A 1 169 ? 17.595 9.128 3.455 1.00 3.65 169 SER A N 1
ATOM 1410 C CA . SER A 1 169 ? 16.190 9.068 3.087 1.00 3.13 169 SER A CA 1
ATOM 1411 C C . SER A 1 169 ? 15.384 8.133 3.985 1.00 3.81 169 SER A C 1
ATOM 1412 O O . SER A 1 169 ? 15.942 7.352 4.768 1.00 3.64 169 SER A O 1
ATOM 1415 N N . VAL A 1 170 ? 14.063 8.212 3.847 1.00 2.39 170 VAL A N 1
ATOM 1416 C CA . VAL A 1 170 ? 13.152 7.391 4.629 1.00 2.79 170 VAL A CA 1
ATOM 1417 C C . VAL A 1 170 ? 12.611 6.138 3.909 1.00 2.82 170 VAL A C 1
ATOM 1418 O O . VAL A 1 170 ? 12.533 6.089 2.685 1.00 2.42 170 VAL A O 1
ATOM 1422 N N . ALA A 1 171 ? 12.220 5.138 4.699 1.00 4.37 171 ALA A N 1
ATOM 1423 C CA . ALA A 1 171 ? 11.680 3.869 4.192 1.00 4.86 171 ALA A CA 1
ATOM 1424 C C . ALA A 1 171 ? 10.732 3.273 5.226 1.00 3.87 171 ALA A C 1
ATOM 1425 O O . ALA A 1 171 ? 10.268 3.978 6.118 1.00 6.40 171 ALA A O 1
ATOM 1427 N N . LYS A 1 172 ? 10.445 1.979 5.108 1.00 4.64 172 LYS A N 1
ATOM 1428 C CA . LYS A 1 172 ? 9.563 1.304 6.065 1.00 4.80 172 LYS A CA 1
ATOM 1429 C C . LYS A 1 172 ? 10.395 0.608 7.137 1.00 4.48 172 LYS A C 1
ATOM 1430 O O . LYS A 1 172 ? 11.606 0.452 6.983 1.00 3.31 172 LYS A O 1
ATOM 1436 N N . HIS A 1 173 ? 9.756 0.211 8.232 1.00 4.48 173 HIS A N 1
ATOM 1437 C CA . HIS A 1 173 ? 10.475 -0.488 9.287 1.00 5.02 173 HIS A CA 1
ATOM 1438 C C . HIS A 1 173 ? 10.712 -1.892 8.734 1.00 6.26 173 HIS A C 1
ATOM 1439 O O . HIS A 1 173 ? 9.775 -2.563 8.290 1.00 7.39 173 HIS A O 1
ATOM 1446 N N . PRO A 1 174 ? 11.970 -2.350 8.735 1.00 7.96 174 PRO A N 1
ATOM 1447 C CA . PRO A 1 174 ? 12.302 -3.686 8.219 1.00 8.07 174 PRO A CA 1
ATOM 1448 C C . PRO A 1 174 ? 11.866 -4.846 9.112 1.00 7.90 174 PRO A C 1
ATOM 1449 O O . PRO A 1 174 ? 11.949 -6.009 8.717 1.00 9.70 174 PRO A O 1
ATOM 1453 N N . LEU A 1 175 ? 11.392 -4.530 10.309 1.00 10.11 175 LEU A N 1
ATOM 1454 C CA . LEU A 1 175 ? 10.954 -5.559 11.247 1.00 10.56 175 LEU A CA 1
ATOM 1455 C C . LEU A 1 175 ? 9.681 -6.215 10.724 1.00 11.07 175 LEU A C 1
ATOM 1456 O O . LEU A 1 175 ? 9.610 -7.431 10.570 1.00 10.13 175 LEU A O 1
ATOM 1461 N N . L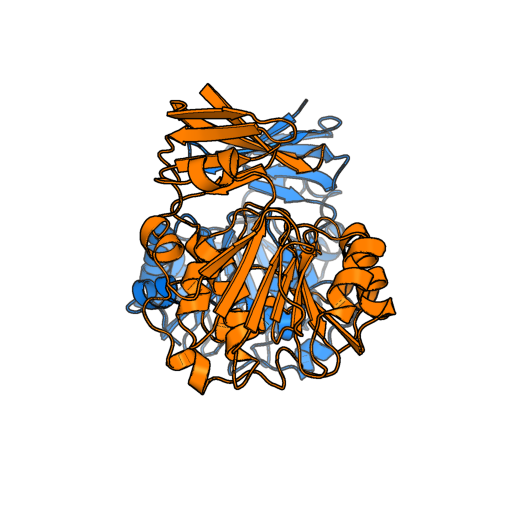EU A 1 176 ? 8.677 -5.399 10.431 1.00 13.23 176 LEU A N 1
ATOM 1462 C CA . LEU A 1 176 ? 7.400 -5.914 9.947 1.00 13.19 176 LEU A CA 1
ATOM 1463 C C . LEU A 1 176 ? 7.262 -5.791 8.429 1.00 14.17 176 LEU A C 1
ATOM 1464 O O . LEU A 1 176 ? 6.331 -6.343 7.831 1.00 15.35 176 LEU A O 1
ATOM 1469 N N . GLU A 1 177 ? 8.201 -5.085 7.804 1.00 14.16 177 GLU A N 1
ATOM 1470 C CA . GLU A 1 177 ? 8.159 -4.897 6.359 1.00 10.96 177 GLU A CA 1
ATOM 1471 C C . GLU A 1 177 ? 9.514 -4.999 5.668 1.00 10.24 177 GLU A C 1
ATOM 1472 O O . GLU A 1 177 ? 9.910 -4.094 4.935 1.00 9.21 177 GLU A O 1
ATOM 1478 N N . HIS A 1 178 ? 10.212 -6.113 5.865 1.00 10.43 178 HIS A N 1
ATOM 1479 C CA . HIS A 1 178 ? 11.539 -6.292 5.269 1.00 10.20 178 HIS A CA 1
ATOM 1480 C C . HIS A 1 178 ? 11.568 -6.233 3.746 1.00 9.13 178 HIS A C 1
ATOM 1481 O O . HIS A 1 178 ? 12.553 -5.793 3.156 1.00 9.20 178 HIS A O 1
ATOM 1488 N N . VAL A 1 179 ? 10.498 -6.695 3.110 1.00 7.61 179 VAL A N 1
ATOM 1489 C CA . VAL A 1 179 ? 10.417 -6.676 1.659 1.00 6.21 179 VAL A CA 1
ATOM 1490 C C . VAL A 1 179 ? 10.515 -5.236 1.202 1.00 7.23 179 VAL A C 1
ATOM 1491 O O . VAL A 1 179 ? 11.360 -4.892 0.380 1.00 7.18 179 VAL A O 1
ATOM 1495 N N . SER A 1 180 ? 9.652 -4.385 1.745 1.00 5.85 180 SER A N 1
ATOM 1496 C CA . SER A 1 180 ? 9.666 -2.981 1.370 1.00 5.20 180 SER A CA 1
ATOM 1497 C C . SER A 1 180 ? 11.084 -2.418 1.474 1.00 5.57 180 SER A C 1
ATOM 1498 O O . SER A 1 180 ? 11.626 -1.880 0.505 1.00 4.44 180 SER A O 1
ATOM 1501 N N . MET A 1 181 ? 11.686 -2.557 2.651 1.00 6.10 181 MET A N 1
ATOM 1502 C CA . MET A 1 181 ? 13.044 -2.063 2.887 1.00 7.08 181 MET A CA 1
ATOM 1503 C C . MET A 1 181 ? 14.050 -2.682 1.923 1.00 7.50 181 MET A C 1
ATOM 1504 O O . MET A 1 181 ? 15.018 -2.034 1.512 1.00 9.45 181 MET A O 1
ATOM 1509 N N . GLN A 1 182 ? 13.833 -3.939 1.564 1.00 7.06 182 GLN A N 1
ATOM 1510 C CA . GLN A 1 182 ? 14.739 -4.592 0.642 1.00 8.09 182 GLN A CA 1
ATOM 1511 C C . GLN A 1 182 ? 14.665 -3.916 -0.724 1.00 7.94 182 GLN A C 1
ATOM 1512 O O . GLN A 1 182 ? 15.689 -3.763 -1.393 1.00 9.14 182 GLN A O 1
ATOM 1518 N N . ASN A 1 183 ? 13.465 -3.522 -1.145 1.00 5.96 183 ASN A N 1
ATOM 1519 C CA . ASN A 1 183 ? 13.319 -2.833 -2.435 1.00 5.98 183 ASN A CA 1
ATOM 1520 C C . ASN A 1 183 ? 13.970 -1.451 -2.322 1.00 5.04 183 ASN A C 1
ATOM 1521 O O . ASN A 1 183 ? 14.776 -1.055 -3.170 1.00 5.08 183 ASN A O 1
ATOM 1526 N N . ALA A 1 184 ? 13.644 -0.733 -1.253 1.00 4.39 184 ALA A N 1
ATOM 1527 C CA . ALA A 1 184 ? 14.196 0.604 -1.041 1.00 4.17 184 ALA A CA 1
ATOM 1528 C C . ALA A 1 184 ? 15.712 0.580 -1.132 1.00 4.68 184 ALA A C 1
ATOM 1529 O O . ALA A 1 184 ? 16.332 1.496 -1.675 1.00 6.02 184 ALA A O 1
ATOM 1531 N N . LEU A 1 185 ? 16.307 -0.478 -0.593 1.00 3.43 185 LEU A N 1
ATOM 1532 C CA . LEU A 1 185 ? 17.755 -0.633 -0.618 1.00 2.89 185 LEU A CA 1
ATOM 1533 C C . LEU A 1 185 ? 18.207 -1.015 -2.023 1.00 3.54 185 LEU A C 1
ATOM 1534 O O . LEU A 1 185 ? 19.315 -0.675 -2.447 1.00 2.39 185 LEU A O 1
ATOM 1539 N N . LYS A 1 186 ? 17.326 -1.708 -2.741 1.00 3.33 186 LYS A N 1
ATOM 1540 C CA . LYS A 1 186 ? 17.585 -2.128 -4.119 1.00 4.91 186 LYS A CA 1
ATOM 1541 C C . LYS A 1 186 ? 17.650 -0.882 -5.024 1.00 6.16 186 LYS A C 1
ATOM 1542 O O . LYS A 1 186 ? 18.567 -0.730 -5.827 1.00 6.06 186 LYS A O 1
ATOM 1548 N N . ASN A 1 187 ? 16.683 0.016 -4.869 1.00 6.94 187 ASN A N 1
ATOM 1549 C CA . ASN A 1 187 ? 16.642 1.238 -5.661 1.00 7.55 187 ASN A CA 1
ATOM 1550 C C . ASN A 1 187 ? 17.832 2.135 -5.364 1.00 9.75 187 ASN A C 1
ATOM 1551 O O . ASN A 1 187 ? 18.374 2.772 -6.262 1.00 11.82 187 ASN A O 1
ATOM 1556 N N . MET A 1 188 ? 18.236 2.173 -4.100 1.00 11.30 188 MET A N 1
ATOM 1557 C CA . MET A 1 188 ? 19.368 2.976 -3.668 1.00 14.43 188 MET A CA 1
ATOM 1558 C C . MET A 1 188 ? 20.724 2.372 -4.018 1.00 16.10 188 MET A C 1
ATOM 1559 O O . MET A 1 188 ? 21.722 3.088 -4.097 1.00 17.00 188 MET A O 1
ATOM 1564 N N . GLY A 1 189 ? 20.771 1.060 -4.212 1.00 18.10 189 GLY A N 1
ATOM 1565 C CA . GLY A 1 189 ? 22.036 0.422 -4.530 1.00 20.19 189 GLY A CA 1
ATOM 1566 C C . GLY A 1 189 ? 22.456 0.583 -5.980 1.00 20.84 189 GLY A C 1
ATOM 1567 O O . GLY A 1 189 ? 23.616 0.891 -6.279 1.00 21.87 189 GLY A O 1
ATOM 1568 N N . GLY A 1 190 ? 21.510 0.372 -6.888 1.00 21.25 190 GLY A N 1
ATOM 1569 C CA . GLY A 1 190 ? 21.813 0.492 -8.300 1.00 20.48 190 GLY A CA 1
ATOM 1570 C C . GLY A 1 190 ? 22.447 1.822 -8.641 1.00 20.56 190 GLY A C 1
ATOM 1571 O O . GLY A 1 190 ? 23.050 1.968 -9.706 1.00 22.53 190 GLY A O 1
ATOM 1572 N N . VAL A 1 191 ? 22.334 2.786 -7.731 1.00 19.66 191 VAL A N 1
ATOM 1573 C CA . VAL A 1 191 ? 22.882 4.114 -7.956 1.00 18.16 191 VAL A CA 1
ATOM 1574 C C . VAL A 1 191 ? 24.002 4.560 -7.001 1.00 17.99 191 VAL A C 1
ATOM 1575 O O . VAL A 1 191 ? 24.811 5.420 -7.357 1.00 17.72 191 VAL A O 1
ATOM 1579 N N . PHE A 1 192 ? 24.067 3.987 -5.802 1.00 15.59 192 PHE A N 1
ATOM 1580 C CA . PHE A 1 192 ? 25.109 4.368 -4.844 1.00 13.33 192 PHE A CA 1
ATO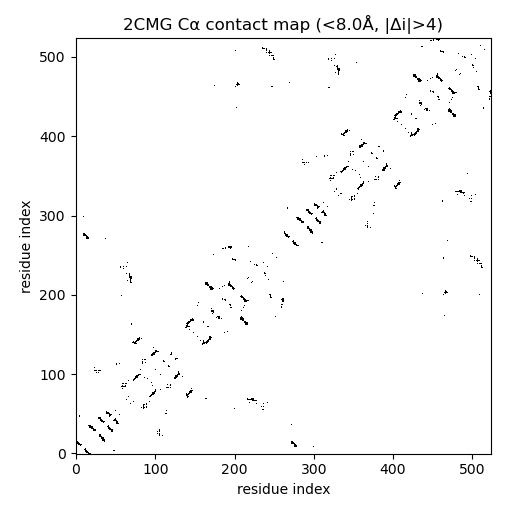M 1581 C C . PHE A 1 192 ? 26.001 3.177 -4.467 1.00 12.72 192 PHE A C 1
ATOM 1582 O O . PHE A 1 192 ? 25.546 2.040 -4.449 1.00 12.15 192 PHE A O 1
ATOM 1590 N N . SER A 1 193 ? 27.274 3.431 -4.171 1.00 13.16 193 SER A N 1
ATOM 1591 C CA . SER A 1 193 ? 28.170 2.338 -3.780 1.00 13.32 193 SER A CA 1
ATOM 1592 C C . SER A 1 193 ? 28.093 2.121 -2.280 1.00 13.21 193 SER A C 1
ATOM 1593 O O . SER A 1 193 ? 28.821 1.308 -1.715 1.00 13.96 193 SER A O 1
ATOM 1596 N N . VAL A 1 194 ? 27.207 2.880 -1.644 1.00 14.13 194 VAL A N 1
ATOM 1597 C CA . VAL A 1 194 ? 26.963 2.773 -0.215 1.00 13.97 194 VAL A CA 1
ATOM 1598 C C . VAL A 1 194 ? 25.474 3.004 -0.001 1.00 13.12 194 VAL A C 1
ATOM 1599 O O . VAL A 1 194 ? 24.949 4.070 -0.332 1.00 13.53 194 VAL A O 1
ATOM 1603 N N . ALA A 1 195 ? 24.807 1.985 0.537 1.00 10.89 195 ALA A N 1
ATOM 1604 C CA . ALA A 1 195 ? 23.374 2.017 0.821 1.00 10.29 195 ALA A CA 1
ATOM 1605 C C . ALA A 1 195 ? 23.095 1.162 2.059 1.00 11.87 195 ALA A C 1
ATOM 1606 O O . ALA A 1 195 ? 22.955 -0.066 1.963 1.00 11.47 195 ALA A O 1
ATOM 1608 N N . MET A 1 196 ? 23.018 1.815 3.220 1.00 11.95 196 MET A N 1
ATOM 1609 C CA . MET A 1 196 ? 22.769 1.113 4.480 1.00 10.20 196 MET A CA 1
ATOM 1610 C C . MET A 1 196 ? 21.509 1.549 5.235 1.00 7.24 196 MET A C 1
ATOM 1611 O O . MET A 1 196 ? 21.233 2.742 5.389 1.00 6.68 196 MET A O 1
ATOM 1616 N N . PRO A 1 197 ? 20.732 0.575 5.724 1.00 4.36 197 PRO A N 1
ATOM 1617 C CA . PRO A 1 197 ? 19.507 0.882 6.461 1.00 4.18 197 PRO A CA 1
ATOM 1618 C C . PRO A 1 197 ? 19.804 1.190 7.927 1.00 3.55 197 PRO A C 1
ATOM 1619 O O . PRO A 1 197 ? 20.781 0.681 8.486 1.00 1.33 197 PRO A O 1
ATOM 1623 N N . PHE A 1 198 ? 18.983 2.039 8.531 1.00 3.52 198 PHE A N 1
ATOM 1624 C CA . PHE A 1 198 ? 19.126 2.343 9.952 1.00 5.82 198 PHE A CA 1
ATOM 1625 C C . PHE A 1 198 ? 17.775 2.758 10.507 1.00 4.82 198 PHE A C 1
ATOM 1626 O O . PHE A 1 198 ? 16.882 3.150 9.757 1.00 5.33 198 PHE A O 1
ATOM 1634 N N . VAL A 1 199 ? 17.617 2.622 11.819 1.00 5.17 199 VAL A N 1
ATOM 1635 C CA . VAL A 1 199 ? 16.376 2.983 12.492 1.00 4.44 199 VAL A CA 1
ATOM 1636 C C . VAL A 1 199 ? 16.672 3.923 13.657 1.00 4.62 199 VAL A C 1
ATOM 1637 O O . VAL A 1 199 ? 17.825 4.258 13.925 1.00 2.75 199 VAL A O 1
ATOM 1641 N N . ALA A 1 200 ? 15.623 4.346 14.350 1.00 4.20 200 ALA A N 1
ATOM 1642 C CA . ALA A 1 200 ? 15.798 5.218 15.497 1.00 4.83 200 ALA A CA 1
ATOM 1643 C C . ALA A 1 200 ? 15.669 4.383 16.770 1.00 4.11 200 ALA A C 1
ATOM 1644 O O . ALA A 1 200 ? 14.566 4.036 17.193 1.00 4.32 200 ALA A O 1
ATOM 1646 N N . PRO A 1 201 ? 16.810 4.046 17.388 1.00 4.86 201 PRO A N 1
ATOM 1647 C CA . PRO A 1 201 ? 16.870 3.250 18.612 1.00 5.55 201 PRO A CA 1
ATOM 1648 C C . PRO A 1 201 ? 15.927 3.779 19.681 1.00 6.38 201 PRO A C 1
ATOM 1649 O O . PRO A 1 201 ? 15.860 4.996 19.924 1.00 7.54 201 PRO A O 1
ATOM 1653 N N . LEU A 1 202 ? 15.200 2.851 20.294 1.00 4.20 202 LEU A N 1
ATOM 1654 C CA . LEU A 1 202 ? 14.276 3.147 21.378 1.00 5.24 202 LEU A CA 1
ATOM 1655 C C . LEU A 1 202 ? 12.959 3.805 20.968 1.00 5.10 202 LEU A C 1
ATOM 1656 O O . LEU A 1 202 ? 12.114 4.072 21.815 1.00 6.52 202 LEU A O 1
ATOM 1661 N N . ARG A 1 203 ? 12.777 4.062 19.678 1.00 6.74 203 ARG A N 1
ATOM 1662 C CA . ARG A 1 203 ? 11.536 4.671 19.197 1.00 7.18 203 ARG A CA 1
ATOM 1663 C C . ARG A 1 203 ? 10.503 3.602 18.872 1.00 9.57 203 ARG A C 1
ATOM 1664 O O . ARG A 1 203 ? 10.202 3.340 17.704 1.00 11.39 203 ARG A O 1
ATOM 1672 N N . ILE A 1 204 ? 9.959 2.986 19.914 1.00 10.58 204 ILE A N 1
ATOM 1673 C CA . ILE A 1 204 ? 8.988 1.921 19.734 1.00 12.40 204 ILE A CA 1
ATOM 1674 C C . ILE A 1 204 ? 7.681 2.397 19.127 1.00 11.58 204 ILE A C 1
ATOM 1675 O O . ILE A 1 204 ? 6.853 1.587 18.714 1.00 11.23 204 ILE A O 1
ATOM 1680 N N . LEU A 1 205 ? 7.502 3.710 19.055 1.00 12.32 205 LEU A N 1
ATOM 1681 C CA . LEU A 1 205 ? 6.284 4.272 18.475 1.00 13.05 205 LEU A CA 1
ATOM 1682 C C . LEU A 1 205 ? 6.437 4.747 17.029 1.00 13.42 205 LEU A C 1
ATOM 1683 O O . LEU A 1 205 ? 5.838 5.748 16.645 1.00 14.92 205 LEU A O 1
ATOM 1688 N N . SER A 1 206 ? 7.220 4.028 16.225 1.00 14.83 206 SER A N 1
ATOM 1689 C CA . SER A 1 206 ? 7.394 4.414 14.822 1.00 16.66 206 SER A CA 1
ATOM 1690 C C . SER A 1 206 ? 7.711 3.273 13.852 1.00 17.23 206 SER A C 1
ATOM 1691 O O . SER A 1 206 ? 8.727 2.581 13.982 1.00 17.76 206 SER A O 1
ATOM 1694 N N . ASN A 1 207 ? 6.830 3.085 12.876 1.00 17.50 207 ASN A N 1
ATOM 1695 C CA . ASN A 1 207 ? 7.005 2.064 11.849 1.00 18.55 207 ASN A CA 1
ATOM 1696 C C . ASN A 1 207 ? 7.737 2.757 10.714 1.00 17.38 207 ASN A C 1
ATOM 1697 O O . ASN A 1 207 ? 7.345 2.662 9.552 1.00 17.33 207 ASN A O 1
ATOM 1702 N N . LYS A 1 208 ? 8.805 3.459 11.059 1.00 15.18 208 LYS A N 1
ATOM 1703 C CA . LYS A 1 208 ? 9.572 4.214 10.080 1.00 11.09 208 LYS A CA 1
ATOM 1704 C C . LYS A 1 208 ? 11.033 3.776 10.080 1.00 8.95 208 LYS A C 1
ATOM 1705 O O . LYS A 1 208 ? 11.601 3.463 11.125 1.00 10.49 208 LYS A O 1
ATOM 1711 N N . GLY A 1 209 ? 11.632 3.729 8.897 1.00 7.87 209 GLY A N 1
ATOM 1712 C CA . GLY A 1 209 ? 13.021 3.325 8.785 1.00 2.22 209 GLY A CA 1
ATOM 1713 C C . GLY A 1 209 ? 13.763 4.343 7.955 1.00 1.99 209 GLY A C 1
ATOM 1714 O O . GLY A 1 209 ? 13.164 5.289 7.459 1.00 1.18 209 GLY A O 1
ATOM 1715 N N . TYR A 1 210 ? 15.061 4.157 7.779 1.00 1.18 210 TYR A N 1
ATOM 1716 C CA . TYR A 1 210 ? 15.823 5.125 7.000 1.00 1.18 210 TYR A CA 1
ATOM 1717 C C . TYR A 1 210 ? 16.892 4.437 6.162 1.00 2.04 210 TYR A C 1
ATOM 1718 O O . TYR A 1 210 ? 17.151 3.258 6.335 1.00 3.08 210 TYR A O 1
ATOM 1727 N N . ILE A 1 211 ? 17.500 5.173 5.239 1.00 3.05 211 ILE A N 1
ATOM 1728 C CA . ILE A 1 211 ? 18.578 4.631 4.431 1.00 4.64 211 ILE A CA 1
ATOM 1729 C C . ILE A 1 211 ? 19.665 5.687 4.300 1.00 3.84 211 ILE A C 1
ATOM 1730 O O . ILE A 1 211 ? 19.382 6.845 4.002 1.00 4.27 211 ILE A O 1
ATOM 1735 N N . TYR A 1 212 ? 20.904 5.275 4.549 1.00 5.58 212 TYR A N 1
ATOM 1736 C CA . TYR A 1 212 ? 22.063 6.155 4.465 1.00 5.63 212 TYR A CA 1
ATOM 1737 C C . TYR A 1 212 ? 22.816 5.772 3.199 1.00 5.55 212 TYR A C 1
ATOM 1738 O O . TYR A 1 212 ? 23.341 4.661 3.110 1.00 5.21 212 TYR A O 1
ATOM 1747 N N . ALA A 1 213 ? 22.870 6.687 2.229 1.00 5.68 213 ALA A N 1
ATOM 1748 C CA . ALA A 1 213 ? 23.536 6.410 0.947 1.00 7.29 213 ALA A CA 1
ATOM 1749 C C . ALA A 1 213 ? 24.619 7.405 0.526 1.00 8.99 213 ALA A C 1
ATOM 1750 O O . ALA A 1 213 ? 24.572 8.584 0.873 1.00 10.43 213 ALA A O 1
ATOM 1752 N N . SER A 1 214 ? 25.594 6.927 -0.243 1.00 11.08 214 SER A N 1
ATOM 1753 C CA . SER A 1 214 ? 26.685 7.785 -0.702 1.00 10.83 214 SER A CA 1
ATOM 1754 C C . SER A 1 214 ? 27.513 7.135 -1.807 1.00 12.48 214 SER A C 1
ATOM 1755 O O . SER A 1 214 ? 27.287 5.990 -2.189 1.00 11.56 214 SER A O 1
ATOM 1758 N N . PHE A 1 215 ? 28.491 7.886 -2.300 1.00 14.38 215 PHE A N 1
ATOM 1759 C CA . PHE A 1 215 ? 29.378 7.400 -3.343 1.00 14.11 215 PHE A CA 1
ATOM 1760 C C . PHE A 1 215 ? 30.618 6.788 -2.695 1.00 15.14 215 PHE A C 1
ATOM 1761 O O . PHE A 1 215 ? 31.438 6.176 -3.380 1.00 14.76 215 PHE A O 1
ATOM 1769 N N . LYS A 1 216 ? 30.754 6.965 -1.379 1.00 16.49 216 LYS A N 1
ATOM 1770 C CA . LYS A 1 216 ? 31.885 6.406 -0.636 1.00 15.86 216 LYS A CA 1
ATOM 1771 C C . LYS A 1 216 ? 31.797 6.691 0.863 1.00 15.50 216 LYS A C 1
ATOM 1772 O O . LYS A 1 216 ? 31.915 5.768 1.679 1.00 16.03 216 LYS A O 1
ATOM 1778 N N . THR A 1 217 ? 31.598 7.959 1.222 1.00 14.17 217 THR A N 1
ATOM 1779 C CA . THR A 1 217 ? 31.464 8.372 2.622 1.00 11.79 217 THR A CA 1
ATOM 1780 C C . THR A 1 217 ? 30.717 7.287 3.397 1.00 13.40 217 THR A C 1
ATOM 1781 O O . THR A 1 217 ? 29.633 6.864 2.996 1.00 14.92 217 THR A O 1
ATOM 1785 N N . HIS A 1 218 ? 31.292 6.841 4.509 1.00 13.71 218 HIS A N 1
ATOM 1786 C CA . HIS A 1 218 ? 30.689 5.781 5.308 1.00 12.74 218 HIS A CA 1
ATOM 1787 C C . HIS A 1 218 ? 30.128 6.311 6.635 1.00 13.51 218 HIS A C 1
ATOM 1788 O O . HIS A 1 218 ? 30.739 7.168 7.279 1.00 12.36 218 HIS A O 1
ATOM 1795 N N . PRO A 1 219 ? 28.944 5.815 7.050 1.00 12.36 219 PRO A N 1
ATOM 1796 C CA . PRO A 1 219 ? 28.308 6.245 8.302 1.00 12.50 219 PRO A CA 1
ATOM 1797 C C . PRO A 1 219 ? 29.020 5.761 9.578 1.00 12.09 219 PRO A C 1
ATOM 1798 O O . PRO A 1 219 ? 28.907 6.393 10.634 1.00 11.69 219 PRO A O 1
ATOM 1802 N N . LEU A 1 220 ? 29.754 4.656 9.494 1.00 11.59 220 LEU A N 1
ATOM 1803 C CA . LEU A 1 220 ? 30.456 4.161 10.672 1.00 13.15 220 LEU A CA 1
ATOM 1804 C C . LEU A 1 220 ? 31.937 4.508 10.639 1.00 13.83 220 LEU A C 1
ATOM 1805 O O . LEU A 1 220 ? 32.481 5.017 11.613 1.00 13.17 220 LEU A O 1
ATOM 1810 N N . LYS A 1 221 ? 32.570 4.251 9.498 1.00 15.44 221 LYS A N 1
ATOM 1811 C CA . LYS A 1 221 ? 33.995 4.509 9.311 1.00 15.41 221 LYS A CA 1
ATOM 1812 C C . LYS A 1 221 ? 34.346 5.991 9.343 1.00 14.88 221 LYS A C 1
ATOM 1813 O O . LYS A 1 221 ? 35.296 6.405 10.012 1.00 14.91 221 LYS A O 1
ATOM 1819 N N . ASP A 1 222 ? 33.574 6.788 8.618 1.00 14.33 222 ASP A N 1
ATOM 1820 C CA . ASP A 1 222 ? 33.822 8.213 8.562 1.00 14.11 222 ASP A CA 1
ATOM 1821 C C . ASP A 1 222 ? 33.176 8.999 9.690 1.00 12.69 222 ASP A C 1
ATOM 1822 O O . ASP A 1 222 ? 33.008 10.207 9.578 1.00 10.96 222 ASP A O 1
ATOM 1827 N N . LEU A 1 223 ? 32.818 8.323 10.778 1.00 13.13 223 LEU A N 1
ATOM 1828 C CA . LEU A 1 223 ? 32.200 9.014 11.899 1.00 12.47 223 LEU A CA 1
ATOM 1829 C C . LEU A 1 223 ? 33.273 9.734 12.706 1.00 14.65 223 LEU A C 1
ATOM 1830 O O . LEU A 1 223 ? 34.271 9.128 13.110 1.00 15.98 223 LEU A O 1
ATOM 1835 N N . MET A 1 224 ? 33.072 11.031 12.922 1.00 15.81 224 MET A N 1
ATOM 1836 C CA . MET A 1 224 ? 34.005 11.843 13.699 1.00 16.98 224 MET A CA 1
ATOM 1837 C C . MET A 1 224 ? 33.344 12.182 15.034 1.00 16.90 224 MET A C 1
ATOM 1838 O O . MET A 1 224 ? 32.350 12.907 15.062 1.00 15.93 224 MET A O 1
ATOM 1843 N N . THR A 1 225 ? 33.888 11.663 16.134 1.00 16.56 225 THR A N 1
ATOM 1844 C CA . THR A 1 225 ? 33.316 11.947 17.446 1.00 16.56 225 THR A CA 1
ATOM 1845 C C . THR A 1 225 ? 33.671 13.361 17.894 1.00 17.26 225 THR A C 1
ATOM 1846 O O . THR A 1 225 ? 33.027 13.918 18.783 1.00 19.12 225 THR A O 1
ATOM 1850 N N . PRO A 1 226 ? 34.710 13.964 17.299 1.00 17.66 226 PRO A N 1
ATOM 1851 C CA . PRO A 1 226 ? 34.996 15.322 17.761 1.00 18.31 226 PRO A CA 1
ATOM 1852 C C . PRO A 1 226 ? 33.799 16.211 17.447 1.00 19.00 226 PRO A C 1
ATOM 1853 O O . PRO A 1 226 ? 33.438 17.081 18.240 1.00 18.98 226 PRO A O 1
ATOM 1857 N N . LYS A 1 227 ? 33.179 15.987 16.289 1.00 19.21 227 LYS A N 1
ATOM 1858 C CA . LYS A 1 227 ? 32.011 16.774 15.903 1.00 20.07 227 LYS A CA 1
ATOM 1859 C C . LYS A 1 227 ? 30.832 16.403 16.794 1.00 19.81 227 LYS A C 1
ATOM 1860 O O . LYS A 1 227 ? 30.028 17.262 17.164 1.00 21.57 227 LYS A O 1
ATOM 1866 N N . ILE A 1 228 ? 30.736 15.117 17.131 1.00 19.75 228 ILE A N 1
ATOM 1867 C CA . ILE A 1 228 ? 29.678 14.608 18.009 1.00 18.11 228 ILE A CA 1
ATOM 1868 C C . ILE A 1 228 ? 29.787 15.255 19.403 1.00 19.25 228 ILE A C 1
ATOM 1869 O O . ILE A 1 228 ? 28.801 15.772 19.941 1.00 18.76 228 ILE A O 1
ATOM 1874 N N . GLU A 1 229 ? 30.987 15.235 19.979 1.00 18.51 229 GLU A N 1
ATOM 1875 C CA . GLU A 1 229 ? 31.205 15.818 21.300 1.00 18.59 229 GLU A CA 1
ATOM 1876 C C . GLU A 1 229 ? 31.278 17.348 21.281 1.00 17.77 229 GLU A C 1
ATOM 1877 O O . GLU A 1 229 ? 31.632 17.980 22.276 1.00 17.64 229 GLU A O 1
ATOM 1883 N N . ALA A 1 230 ? 30.933 17.934 20.141 1.00 19.14 230 ALA A N 1
ATOM 1884 C CA . ALA A 1 230 ? 30.944 19.380 19.974 1.00 19.15 230 ALA A CA 1
ATOM 1885 C C . ALA A 1 230 ? 29.523 19.925 20.111 1.00 18.60 230 ALA A C 1
ATOM 1886 O O . ALA A 1 230 ? 29.315 21.130 20.260 1.00 20.18 230 ALA A O 1
ATOM 1888 N N . LEU A 1 231 ? 28.544 19.033 20.050 1.00 18.35 231 LEU A N 1
ATOM 1889 C CA . LEU A 1 231 ? 27.152 19.438 20.172 1.00 17.30 231 LEU A CA 1
ATOM 1890 C C . LEU A 1 231 ? 26.761 19.393 21.645 1.00 17.72 231 LEU A C 1
ATOM 1891 O O . LEU A 1 231 ? 26.663 18.315 22.243 1.00 18.10 231 LEU A O 1
ATOM 1896 N N . THR A 1 232 ? 26.521 20.564 22.224 1.00 18.61 232 THR A N 1
ATOM 1897 C CA . THR A 1 232 ? 26.157 20.655 23.634 1.00 17.99 232 THR A CA 1
ATOM 1898 C C . THR A 1 232 ? 24.710 21.084 23.860 1.00 18.74 232 THR A C 1
ATOM 1899 O O . THR A 1 232 ? 24.341 21.514 24.962 1.00 20.00 232 THR A O 1
ATOM 1903 N N . SER A 1 233 ? 23.892 20.938 22.822 1.00 16.50 233 SER A N 1
ATOM 1904 C CA . SER A 1 233 ? 22.494 21.333 22.877 1.00 14.76 233 SER A CA 1
ATOM 1905 C C . SER A 1 233 ? 21.564 20.195 22.468 1.00 14.23 233 SER A C 1
ATOM 1906 O O . SER A 1 233 ? 20.355 20.402 22.299 1.00 12.01 233 SER A O 1
ATOM 1909 N N . VAL A 1 234 ? 22.136 19.001 22.311 1.00 12.94 234 VAL A N 1
ATOM 1910 C CA . VAL A 1 234 ? 21.382 17.810 21.918 1.00 14.12 234 VAL A CA 1
ATOM 1911 C C . VAL A 1 234 ? 20.934 17.008 23.135 1.00 13.22 234 VAL A C 1
ATOM 1912 O O . VAL A 1 234 ? 21.628 16.956 24.154 1.00 14.79 234 VAL A O 1
ATOM 1916 N N . ARG A 1 235 ? 19.782 16.357 23.003 1.00 12.20 235 ARG A N 1
ATOM 1917 C CA . ARG A 1 235 ? 19.203 15.574 24.091 1.00 11.37 235 ARG A CA 1
ATOM 1918 C C . ARG A 1 235 ? 19.146 14.061 23.870 1.00 9.44 235 ARG A C 1
ATOM 1919 O O . ARG A 1 235 ? 19.065 13.288 24.830 1.00 7.89 235 ARG A O 1
ATOM 1927 N N . TYR A 1 236 ? 19.199 13.647 22.610 1.00 8.29 236 TYR A N 1
ATOM 1928 C CA . TYR A 1 236 ? 19.117 12.242 22.251 1.00 6.35 236 TYR A CA 1
ATOM 1929 C C . TYR A 1 236 ? 20.375 11.722 21.567 1.00 5.99 236 TYR A C 1
ATOM 1930 O O . TYR A 1 236 ? 20.999 10.793 22.045 1.00 7.46 236 TYR A O 1
ATOM 1939 N N . TYR A 1 237 ? 20.759 12.348 20.463 1.00 6.55 237 TYR A N 1
ATOM 1940 C CA . TYR A 1 237 ? 21.925 11.929 19.691 1.00 5.33 237 TYR A CA 1
ATOM 1941 C C . TYR A 1 237 ? 23.285 11.891 20.394 1.00 5.06 237 TYR A C 1
ATOM 1942 O O . TYR A 1 237 ? 23.639 12.797 21.141 1.00 2.48 237 TYR A O 1
ATOM 1951 N N . ASN A 1 238 ? 24.032 10.820 20.120 1.00 6.86 238 ASN A N 1
ATOM 1952 C CA . ASN A 1 238 ? 25.391 10.587 20.624 1.00 9.14 238 ASN A CA 1
ATOM 1953 C C . ASN A 1 238 ? 25.982 9.446 19.798 1.00 8.68 238 ASN A C 1
ATOM 1954 O O . ASN A 1 238 ? 25.312 8.926 18.913 1.00 8.02 238 ASN A O 1
ATOM 1959 N N . GLU A 1 239 ? 27.229 9.071 20.067 1.00 9.22 239 GLU A N 1
ATOM 1960 C CA . GLU A 1 239 ? 27.902 8.011 19.298 1.00 9.11 239 GLU A CA 1
ATOM 1961 C C . GLU A 1 239 ? 27.298 6.614 19.477 1.00 8.73 239 GLU A C 1
ATOM 1962 O O . GLU A 1 239 ? 27.230 5.832 18.524 1.00 7.91 239 GLU A O 1
ATOM 1968 N N . ASP A 1 240 ? 26.880 6.294 20.696 1.00 8.87 240 ASP A N 1
ATOM 1969 C CA . ASP A 1 240 ? 26.271 4.999 20.964 1.00 7.12 240 ASP A CA 1
ATOM 1970 C C . ASP A 1 240 ? 25.014 4.886 20.120 1.00 5.82 240 ASP A C 1
ATOM 1971 O O . ASP A 1 240 ? 24.790 3.890 19.441 1.00 6.14 240 ASP A O 1
ATOM 1976 N N . ILE A 1 241 ? 24.189 5.922 20.170 1.00 5.35 241 ILE A N 1
ATOM 1977 C CA . ILE A 1 241 ? 22.962 5.946 19.397 1.00 4.93 241 ILE A CA 1
ATOM 1978 C C . ILE A 1 241 ? 23.279 5.850 17.897 1.00 5.84 241 ILE A C 1
ATOM 1979 O O . ILE A 1 241 ? 22.629 5.098 17.175 1.00 4.53 241 ILE A O 1
ATOM 1984 N N . HIS A 1 242 ? 24.284 6.595 17.434 1.00 6.25 242 HIS A N 1
ATOM 1985 C CA . HIS A 1 242 ? 24.688 6.573 16.013 1.00 7.23 242 HIS A CA 1
ATOM 1986 C C . HIS A 1 242 ? 25.021 5.155 15.529 1.00 7.31 242 HIS A C 1
ATOM 1987 O O . HIS A 1 242 ? 24.438 4.653 14.570 1.00 6.90 242 HIS A O 1
ATOM 1994 N N . ARG A 1 243 ? 25.975 4.512 16.191 1.00 8.49 243 ARG A N 1
ATOM 1995 C CA . ARG A 1 243 ? 26.368 3.164 15.805 1.00 6.92 243 ARG A CA 1
ATOM 1996 C C . ARG A 1 243 ? 25.255 2.116 15.925 1.00 7.59 243 ARG A C 1
ATOM 1997 O O . ARG A 1 243 ? 25.055 1.309 15.019 1.00 6.89 243 ARG A O 1
ATOM 2005 N N . ALA A 1 244 ? 24.533 2.131 17.041 1.00 5.16 244 ALA A N 1
ATOM 2006 C CA . ALA A 1 244 ? 23.458 1.166 17.268 1.00 5.71 244 ALA A CA 1
ATOM 2007 C C . ALA A 1 244 ? 22.343 1.234 16.220 1.00 4.42 244 ALA A C 1
ATOM 2008 O O . ALA A 1 244 ? 21.712 0.232 15.916 1.00 1.52 244 ALA A O 1
ATOM 2010 N N . ALA A 1 245 ? 22.097 2.418 15.677 1.00 5.20 245 ALA A N 1
ATOM 2011 C CA . ALA A 1 245 ? 21.038 2.563 14.691 1.00 6.71 245 ALA A CA 1
ATOM 2012 C C . ALA A 1 245 ? 21.193 1.624 13.490 1.00 7.10 245 ALA A C 1
ATOM 2013 O O . ALA A 1 245 ? 20.203 1.253 12.856 1.00 5.77 245 ALA A O 1
ATOM 2015 N N . PHE A 1 246 ? 22.429 1.230 13.197 1.00 7.83 246 PHE A N 1
ATOM 2016 C CA . PHE A 1 246 ? 22.706 0.354 12.056 1.00 8.39 246 PHE A CA 1
ATOM 2017 C C . PHE A 1 246 ? 22.703 -1.144 12.381 1.00 9.35 246 PHE A C 1
ATOM 2018 O O . PHE A 1 246 ? 22.807 -1.972 11.479 1.00 11.02 246 PHE A O 1
ATOM 2026 N N . ALA A 1 247 ? 22.604 -1.503 13.656 1.00 9.22 247 ALA A N 1
ATOM 2027 C CA . ALA A 1 247 ? 22.593 -2.917 14.019 1.00 9.82 247 ALA A CA 1
ATOM 2028 C C . ALA A 1 247 ? 21.355 -3.595 13.445 1.00 9.91 247 ALA A C 1
ATOM 2029 O O . ALA A 1 247 ? 20.271 -3.016 13.433 1.00 10.60 247 ALA A O 1
ATOM 2031 N N . LEU A 1 248 ? 21.517 -4.824 12.970 1.00 9.13 248 LEU A N 1
ATOM 2032 C CA . LEU A 1 248 ? 20.394 -5.567 12.407 1.00 8.81 248 LEU A CA 1
ATOM 2033 C C . LEU A 1 248 ? 20.378 -7.015 12.879 1.00 7.00 248 LEU A C 1
ATOM 2034 O O . LEU A 1 248 ? 21.425 -7.602 13.135 1.00 8.72 248 LEU A O 1
ATOM 2039 N N . PRO A 1 249 ? 19.183 -7.611 13.010 1.00 5.51 249 PRO A N 1
ATOM 2040 C CA . PRO A 1 249 ? 19.133 -9.009 13.453 1.00 5.63 249 PRO A CA 1
ATOM 2041 C C . PRO A 1 249 ? 19.829 -9.847 12.383 1.00 5.06 249 PRO A C 1
ATOM 2042 O O . PRO A 1 249 ? 19.981 -9.406 11.240 1.00 2.72 249 PRO A O 1
ATOM 2046 N N . LYS A 1 250 ? 20.260 -11.042 12.757 1.00 4.92 250 LYS A N 1
ATOM 2047 C CA . LYS A 1 250 ? 20.953 -11.934 11.838 1.00 6.85 250 LYS A CA 1
ATOM 2048 C C . LYS A 1 250 ? 20.143 -12.315 10.585 1.00 7.09 250 LYS A C 1
ATOM 2049 O O . LYS A 1 250 ? 20.693 -12.353 9.490 1.00 8.38 250 LYS A O 1
ATOM 2055 N N . ASN A 1 251 ? 18.845 -12.578 10.722 1.00 6.97 251 ASN A N 1
ATOM 2056 C CA . ASN A 1 251 ? 18.036 -12.958 9.550 1.00 7.55 251 ASN A CA 1
ATOM 2057 C C . ASN A 1 251 ? 17.886 -11.865 8.492 1.00 8.60 251 ASN A C 1
ATOM 2058 O O . ASN A 1 251 ? 17.812 -12.160 7.293 1.00 5.88 251 ASN A O 1
ATOM 2063 N N . LEU A 1 252 ? 17.859 -10.610 8.935 1.00 7.95 252 LEU A N 1
ATOM 2064 C CA . LEU A 1 252 ? 17.723 -9.477 8.021 1.00 9.72 252 LEU A CA 1
ATOM 2065 C C . LEU A 1 252 ? 19.043 -9.154 7.351 1.00 10.57 252 LEU A C 1
ATOM 2066 O O . LEU A 1 252 ? 19.063 -8.539 6.287 1.00 13.03 252 LEU A O 1
ATOM 2071 N N . GLN A 1 253 ? 20.142 -9.555 7.985 1.00 12.17 253 GLN A N 1
ATOM 2072 C CA . GLN A 1 253 ? 21.478 -9.340 7.434 1.00 12.25 253 GLN A CA 1
ATOM 2073 C C . GLN A 1 253 ? 21.635 -10.267 6.230 1.00 11.52 253 GLN A C 1
ATOM 2074 O O . GLN A 1 253 ? 22.262 -9.919 5.229 1.00 11.77 253 GLN A O 1
ATOM 2080 N N . GLU A 1 254 ? 21.060 -11.459 6.360 1.00 12.20 254 GLU A N 1
ATOM 2081 C CA . GLU A 1 254 ? 21.102 -12.490 5.323 1.00 11.89 254 GLU A CA 1
ATOM 2082 C C . GLU A 1 254 ? 20.223 -12.072 4.140 1.00 12.07 254 GLU A C 1
ATOM 2083 O O . GLU A 1 254 ? 20.670 -12.065 2.992 1.00 12.83 254 GLU A O 1
ATOM 2089 N N . VAL A 1 255 ? 18.978 -11.714 4.423 1.00 10.88 255 VAL A N 1
ATOM 2090 C CA . VAL A 1 255 ? 18.063 -11.283 3.377 1.00 12.20 255 VAL A CA 1
ATOM 2091 C C . VAL A 1 255 ? 18.575 -10.054 2.630 1.00 10.46 255 VAL A C 1
ATOM 2092 O O . VAL A 1 255 ? 18.516 -10.003 1.409 1.00 9.74 255 VAL A O 1
ATOM 2096 N N . PHE A 1 256 ? 19.082 -9.073 3.370 1.00 9.10 256 PHE A N 1
ATOM 2097 C CA . PHE A 1 256 ? 19.588 -7.829 2.779 1.00 10.14 256 PHE A CA 1
ATOM 2098 C C . PHE A 1 256 ? 21.006 -7.971 2.210 1.00 11.71 256 PHE A C 1
ATOM 2099 O O . PHE A 1 256 ? 21.604 -6.999 1.717 1.00 9.69 256 PHE A O 1
ATOM 2107 N N . LYS A 1 257 ? 21.529 -9.191 2.263 1.00 12.97 257 LYS A N 1
ATOM 2108 C CA . LYS A 1 257 ? 22.873 -9.475 1.788 1.00 14.08 257 LYS A CA 1
ATOM 2109 C C . LYS A 1 257 ? 23.162 -8.942 0.383 1.00 14.05 257 LYS A C 1
ATOM 2110 O O . LYS A 1 257 ? 24.215 -8.348 0.151 1.00 14.40 257 LYS A O 1
ATOM 2116 N N . ASP A 1 258 ? 22.224 -9.138 -0.542 1.00 13.87 258 ASP A N 1
ATOM 2117 C CA . ASP A 1 258 ? 22.398 -8.695 -1.925 1.00 14.59 258 ASP A CA 1
ATOM 2118 C C . ASP A 1 258 ? 21.930 -7.275 -2.246 1.00 14.42 258 ASP A C 1
ATOM 2119 O O . ASP A 1 258 ? 21.596 -6.988 -3.393 1.00 15.09 258 ASP A O 1
ATOM 2124 N N . ASN A 1 259 ? 21.911 -6.382 -1.265 1.00 13.72 259 ASN A N 1
ATOM 2125 C CA . ASN A 1 259 ? 21.455 -5.017 -1.517 1.00 13.09 259 ASN A CA 1
ATOM 2126 C C . ASN A 1 259 ? 22.191 -4.000 -0.664 1.00 11.42 259 ASN A C 1
ATOM 2127 O O . ASN A 1 259 ? 22.235 -2.821 -0.985 1.00 12.93 259 ASN A O 1
ATOM 2132 N N . ILE A 1 260 ? 22.764 -4.461 0.435 1.00 11.01 260 ILE A N 1
ATOM 2133 C CA . ILE A 1 260 ? 23.489 -3.563 1.310 1.00 10.26 260 ILE A CA 1
ATOM 2134 C C . ILE A 1 260 ? 24.925 -3.410 0.847 1.00 10.57 260 ILE A C 1
ATOM 2135 O O . ILE A 1 260 ? 25.612 -4.387 0.545 1.00 9.96 260 ILE A O 1
ATOM 2140 N N . LYS A 1 261 ? 25.352 -2.158 0.754 1.00 10.91 261 LYS A N 1
ATOM 2141 C CA . LYS A 1 261 ? 26.709 -1.840 0.356 1.00 11.92 261 LYS A CA 1
ATOM 2142 C C . LYS A 1 261 ? 27.361 -1.169 1.561 1.00 11.62 261 LYS A C 1
ATOM 2143 O O . LYS A 1 261 ? 26.871 -0.167 2.064 1.00 10.15 261 LYS A O 1
ATOM 2149 N N . SER A 1 262 ? 28.455 -1.751 2.030 1.00 13.15 262 SER A N 1
ATOM 2150 C CA . SER A 1 262 ? 29.148 -1.238 3.202 1.00 13.74 262 SER A CA 1
ATOM 2151 C C . SER A 1 262 ? 30.450 -0.504 2.878 1.00 14.11 262 SER A C 1
ATOM 2152 O O . SER A 1 262 ? 31.543 -0.944 3.301 1.00 11.17 262 SER A O 1
ATOM 2156 N N . MET B 1 1 ? -13.246 -10.520 14.900 1.00 19.51 1 MET B N 1
ATOM 2157 C CA . MET B 1 1 ? -13.145 -9.557 15.995 1.00 20.28 1 MET B CA 1
ATOM 2158 C C . MET B 1 1 ? -11.682 -9.219 16.302 1.00 18.30 1 MET B C 1
ATOM 2159 O O . MET B 1 1 ? -10.789 -9.508 15.502 1.00 17.44 1 MET B O 1
ATOM 2164 N N . TRP B 1 2 ? -11.440 -8.619 17.467 1.00 17.75 2 TRP B N 1
ATOM 2165 C CA . TRP B 1 2 ? -10.085 -8.234 17.864 1.00 17.97 2 TRP B CA 1
ATOM 2166 C C . TRP B 1 2 ? -9.823 -8.142 19.373 1.00 16.26 2 TRP B C 1
ATOM 2167 O O . TRP B 1 2 ? -10.752 -8.122 20.186 1.00 15.23 2 TRP B O 1
ATOM 2178 N N . ILE B 1 3 ? -8.541 -8.078 19.727 1.00 14.09 3 ILE B N 1
ATOM 2179 C CA . ILE B 1 3 ? -8.111 -7.988 21.119 1.00 12.82 3 ILE B CA 1
ATOM 2180 C C . ILE B 1 3 ? -7.210 -6.751 21.219 1.00 12.25 3 ILE B C 1
ATOM 2181 O O . ILE B 1 3 ? -6.762 -6.233 20.193 1.00 14.24 3 ILE B O 1
ATOM 2186 N N . THR B 1 4 ? -6.944 -6.259 22.425 1.00 11.86 4 THR B N 1
ATOM 2187 C CA . THR B 1 4 ? -6.101 -5.068 22.548 1.00 11.14 4 THR B CA 1
ATOM 2188 C C . THR B 1 4 ? -4.907 -5.183 23.487 1.00 10.13 4 THR B C 1
ATOM 2189 O O . THR B 1 4 ? -4.997 -5.800 24.551 1.00 11.29 4 THR B O 1
ATOM 2193 N N . GLN B 1 5 ? -3.791 -4.581 23.078 1.00 8.44 5 GLN B N 1
ATOM 2194 C CA . GLN B 1 5 ? -2.578 -4.567 23.884 1.00 8.51 5 GLN B CA 1
ATOM 2195 C C . GLN B 1 5 ? -2.474 -3.173 24.516 1.00 8.52 5 GLN B C 1
ATOM 2196 O O . GLN B 1 5 ? -2.802 -2.174 23.890 1.00 5.93 5 GLN B O 1
ATOM 2202 N N . GLU B 1 6 ? -2.021 -3.121 25.759 1.00 9.47 6 GLU B N 1
ATOM 2203 C CA . GLU B 1 6 ? -1.889 -1.868 26.495 1.00 12.69 6 GLU B CA 1
ATOM 2204 C C . GLU B 1 6 ? -0.440 -1.376 26.529 1.00 13.42 6 GLU B C 1
ATOM 2205 O O . GLU B 1 6 ? 0.438 -2.067 27.053 1.00 13.53 6 GLU B O 1
ATOM 2211 N N . ILE B 1 7 ? -0.170 -0.202 25.961 1.00 14.45 7 ILE B N 1
ATOM 2212 C CA . ILE B 1 7 ? 1.195 0.324 26.001 1.00 15.76 7 ILE B CA 1
ATOM 2213 C C . ILE B 1 7 ? 1.261 1.485 26.976 1.00 16.22 7 ILE B C 1
ATOM 2214 O O . ILE B 1 7 ? 2.269 1.692 27.641 1.00 16.23 7 ILE B O 1
ATOM 2219 N N . THR B 1 8 ? 0.176 2.248 27.037 1.00 16.29 8 THR B N 1
ATOM 2220 C CA . THR B 1 8 ? 0.044 3.353 27.970 1.00 15.84 8 THR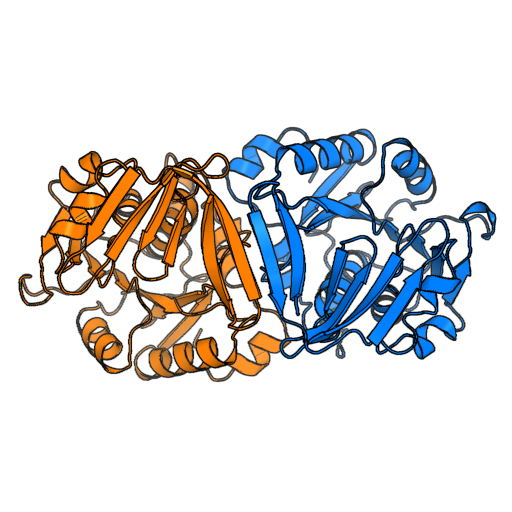 B CA 1
ATOM 2221 C C . THR B 1 8 ? -1.462 3.460 28.124 1.00 15.74 8 THR B C 1
ATOM 2222 O O . THR B 1 8 ? -2.211 3.009 27.254 1.00 15.22 8 THR B O 1
ATOM 2226 N N . PRO B 1 9 ? -1.933 4.037 29.239 1.00 15.07 9 PRO B N 1
ATOM 2227 C CA . PRO B 1 9 ? -3.385 4.141 29.388 1.00 13.91 9 PRO B CA 1
ATOM 2228 C C . PRO B 1 9 ? -4.010 5.001 28.293 1.00 13.21 9 PRO B C 1
ATOM 2229 O O . PRO B 1 9 ? -5.211 4.926 28.054 1.00 13.61 9 PRO B O 1
ATOM 2233 N N . TYR B 1 10 ? -3.187 5.794 27.608 1.00 11.56 10 TYR B N 1
ATOM 2234 C CA . TYR B 1 10 ? -3.684 6.646 26.530 1.00 12.11 10 TYR B CA 1
ATOM 2235 C C . TYR B 1 10 ? -3.184 6.233 25.157 1.00 10.93 10 TYR B C 1
ATOM 2236 O O . TYR B 1 10 ? -3.192 7.030 24.228 1.00 11.03 10 TYR B O 1
ATOM 2245 N N . LEU B 1 11 ? -2.749 4.984 25.045 1.00 10.10 11 LEU B N 1
ATOM 2246 C CA . LEU B 1 11 ? -2.251 4.444 23.797 1.00 9.60 11 LEU B CA 1
ATOM 2247 C C . LEU B 1 11 ? -2.402 2.934 23.815 1.00 10.16 11 LEU B C 1
ATOM 2248 O O . LEU B 1 11 ? -1.788 2.239 24.615 1.00 10.35 11 LEU B O 1
ATOM 2253 N N . ARG B 1 12 ? -3.251 2.431 22.935 1.00 10.67 12 ARG B N 1
ATOM 2254 C CA . ARG B 1 12 ? -3.488 1.003 22.858 1.00 10.31 12 ARG B CA 1
ATOM 2255 C C . ARG B 1 12 ? -3.288 0.510 21.445 1.00 9.36 12 ARG B C 1
ATOM 2256 O O . ARG B 1 12 ? -3.436 1.263 20.478 1.00 5.98 12 ARG B O 1
ATOM 2264 N N . LYS B 1 13 ? -2.931 -0.762 21.340 1.00 7.47 13 LYS B N 1
ATOM 2265 C CA . LYS B 1 13 ? -2.740 -1.395 20.058 1.00 8.68 13 LYS B CA 1
ATOM 2266 C C . LYS B 1 13 ? -3.903 -2.374 19.914 1.00 8.49 13 LYS B C 1
ATOM 2267 O O . LYS B 1 13 ? -4.313 -2.991 20.898 1.00 9.61 13 LYS B O 1
ATOM 2273 N N . GLU B 1 14 ? -4.461 -2.473 18.708 1.00 7.91 14 GLU B N 1
ATOM 2274 C CA . GLU B 1 14 ? -5.575 -3.379 18.440 1.00 9.05 14 GLU B CA 1
ATOM 2275 C C . GLU B 1 14 ? -5.183 -4.356 17.331 1.00 7.12 14 GLU B C 1
ATOM 2276 O O . GLU B 1 14 ? -4.862 -3.946 16.219 1.00 7.50 14 GLU B O 1
ATOM 2282 N N . TYR B 1 15 ? -5.196 -5.645 17.673 1.00 8.38 15 TYR B N 1
ATOM 2283 C CA . TYR B 1 15 ? -4.845 -6.744 16.775 1.00 6.66 15 TYR B CA 1
ATOM 2284 C C . TYR B 1 15 ? -6.097 -7.451 16.293 1.00 6.81 15 TYR B C 1
ATOM 2285 O O . TYR B 1 15 ? -6.920 -7.855 17.107 1.00 5.85 15 TYR B O 1
ATOM 2294 N N . THR B 1 16 ? -6.237 -7.595 14.973 1.00 8.30 16 THR B N 1
ATOM 2295 C CA . THR B 1 16 ? -7.388 -8.289 14.392 1.00 7.55 16 THR B CA 1
ATOM 2296 C C . THR B 1 16 ? -7.051 -9.773 14.407 1.00 8.67 16 THR B C 1
ATOM 2297 O O . THR B 1 16 ? -5.964 -10.168 13.998 1.00 8.69 16 THR B O 1
ATOM 2301 N N . ILE B 1 17 ? -7.990 -10.589 14.870 1.00 9.84 17 ILE B N 1
ATOM 2302 C CA . ILE B 1 17 ? -7.784 -12.020 14.943 1.00 10.13 17 ILE B CA 1
ATOM 2303 C C . ILE B 1 17 ? -8.795 -12.809 14.108 1.00 11.46 17 ILE B C 1
ATOM 2304 O O . ILE B 1 17 ? -9.938 -12.375 13.906 1.00 8.73 17 ILE B O 1
ATOM 2309 N N . GLU B 1 18 ? -8.345 -13.971 13.631 1.00 12.43 18 GLU B N 1
ATOM 2310 C CA . GLU B 1 18 ? -9.147 -14.887 12.812 1.00 13.11 18 GLU B CA 1
ATOM 2311 C C . GLU B 1 18 ? -10.159 -15.662 13.651 1.00 13.33 18 GLU B C 1
ATOM 2312 O O . GLU B 1 18 ? -11.327 -15.788 13.268 1.00 14.80 18 GLU B O 1
ATOM 2318 N N . ALA B 1 19 ? -9.702 -16.179 14.790 1.00 12.90 19 ALA B N 1
ATOM 2319 C CA . ALA B 1 19 ? -10.553 -16.932 15.714 1.00 12.16 19 ALA B CA 1
ATOM 2320 C C . ALA B 1 19 ? -9.781 -17.282 16.988 1.00 11.38 19 ALA B C 1
ATOM 2321 O O . ALA B 1 19 ? -8.551 -17.269 16.996 1.00 11.67 19 ALA B O 1
ATOM 2323 N N . LYS B 1 20 ? -10.507 -17.570 18.067 1.00 11.99 20 LYS B N 1
ATOM 2324 C CA . LYS B 1 20 ? -9.870 -17.966 19.313 1.00 10.61 20 LYS B CA 1
ATOM 2325 C C . LYS B 1 20 ? -9.743 -19.482 19.262 1.00 10.68 20 LYS B C 1
ATOM 2326 O O . LYS B 1 20 ? -10.710 -20.193 18.994 1.00 10.98 20 LYS B O 1
ATOM 2332 N N . LEU B 1 21 ? -8.545 -19.972 19.537 1.00 11.14 21 LEU B N 1
ATOM 2333 C CA . LEU B 1 21 ? -8.279 -21.391 19.461 1.00 9.25 21 LEU B CA 1
ATOM 2334 C C . LEU B 1 21 ? -8.277 -22.090 20.812 1.00 10.66 21 LEU B C 1
ATOM 2335 O O . LEU B 1 21 ? -8.492 -23.303 20.895 1.00 10.23 21 LEU B O 1
ATOM 2340 N N . LEU B 1 22 ? -8.055 -21.316 21.869 1.00 10.95 22 LEU B N 1
ATOM 2341 C CA . LEU B 1 22 ? -7.952 -21.883 23.199 1.00 9.37 22 LEU B CA 1
ATOM 2342 C C . LEU B 1 22 ? -8.207 -20.894 24.325 1.00 9.28 22 LEU B C 1
ATOM 2343 O O . LEU B 1 22 ? -7.915 -19.708 24.199 1.00 10.15 22 LEU B O 1
ATOM 2348 N N . ASP B 1 23 ? -8.754 -21.399 25.427 1.00 7.67 23 ASP B N 1
ATOM 2349 C CA . ASP B 1 23 ? -9.057 -20.577 26.587 1.00 8.80 23 ASP B CA 1
ATOM 2350 C C . ASP B 1 23 ? -8.892 -21.351 27.883 1.00 7.01 23 ASP B C 1
ATOM 2351 O O . ASP B 1 23 ? -9.815 -22.032 28.328 1.00 6.10 23 ASP B O 1
ATOM 2356 N N . VAL B 1 24 ? -7.712 -21.249 28.479 1.00 6.73 24 VAL B N 1
ATOM 2357 C CA . VAL B 1 24 ? -7.446 -21.924 29.735 1.00 5.87 24 VAL B CA 1
ATOM 2358 C C . VAL B 1 24 ? -7.365 -20.893 30.849 1.00 6.79 24 VAL B C 1
ATOM 2359 O O . VAL B 1 24 ? -6.737 -19.848 30.700 1.00 7.11 24 VAL B O 1
ATOM 2363 N N . ARG B 1 25 ? -8.019 -21.197 31.964 1.00 7.09 25 ARG B N 1
ATOM 2364 C CA . ARG B 1 25 ? -8.004 -20.322 33.112 1.00 8.63 25 ARG B CA 1
ATOM 2365 C C . ARG B 1 25 ? -7.715 -21.169 34.333 1.00 10.50 25 ARG B C 1
ATOM 2366 O O . ARG B 1 25 ? -8.229 -22.280 34.466 1.00 11.87 25 ARG B O 1
ATOM 2374 N N . SER B 1 26 ? -6.866 -20.654 35.211 1.00 10.47 26 SER B N 1
ATOM 2375 C CA . SER B 1 26 ? -6.524 -21.370 36.424 1.00 10.98 26 SER B CA 1
ATOM 2376 C C . SER B 1 26 ? -6.939 -20.500 37.593 1.00 10.63 26 SER B C 1
ATOM 2377 O O . SER B 1 26 ? -7.782 -19.612 37.453 1.00 10.48 26 SER B O 1
ATOM 2380 N N . GLU B 1 27 ? -6.337 -20.748 38.744 1.00 10.63 27 GLU B N 1
ATOM 2381 C CA . GLU B 1 27 ? -6.675 -19.996 39.941 1.00 11.13 27 GLU B CA 1
ATOM 2382 C C . GLU B 1 27 ? -6.158 -18.565 39.916 1.00 10.35 27 GLU B C 1
ATOM 2383 O O . GLU B 1 27 ? -6.830 -17.647 40.375 1.00 10.83 27 GLU B O 1
ATOM 2389 N N . HIS B 1 28 ? -4.970 -18.382 39.358 1.00 10.49 28 HIS B N 1
ATOM 2390 C CA . HIS B 1 28 ? -4.351 -17.072 39.307 1.00 9.61 28 HIS B CA 1
ATOM 2391 C C . HIS B 1 28 ? -3.893 -16.636 37.924 1.00 10.12 28 HIS B C 1
ATOM 2392 O O . HIS B 1 28 ? -3.117 -15.688 37.799 1.00 7.85 28 HIS B O 1
ATOM 2399 N N . ASN B 1 29 ? -4.373 -17.317 36.887 1.00 8.74 29 ASN B N 1
ATOM 2400 C CA . ASN B 1 29 ? -3.999 -16.969 35.522 1.00 11.03 29 ASN B CA 1
ATOM 2401 C C . ASN B 1 29 ? -5.100 -17.220 34.507 1.00 11.56 29 ASN B C 1
ATOM 2402 O O . ASN B 1 29 ? -5.978 -18.055 34.710 1.00 12.21 29 ASN B O 1
ATOM 2407 N N . ILE B 1 30 ? -5.029 -16.484 33.402 1.00 11.22 30 ILE B N 1
ATOM 2408 C CA . ILE B 1 30 ? -5.965 -16.641 32.306 1.00 11.27 30 ILE B CA 1
ATOM 2409 C C . ILE B 1 30 ? -5.178 -16.636 30.995 1.00 11.11 30 ILE B C 1
ATOM 2410 O O . ILE B 1 30 ? -4.417 -15.707 30.707 1.00 10.20 30 ILE B O 1
ATOM 2415 N N . LEU B 1 31 ? -5.356 -17.686 30.202 1.00 10.74 31 LEU B N 1
ATOM 2416 C CA . LEU B 1 31 ? -4.656 -17.785 28.936 1.00 9.83 31 LEU B CA 1
ATOM 2417 C C . LEU B 1 31 ? -5.633 -17.954 27.796 1.00 10.65 31 LEU B C 1
ATOM 2418 O O . LEU B 1 31 ? -6.601 -18.729 27.884 1.00 11.87 31 LEU B O 1
ATOM 2423 N N . GLU B 1 32 ? -5.357 -17.208 26.732 1.00 10.02 32 GLU B N 1
ATOM 2424 C CA . GLU B 1 32 ? -6.144 -17.217 25.506 1.00 9.03 32 GLU B CA 1
ATOM 2425 C C . GLU B 1 32 ? -5.194 -17.160 24.312 1.00 6.81 32 GLU B C 1
ATOM 2426 O O . GLU B 1 32 ? -4.279 -16.338 24.275 1.00 8.11 32 GLU B O 1
ATOM 2432 N N . ILE B 1 33 ? -5.398 -18.043 23.342 1.00 5.68 33 ILE B N 1
ATOM 2433 C CA . ILE B 1 33 ? -4.569 -18.037 22.147 1.00 4.15 33 ILE B CA 1
ATOM 2434 C C . ILE B 1 33 ? -5.497 -17.695 20.978 1.00 4.36 33 ILE B C 1
ATOM 2435 O O . ILE B 1 33 ? -6.640 -18.153 20.942 1.00 2.72 33 ILE B O 1
ATOM 2440 N N . PHE B 1 34 ? -5.017 -16.890 20.033 1.00 2.78 34 PHE B N 1
ATOM 2441 C CA . PHE B 1 34 ? -5.833 -16.511 18.872 1.00 5.91 34 PHE B CA 1
ATOM 2442 C C . PHE B 1 34 ? -5.112 -16.721 17.534 1.00 6.77 34 PHE B C 1
ATOM 2443 O O . PHE B 1 34 ? -3.885 -16.618 17.451 1.00 8.08 34 PHE B O 1
ATOM 2451 N N . LYS B 1 35 ? -5.887 -17.011 16.490 1.00 5.75 35 LYS B N 1
ATOM 2452 C CA . LYS B 1 35 ? -5.348 -17.208 15.144 1.00 6.37 35 LYS B CA 1
ATOM 2453 C C . LYS B 1 35 ? -5.037 -15.821 14.565 1.00 4.80 35 LYS B C 1
ATOM 2454 O O . LYS B 1 35 ? -5.872 -14.920 14.625 1.00 4.82 35 LYS B O 1
ATOM 2460 N N . SER B 1 36 ? -3.845 -15.656 13.997 1.00 6.08 36 SER B N 1
ATOM 2461 C CA . SER B 1 36 ? -3.440 -14.364 13.453 1.00 7.01 36 SER B CA 1
ATOM 2462 C C . SER B 1 36 ? -2.678 -14.408 12.136 1.00 9.13 36 SER B C 1
ATOM 2463 O O . SER B 1 36 ? -1.673 -15.113 11.994 1.00 6.08 36 SER B O 1
ATOM 2466 N N . LYS B 1 37 ? -3.174 -13.627 11.179 1.00 10.56 37 LYS B N 1
ATOM 2467 C CA . LYS B 1 37 ? -2.568 -13.533 9.862 1.00 12.20 37 LYS B CA 1
ATOM 2468 C C . LYS B 1 37 ? -1.235 -12.787 9.938 1.00 11.42 37 LYS B C 1
ATOM 2469 O O . LYS B 1 37 ? -0.349 -13.008 9.118 1.00 10.79 37 LYS B O 1
ATOM 2475 N N . ASP B 1 38 ? -1.090 -11.911 10.931 1.00 11.05 38 ASP B N 1
ATOM 2476 C CA . ASP B 1 38 ? 0.146 -11.164 11.088 1.00 9.68 38 ASP B CA 1
ATOM 2477 C C . ASP B 1 38 ? 1.251 -11.928 11.817 1.00 12.03 38 ASP B C 1
ATOM 2478 O O . ASP B 1 38 ? 2.433 -11.797 11.480 1.00 11.90 38 ASP B O 1
ATOM 2483 N N . PHE B 1 39 ? 0.882 -12.724 12.814 1.00 10.93 39 PHE B N 1
ATOM 2484 C CA . PHE B 1 39 ? 1.895 -13.440 13.567 1.00 11.04 39 PHE B CA 1
ATOM 2485 C C . PHE B 1 39 ? 1.638 -14.933 13.700 1.00 9.44 39 PHE B C 1
ATOM 2486 O O . PHE B 1 39 ? 2.348 -15.625 14.426 1.00 9.60 39 PHE B O 1
ATOM 2494 N N . GLY B 1 40 ? 0.626 -15.430 12.999 1.00 10.75 40 GLY B N 1
ATOM 2495 C CA . GLY B 1 40 ? 0.312 -16.847 13.066 1.00 8.93 40 GLY B CA 1
ATOM 2496 C C . GLY B 1 40 ? -0.536 -17.130 14.284 1.00 10.54 40 GLY B C 1
ATOM 2497 O O . GLY B 1 40 ? -1.667 -17.612 14.190 1.00 10.63 40 GLY B O 1
ATOM 2498 N N . GLU B 1 41 ? 0.025 -16.846 15.448 1.0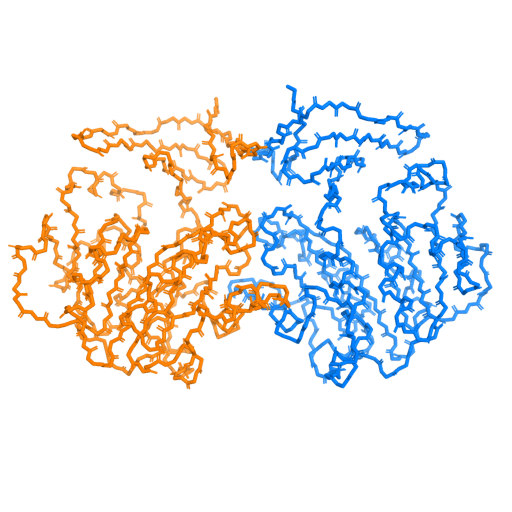0 8.39 41 GLU B N 1
ATOM 2499 C CA . GLU B 1 41 ? -0.712 -17.036 16.676 1.00 9.14 41 GLU B CA 1
ATOM 2500 C C . GLU B 1 41 ? -0.354 -15.947 17.668 1.00 7.45 41 GLU B C 1
ATOM 2501 O O . GLU B 1 41 ? 0.759 -15.421 17.675 1.00 6.83 41 GLU B O 1
ATOM 2507 N N . ILE B 1 42 ? -1.332 -15.590 18.481 1.00 6.55 42 ILE B N 1
ATOM 2508 C CA . ILE B 1 42 ? -1.149 -14.577 19.503 1.00 7.13 42 ILE B CA 1
ATOM 2509 C C . ILE B 1 42 ? -1.721 -15.099 20.815 1.00 7.20 42 ILE B C 1
ATOM 2510 O O . ILE B 1 42 ? -2.913 -15.399 20.905 1.00 7.48 42 ILE B O 1
ATOM 2515 N N . ALA B 1 43 ? -0.857 -15.231 21.815 1.00 5.66 43 ALA B N 1
ATOM 2516 C CA . ALA B 1 43 ? -1.262 -15.694 23.132 1.00 7.59 43 ALA B CA 1
ATOM 2517 C C . ALA B 1 43 ? -1.429 -14.514 24.088 1.00 9.22 43 ALA B C 1
ATOM 2518 O O . ALA B 1 43 ? -0.493 -13.730 24.289 1.00 9.66 43 ALA B O 1
ATOM 2520 N N . MET B 1 44 ? -2.618 -14.385 24.672 1.00 9.49 44 MET B N 1
ATOM 2521 C CA . MET B 1 44 ? -2.883 -13.317 25.636 1.00 11.27 44 MET B CA 1
ATOM 2522 C C . MET B 1 44 ? -2.830 -13.930 27.036 1.00 10.76 44 MET B C 1
ATOM 2523 O O . MET B 1 44 ? -3.783 -14.572 27.482 1.00 9.10 44 MET B O 1
ATOM 2528 N N . LEU B 1 45 ? -1.701 -13.734 27.707 1.00 11.46 45 LEU B N 1
ATOM 2529 C CA . LEU B 1 45 ? -1.475 -14.244 29.058 1.00 12.00 45 LEU B CA 1
ATOM 2530 C C . LEU B 1 45 ? -1.625 -13.112 30.064 1.00 12.07 45 LEU B C 1
ATOM 2531 O O . LEU B 1 45 ? -0.742 -12.263 30.182 1.00 10.55 45 LEU B O 1
ATOM 2536 N N . ASN B 1 46 ? -2.734 -13.104 30.792 1.00 12.09 46 ASN B N 1
ATOM 2537 C CA . ASN B 1 46 ? -2.972 -12.056 31.775 1.00 13.12 46 ASN B CA 1
ATOM 2538 C C . ASN B 1 46 ? -2.606 -10.693 31.182 1.00 13.59 46 ASN B C 1
ATOM 2539 O O . ASN B 1 46 ? -1.500 -10.198 31.388 1.00 12.99 46 ASN B O 1
ATOM 2544 N N . ARG B 1 47 ? -3.515 -10.098 30.428 1.00 15.88 47 ARG B N 1
ATOM 2545 C CA . ARG B 1 47 ? -3.255 -8.786 29.847 1.00 17.42 47 ARG B CA 1
ATOM 2546 C C . ARG B 1 47 ? -1.803 -8.675 29.365 1.00 15.95 47 ARG B C 1
ATOM 2547 O O . ARG B 1 47 ? -1.068 -7.754 29.736 1.00 15.69 47 ARG B O 1
ATOM 2555 N N . GLN B 1 48 ? -1.391 -9.637 28.553 1.00 14.79 48 GLN B N 1
ATOM 2556 C CA . GLN B 1 48 ? -0.045 -9.647 28.007 1.00 13.63 48 GLN B CA 1
ATOM 2557 C C . GLN B 1 48 ? -0.059 -10.463 26.728 1.00 13.15 48 GLN B C 1
ATOM 2558 O O . GLN B 1 48 ? -0.751 -11.482 26.635 1.00 11.24 48 GLN B O 1
ATOM 2564 N N . LEU B 1 49 ? 0.719 -10.016 25.747 1.00 10.58 49 LEU B N 1
ATOM 2565 C CA . LEU B 1 49 ? 0.746 -10.678 24.454 1.00 9.08 49 LEU B CA 1
ATOM 2566 C C . LEU B 1 49 ? 2.041 -11.391 24.089 1.00 6.33 49 LEU B C 1
ATOM 2567 O O . LEU B 1 49 ? 3.134 -10.957 24.440 1.00 5.41 49 LEU B O 1
ATOM 2572 N N . LEU B 1 50 ? 1.882 -12.514 23.397 1.00 5.11 50 LEU B N 1
ATOM 2573 C CA . LEU B 1 50 ? 3.004 -13.301 22.893 1.00 4.47 50 LEU B CA 1
ATOM 2574 C C . LEU B 1 50 ? 2.696 -13.502 21.425 1.00 3.41 50 LEU B C 1
ATOM 2575 O O . LEU B 1 50 ? 1.568 -13.822 21.067 1.00 3.34 50 LEU B O 1
ATOM 2580 N N . PHE B 1 51 ? 3.703 -13.314 20.584 1.00 3.54 51 PHE B N 1
ATOM 2581 C CA . PHE B 1 51 ? 3.537 -13.460 19.150 1.00 3.63 51 PHE B CA 1
ATOM 2582 C C . PHE B 1 51 ? 4.370 -14.629 18.686 1.00 4.87 51 PHE B C 1
ATOM 2583 O O . PHE B 1 51 ? 5.604 -14.552 18.648 1.00 4.26 51 PHE B O 1
ATOM 2591 N N . LYS B 1 52 ? 3.680 -15.708 18.322 1.00 6.04 52 LYS B N 1
ATOM 2592 C CA . LYS B 1 52 ? 4.319 -16.943 17.890 1.00 7.39 52 LYS B CA 1
ATOM 2593 C C . LYS B 1 52 ? 5.473 -16.808 16.897 1.00 7.06 52 LYS B C 1
ATOM 2594 O O . LYS B 1 52 ? 6.598 -17.210 17.193 1.00 7.18 52 LYS B O 1
ATOM 2600 N N . ASN B 1 53 ? 5.196 -16.242 15.726 1.00 8.02 53 ASN B N 1
ATOM 2601 C CA . ASN B 1 53 ? 6.212 -16.100 14.683 1.00 8.61 53 ASN B CA 1
ATOM 2602 C C . ASN B 1 53 ? 7.426 -15.267 15.072 1.00 5.97 53 ASN B C 1
ATOM 2603 O O . ASN B 1 53 ? 8.402 -15.187 14.329 1.00 3.60 53 ASN B O 1
ATOM 2608 N N . PHE B 1 54 ? 7.376 -14.659 16.247 1.00 5.59 54 PHE B N 1
ATOM 2609 C CA . PHE B 1 54 ? 8.470 -13.825 16.702 1.00 5.37 54 PHE B CA 1
ATOM 2610 C C . PHE B 1 54 ? 9.016 -14.229 18.067 1.00 8.38 54 PHE B C 1
ATOM 2611 O O . PHE B 1 54 ? 9.776 -13.482 18.673 1.00 6.78 54 PHE B O 1
ATOM 2619 N N . LEU B 1 55 ? 8.624 -15.404 18.548 1.00 7.22 55 LEU B N 1
ATOM 2620 C CA . LEU B 1 55 ? 9.072 -15.872 19.852 1.00 7.25 55 LEU B CA 1
ATOM 2621 C C . LEU B 1 55 ? 10.592 -15.935 19.946 1.00 9.26 55 LEU B C 1
ATOM 2622 O O . LEU B 1 55 ? 11.169 -15.799 21.028 1.00 10.66 55 LEU B O 1
ATOM 2627 N N . HIS B 1 56 ? 11.240 -16.123 18.800 1.00 7.65 56 HIS B N 1
ATOM 2628 C CA . HIS B 1 56 ? 12.694 -16.217 18.742 1.00 5.73 56 HIS B CA 1
ATOM 2629 C C . HIS B 1 56 ? 13.460 -14.960 19.177 1.00 6.68 56 HIS B C 1
ATOM 2630 O O . HIS B 1 56 ? 14.573 -15.062 19.693 1.00 5.94 56 HIS B O 1
ATOM 2637 N N . ILE B 1 57 ? 12.883 -13.778 18.985 1.00 5.47 57 ILE B N 1
ATOM 2638 C CA . ILE B 1 57 ? 13.604 -12.565 19.364 1.00 5.23 57 ILE B CA 1
ATOM 2639 C C . ILE B 1 57 ? 14.031 -12.473 20.827 1.00 4.99 57 ILE B C 1
ATOM 2640 O O . ILE B 1 57 ? 15.221 -12.503 21.144 1.00 5.89 57 ILE B O 1
ATOM 2645 N N . GLU B 1 58 ? 13.059 -12.389 21.718 1.00 4.14 58 GLU B N 1
ATOM 2646 C CA . GLU B 1 58 ? 13.338 -12.251 23.133 1.00 3.75 58 GLU B CA 1
ATOM 2647 C C . GLU B 1 58 ? 14.037 -13.468 23.703 1.00 4.30 58 GLU B C 1
ATOM 2648 O O . GLU B 1 58 ? 14.958 -13.339 24.505 1.00 4.20 58 GLU B O 1
ATOM 2654 N N . SER B 1 59 ? 13.607 -14.651 23.270 1.00 6.56 59 SER B N 1
ATOM 2655 C CA . SER B 1 59 ? 14.196 -15.892 23.752 1.00 3.20 59 SER B CA 1
ATOM 2656 C C . SER B 1 59 ? 15.676 -15.956 23.420 1.00 4.29 59 SER B C 1
ATOM 2657 O O . SER B 1 59 ? 16.471 -16.401 24.234 1.00 5.14 59 SER B O 1
ATOM 2660 N N . GLU B 1 60 ? 16.050 -15.493 22.231 1.00 3.28 60 GLU B N 1
ATOM 2661 C CA . GLU B 1 60 ? 17.446 -15.514 21.820 1.00 2.32 60 GLU B CA 1
ATOM 2662 C C . GLU B 1 60 ? 18.285 -14.454 22.519 1.00 4.16 60 GLU B C 1
ATOM 2663 O O . GLU B 1 60 ? 19.368 -14.737 23.036 1.00 4.47 60 GLU B O 1
ATOM 2669 N N . LEU B 1 61 ? 17.773 -13.229 22.518 1.00 3.98 61 LEU B N 1
ATOM 2670 C CA . LEU B 1 61 ? 18.440 -12.089 23.126 1.00 4.25 61 LEU B CA 1
ATOM 2671 C C . LEU B 1 61 ? 18.812 -12.323 24.600 1.00 3.37 61 LEU B C 1
ATOM 2672 O O . LEU B 1 61 ? 19.971 -12.182 24.967 1.00 4.28 61 LEU B O 1
ATOM 2677 N N . LEU B 1 62 ? 17.840 -12.706 25.423 1.00 2.26 62 LEU B N 1
ATOM 2678 C CA . LEU B 1 62 ? 18.071 -12.953 26.852 1.00 2.79 62 LEU B CA 1
ATOM 2679 C C . LEU B 1 62 ? 18.958 -14.182 27.117 1.00 3.64 62 LEU B C 1
ATOM 2680 O O . LEU B 1 62 ? 19.855 -14.149 27.966 1.00 4.38 62 LEU B O 1
ATOM 2685 N N . ALA B 1 63 ? 18.704 -15.268 26.392 1.00 2.25 63 ALA B N 1
ATOM 2686 C CA . ALA B 1 63 ? 19.484 -16.483 26.559 1.00 1.55 63 ALA B CA 1
ATOM 2687 C C . ALA B 1 63 ? 20.970 -16.200 26.304 1.00 2.79 63 ALA B C 1
ATOM 2688 O O . ALA B 1 63 ? 21.819 -16.403 27.179 1.00 6.09 63 ALA B O 1
ATOM 2690 N N . HIS B 1 64 ? 21.266 -15.678 25.121 1.00 1.18 64 HIS B N 1
ATOM 2691 C CA . HIS B 1 64 ? 22.636 -15.402 24.723 1.00 3.51 64 HIS B CA 1
ATOM 2692 C C . HIS B 1 64 ? 23.285 -14.170 25.329 1.00 4.93 64 HIS B C 1
ATOM 2693 O O . HIS B 1 64 ? 24.509 -14.006 25.272 1.00 5.64 64 HIS B O 1
ATOM 2700 N N . MET B 1 65 ? 22.464 -13.297 25.902 1.00 6.33 65 MET B N 1
ATOM 2701 C CA . MET B 1 65 ? 22.967 -12.097 26.552 1.00 8.02 65 MET B CA 1
ATOM 2702 C C . MET B 1 65 ? 23.803 -12.613 27.718 1.00 7.66 65 MET B C 1
ATOM 2703 O O . MET B 1 65 ? 24.865 -12.073 28.018 1.00 6.77 65 MET B O 1
ATOM 2708 N N . GLY B 1 66 ? 23.315 -13.684 28.347 1.00 7.87 66 GLY B N 1
ATOM 2709 C CA . GLY B 1 66 ? 24.016 -14.302 29.461 1.00 8.19 66 GLY B CA 1
ATOM 2710 C C . GLY B 1 66 ? 25.005 -15.373 29.021 1.00 8.41 66 GLY B C 1
ATOM 2711 O O . GLY B 1 66 ? 26.142 -15.407 29.483 1.00 10.93 66 GLY B O 1
ATOM 2712 N N . GLY B 1 67 ? 24.577 -16.242 28.114 1.00 7.64 67 GLY B N 1
ATOM 2713 C CA . GLY B 1 67 ? 25.448 -17.299 27.637 1.00 7.87 67 GLY B CA 1
ATOM 2714 C C . GLY B 1 67 ? 26.687 -16.840 26.883 1.00 9.06 67 GLY B C 1
ATOM 2715 O O . GLY B 1 67 ? 27.657 -17.588 26.770 1.00 7.63 67 GLY B O 1
ATOM 2716 N N . CYS B 1 68 ? 26.677 -15.630 26.337 1.00 7.82 68 CYS B N 1
ATOM 2717 C CA . CYS B 1 68 ? 27.868 -15.181 25.631 1.00 8.96 68 CYS B CA 1
ATOM 2718 C C . CYS B 1 68 ? 28.703 -14.208 26.450 1.00 6.83 68 CYS B C 1
ATOM 2719 O O . CYS B 1 68 ? 29.690 -13.675 25.965 1.00 6.80 68 CYS B O 1
ATOM 2722 N N . THR B 1 69 ? 28.304 -13.992 27.702 1.00 9.96 69 THR B N 1
ATOM 2723 C CA . THR B 1 69 ? 29.035 -13.106 28.609 1.00 10.37 69 THR B CA 1
ATOM 2724 C C . THR B 1 69 ? 29.655 -13.946 29.731 1.00 13.05 69 THR B C 1
ATOM 2725 O O . THR B 1 69 ? 30.313 -13.423 30.635 1.00 13.49 69 THR B O 1
ATOM 2729 N N . LYS B 1 70 ? 29.453 -15.257 29.650 1.00 13.56 70 LYS B N 1
ATOM 2730 C CA . LYS B 1 70 ? 29.987 -16.179 30.646 1.00 13.98 70 LYS B CA 1
ATOM 2731 C C . LYS B 1 70 ? 30.732 -17.326 29.987 1.00 11.90 70 LYS B C 1
ATOM 2732 O O . LYS B 1 70 ? 30.401 -17.739 28.880 1.00 9.87 70 LYS B O 1
ATOM 2738 N N . LYS B 1 71 ? 31.735 -17.841 30.684 1.00 12.49 71 LYS B N 1
ATOM 2739 C CA . LYS B 1 71 ? 32.527 -18.945 30.171 1.00 12.19 71 LYS B CA 1
ATOM 2740 C C . LYS B 1 71 ? 31.727 -20.249 30.175 1.00 11.29 71 LYS B C 1
ATOM 2741 O O . LYS B 1 71 ? 31.461 -20.834 29.131 1.00 12.00 71 LYS B O 1
ATOM 2747 N N . GLU B 1 72 ? 31.348 -20.706 31.361 1.00 11.41 72 GLU B N 1
ATOM 2748 C CA . GLU B 1 72 ? 30.590 -21.941 31.482 1.00 11.97 72 GLU B CA 1
ATOM 2749 C C . GLU B 1 72 ? 29.242 -21.671 32.132 1.00 12.27 72 GLU B C 1
ATOM 2750 O O . GLU B 1 72 ? 29.119 -20.821 33.006 1.00 11.06 72 GLU B O 1
ATOM 2756 N N . LEU B 1 73 ? 28.227 -22.393 31.690 1.00 13.64 73 LEU B N 1
ATOM 2757 C CA . LEU B 1 73 ? 26.897 -22.250 32.248 1.00 15.20 73 LEU B CA 1
ATOM 2758 C C . LEU B 1 73 ? 26.465 -23.634 32.652 1.00 15.12 73 LEU B C 1
ATOM 2759 O O . LEU B 1 73 ? 25.952 -24.381 31.829 1.00 16.39 73 LEU B O 1
ATOM 2764 N N . LYS B 1 74 ? 26.672 -23.992 33.910 1.00 15.26 74 LYS B N 1
ATOM 2765 C CA . LYS B 1 74 ? 26.288 -25.323 34.356 1.00 14.69 74 LYS B CA 1
ATOM 2766 C C . LYS B 1 74 ? 24.892 -25.379 34.973 1.00 14.58 74 LYS B C 1
ATOM 2767 O O . LYS B 1 74 ? 24.146 -26.339 34.749 1.00 14.40 74 LYS B O 1
ATOM 2773 N N . GLU B 1 75 ? 24.546 -24.354 35.749 1.00 13.18 75 GLU B N 1
ATOM 2774 C CA . GLU B 1 75 ? 23.244 -24.289 36.404 1.00 11.37 75 GLU B CA 1
ATOM 2775 C C . GLU B 1 75 ? 22.624 -22.917 36.156 1.00 11.95 75 GLU B C 1
ATOM 2776 O O . GLU B 1 75 ? 23.214 -21.883 36.483 1.00 13.12 75 GLU B O 1
ATOM 2782 N N . VAL B 1 76 ? 21.442 -22.919 35.552 1.00 11.13 76 VAL B N 1
ATOM 2783 C CA . VAL B 1 76 ? 20.713 -21.692 35.267 1.00 10.02 76 VAL B CA 1
ATOM 2784 C C . VAL B 1 76 ? 19.357 -21.849 35.938 1.00 9.52 76 VAL B C 1
ATOM 2785 O O . VAL B 1 76 ? 18.840 -22.969 36.078 1.00 8.06 76 VAL B O 1
ATOM 2789 N N . LEU B 1 77 ? 18.792 -20.722 36.348 1.00 8.59 77 LEU B N 1
ATOM 2790 C CA . LEU B 1 77 ? 17.504 -20.691 37.011 1.00 7.84 77 LEU B CA 1
ATOM 2791 C C . LEU B 1 77 ? 16.576 -19.709 36.287 1.00 7.70 77 LEU B C 1
ATOM 2792 O O . LEU B 1 77 ? 17.000 -18.619 35.900 1.00 6.82 77 LEU B O 1
ATOM 2797 N N . ILE B 1 78 ? 15.321 -20.112 36.092 1.00 8.04 78 ILE B N 1
ATOM 2798 C CA . ILE B 1 78 ? 14.318 -19.276 35.431 1.00 8.31 78 ILE B CA 1
ATOM 2799 C C . ILE B 1 78 ? 13.077 -19.270 36.325 1.00 7.00 78 ILE B C 1
ATOM 2800 O O . ILE B 1 78 ? 12.612 -20.330 36.757 1.00 5.11 78 ILE B O 1
ATOM 2805 N N . VAL B 1 79 ? 12.545 -18.085 36.613 1.00 5.80 79 VAL B N 1
ATOM 2806 C CA . VAL B 1 79 ? 11.370 -17.997 37.472 1.00 5.64 79 VAL B CA 1
ATOM 2807 C C . VAL B 1 79 ? 10.350 -16.914 37.115 1.00 4.89 79 VAL B C 1
ATOM 2808 O O . VAL B 1 79 ? 10.675 -15.923 36.455 1.00 4.19 79 VAL B O 1
ATOM 2812 N N . ASP B 1 80 ? 9.112 -17.136 37.557 1.00 4.02 80 ASP B N 1
ATOM 2813 C CA . ASP B 1 80 ? 8.002 -16.219 37.343 1.00 3.88 80 ASP B CA 1
ATOM 2814 C C . ASP B 1 80 ? 7.565 -16.063 35.884 1.00 4.77 80 ASP B C 1
ATOM 2815 O O . ASP B 1 80 ? 7.159 -14.974 35.486 1.00 2.95 80 ASP B O 1
ATOM 2820 N N . GLY B 1 81 ? 7.645 -17.141 35.105 1.00 2.82 81 GLY B N 1
ATOM 2821 C CA . GLY B 1 81 ? 7.253 -17.083 33.709 1.00 5.68 81 GLY B CA 1
ATOM 2822 C C . GLY B 1 81 ? 6.911 -18.439 33.107 1.00 6.34 81 GLY B C 1
ATOM 2823 O O . GLY B 1 81 ? 7.042 -19.465 33.768 1.00 7.57 81 GLY B O 1
ATOM 2824 N N . PHE B 1 82 ? 6.473 -18.438 31.849 1.00 7.21 82 PHE B N 1
ATOM 2825 C CA . PHE B 1 82 ? 6.113 -19.668 31.143 1.00 7.25 82 PHE B CA 1
ATOM 2826 C C . PHE B 1 82 ? 6.964 -19.796 29.886 1.00 7.64 82 PHE B C 1
ATOM 2827 O O . PHE B 1 82 ? 6.767 -20.689 29.067 1.00 8.88 82 PHE B O 1
ATOM 2835 N N . ASP B 1 83 ? 7.932 -18.900 29.754 1.00 8.72 83 ASP B N 1
ATOM 2836 C CA . ASP B 1 83 ? 8.796 -18.883 28.590 1.00 8.64 83 ASP B CA 1
ATOM 2837 C C . ASP B 1 83 ? 9.737 -20.084 28.451 1.00 7.84 83 ASP B C 1
ATOM 2838 O O . ASP B 1 83 ? 10.873 -20.082 28.920 1.00 8.62 83 ASP B O 1
ATOM 2843 N N . LEU B 1 84 ? 9.236 -21.109 27.780 1.00 5.73 84 LEU B N 1
ATOM 2844 C CA . LEU B 1 84 ? 9.987 -22.328 27.547 1.00 6.75 84 LEU B CA 1
ATOM 2845 C C . LEU B 1 84 ? 10.902 -22.147 26.329 1.00 7.47 84 LEU B C 1
ATOM 2846 O O . LEU B 1 84 ? 11.861 -22.892 26.152 1.00 6.59 84 LEU B O 1
ATOM 2851 N N . GLU B 1 85 ? 10.612 -21.150 25.496 1.00 6.90 85 GLU B N 1
ATOM 2852 C CA . GLU B 1 85 ? 11.451 -20.902 24.340 1.00 4.72 85 GLU B CA 1
ATOM 2853 C C . GLU B 1 85 ? 12.803 -20.385 24.805 1.00 4.19 85 GLU B C 1
ATOM 2854 O O . GLU B 1 85 ? 13.822 -20.600 24.149 1.00 2.88 85 GLU B O 1
ATOM 2860 N N . LEU B 1 86 ? 12.808 -19.705 25.945 1.00 3.17 86 LEU B N 1
ATOM 2861 C CA . LEU B 1 86 ? 14.044 -19.176 26.507 1.00 3.34 86 LEU B CA 1
ATOM 2862 C C . LEU B 1 86 ? 14.912 -20.352 26.892 1.00 3.57 86 LEU B C 1
ATOM 2863 O O . LEU B 1 86 ? 16.129 -20.332 26.699 1.00 3.83 86 LEU B O 1
ATOM 2868 N N . ALA B 1 87 ? 14.271 -21.371 27.454 1.00 6.07 87 ALA B N 1
ATOM 2869 C CA . ALA B 1 87 ? 14.969 -22.571 27.899 1.00 6.01 87 ALA B CA 1
ATOM 2870 C C . ALA B 1 87 ? 15.596 -23.269 26.714 1.00 7.27 87 ALA B C 1
ATOM 2871 O O . ALA B 1 87 ? 16.756 -23.681 26.770 1.00 8.71 87 ALA B O 1
ATOM 2873 N N . HIS B 1 88 ? 14.831 -23.385 25.633 1.00 6.64 88 HIS B N 1
ATOM 2874 C CA . HIS B 1 88 ? 15.334 -24.015 24.417 1.00 6.04 88 HIS B CA 1
ATOM 2875 C C . HIS B 1 88 ? 16.638 -23.340 23.962 1.00 6.16 88 HIS B C 1
ATOM 2876 O O . HIS B 1 88 ? 17.625 -24.019 23.682 1.00 4.48 88 HIS B O 1
ATOM 2883 N N . GLN B 1 89 ? 16.639 -22.011 23.873 1.00 3.80 89 GLN B N 1
ATOM 2884 C CA . GLN B 1 89 ? 17.849 -21.294 23.457 1.00 4.48 89 GLN B CA 1
ATOM 2885 C C . GLN B 1 89 ? 18.979 -21.495 24.469 1.00 4.33 89 GLN B C 1
ATOM 2886 O O . GLN B 1 89 ? 20.164 -21.481 24.119 1.00 4.55 89 GLN B O 1
ATOM 2892 N N . LEU B 1 90 ? 18.602 -21.661 25.729 1.00 5.93 90 LEU B N 1
ATOM 2893 C CA . LEU B 1 90 ? 19.581 -21.873 26.783 1.00 7.93 90 LEU B CA 1
ATOM 2894 C C . LEU B 1 90 ? 20.156 -23.272 26.676 1.00 7.46 90 LEU B C 1
ATOM 2895 O O . LEU B 1 90 ? 21.244 -23.539 27.181 1.00 9.33 90 LEU B O 1
ATOM 2900 N N . PHE B 1 91 ? 19.423 -24.164 26.014 1.00 7.41 91 PHE B N 1
ATOM 2901 C CA . PHE B 1 91 ? 19.893 -25.531 25.846 1.00 9.34 91 PHE B CA 1
ATOM 2902 C C . PHE B 1 91 ? 20.895 -25.666 24.708 1.00 9.01 91 PHE B C 1
ATOM 2903 O O . PHE B 1 91 ? 21.251 -26.768 24.307 1.00 7.91 91 PHE B O 1
ATOM 2911 N N . LYS B 1 92 ? 21.354 -24.524 24.202 1.00 10.81 92 LYS B N 1
ATOM 2912 C CA . LYS B 1 92 ? 22.361 -24.491 23.147 1.00 13.60 92 LYS B CA 1
ATOM 2913 C C . LYS B 1 92 ? 23.702 -24.288 23.849 1.00 13.99 92 LYS B C 1
ATOM 2914 O O . LYS B 1 92 ? 24.707 -23.942 23.231 1.00 14.40 92 LYS B O 1
ATOM 2920 N N . TYR B 1 93 ? 23.683 -24.516 25.159 1.00 14.67 93 TYR B N 1
ATOM 2921 C CA . TYR B 1 93 ? 24.859 -24.418 26.016 1.00 13.81 93 TYR B CA 1
ATOM 2922 C C . TYR B 1 93 ? 24.840 -25.661 26.902 1.00 14.02 93 TYR B C 1
ATOM 2923 O O . TYR B 1 93 ? 23.765 -26.139 27.261 1.00 12.77 93 TYR B O 1
ATOM 2932 N N . ASP B 1 94 ? 26.007 -26.195 27.252 1.00 15.88 94 ASP B N 1
ATOM 2933 C CA . ASP B 1 94 ? 26.025 -27.366 28.121 1.00 16.73 94 ASP B CA 1
ATOM 2934 C C . ASP B 1 94 ? 25.544 -26.869 29.472 1.00 15.89 94 ASP B C 1
ATOM 2935 O O . ASP B 1 94 ? 26.322 -26.303 30.242 1.00 16.71 94 ASP B O 1
ATOM 2940 N N . THR B 1 95 ? 24.265 -27.083 29.771 1.00 15.57 95 THR B N 1
ATOM 2941 C CA . THR B 1 95 ? 23.731 -26.576 31.028 1.00 14.53 95 THR B CA 1
ATOM 2942 C C . THR B 1 95 ? 22.453 -27.245 31.532 1.00 12.44 95 THR B C 1
ATOM 2943 O O . THR B 1 95 ? 21.734 -27.893 30.783 1.00 11.44 95 THR B O 1
ATOM 2947 N N . HIS B 1 96 ? 22.191 -27.086 32.823 1.00 10.69 96 HIS B N 1
ATOM 2948 C CA . HIS B 1 96 ? 20.997 -27.643 33.436 1.00 9.10 96 HIS B CA 1
ATOM 2949 C C . HIS B 1 96 ? 20.096 -26.452 33.704 1.00 9.43 96 HIS B C 1
ATOM 2950 O O . HIS B 1 96 ? 20.573 -25.375 34.063 1.00 9.43 96 HIS B O 1
ATOM 2957 N N . ILE B 1 97 ? 18.797 -26.646 33.521 1.00 10.82 97 ILE B N 1
ATOM 2958 C CA . ILE B 1 97 ? 17.829 -25.570 33.713 1.00 11.18 97 ILE B CA 1
ATOM 2959 C C . ILE B 1 97 ? 16.727 -25.922 34.715 1.00 10.93 97 ILE B C 1
ATOM 2960 O O . ILE B 1 97 ? 15.879 -26.774 34.439 1.00 9.44 97 ILE B O 1
ATOM 2965 N N . ASP B 1 98 ? 16.747 -25.270 35.874 1.00 10.08 98 ASP B N 1
ATOM 2966 C CA . ASP B 1 98 ? 15.709 -25.466 36.886 1.00 7.46 98 ASP B CA 1
ATOM 2967 C C . ASP B 1 98 ? 14.690 -24.373 36.546 1.00 8.80 98 ASP B C 1
ATOM 2968 O O . ASP B 1 98 ? 14.959 -23.178 36.720 1.00 7.01 98 ASP B O 1
ATOM 2973 N N . PHE B 1 99 ? 13.531 -24.788 36.044 1.00 9.45 99 PHE B N 1
ATOM 2974 C CA . PHE B 1 99 ? 12.466 -23.871 35.631 1.00 7.04 99 PHE B CA 1
ATOM 2975 C C . PHE B 1 99 ? 11.399 -23.889 36.716 1.00 7.70 99 PHE B C 1
ATOM 2976 O O . PHE B 1 99 ? 10.942 -24.961 37.112 1.00 7.47 99 PHE B O 1
ATOM 2984 N N . VAL B 1 100 ? 11.007 -22.715 37.205 1.00 7.89 100 VAL B N 1
ATOM 2985 C CA . VAL B 1 100 ? 9.999 -22.644 38.266 1.00 7.83 100 VAL B CA 1
ATOM 2986 C C . VAL B 1 100 ? 8.714 -21.936 37.843 1.00 7.19 100 VAL B C 1
ATOM 2987 O O . VAL B 1 100 ? 8.719 -20.763 37.449 1.00 5.14 100 VAL B O 1
ATOM 2991 N N . GLN B 1 101 ? 7.615 -22.679 37.914 1.00 6.25 101 GLN B N 1
ATOM 2992 C CA . GLN B 1 101 ? 6.305 -22.165 37.576 1.00 5.65 101 GLN B CA 1
ATOM 2993 C C . GLN B 1 101 ? 5.317 -22.980 38.366 1.00 7.36 101 GLN B C 1
ATOM 2994 O O . GLN B 1 101 ? 5.246 -24.196 38.218 1.00 6.69 101 GLN B O 1
ATOM 3000 N N . ALA B 1 102 ? 4.547 -22.314 39.211 1.00 7.24 102 ALA B N 1
ATOM 3001 C CA . ALA B 1 102 ? 3.582 -23.025 40.033 1.00 8.02 102 ALA B CA 1
ATOM 3002 C C . ALA B 1 102 ? 2.330 -23.456 39.277 1.00 7.75 102 ALA B C 1
ATOM 3003 O O . ALA B 1 102 ? 1.577 -24.305 39.748 1.00 7.65 102 ALA B O 1
ATOM 3005 N N . ASP B 1 103 ? 2.119 -22.883 38.098 1.00 7.84 103 ASP B N 1
ATOM 3006 C CA . ASP B 1 103 ? 0.930 -23.188 37.313 1.00 7.14 103 ASP B CA 1
ATOM 3007 C C . ASP B 1 103 ? 1.195 -24.137 36.139 1.00 5.92 103 ASP B C 1
ATOM 3008 O O . ASP B 1 103 ? 1.349 -23.696 34.996 1.00 6.89 103 ASP B O 1
ATOM 3013 N N . GLU B 1 104 ? 1.239 -25.438 36.428 1.00 6.26 104 GLU B N 1
ATOM 3014 C CA . GLU B 1 104 ? 1.481 -26.447 35.400 1.00 5.91 104 GLU B CA 1
ATOM 3015 C C . GLU B 1 104 ? 0.388 -26.426 34.338 1.00 6.13 104 GLU B C 1
ATOM 3016 O O . GLU B 1 104 ? 0.667 -26.500 33.148 1.00 6.12 104 GLU B O 1
ATOM 3022 N N . LYS B 1 105 ? -0.861 -26.335 34.780 1.00 5.73 105 LYS B N 1
ATOM 3023 C CA . LYS B 1 105 ? -1.979 -26.319 33.857 1.00 5.67 105 LYS B CA 1
ATOM 3024 C C . LYS B 1 105 ? -1.803 -25.282 32.763 1.00 5.04 105 LYS B C 1
ATOM 3025 O O . LYS B 1 105 ? -2.141 -25.533 31.606 1.00 2.93 105 LYS B O 1
ATOM 3031 N N . ILE B 1 106 ? -1.263 -24.119 33.118 1.00 5.88 106 ILE B N 1
ATOM 3032 C CA . ILE B 1 106 ? -1.064 -23.076 32.121 1.00 6.89 106 ILE B CA 1
ATOM 3033 C C . ILE B 1 106 ? 0.164 -23.339 31.245 1.00 6.68 106 ILE B C 1
ATOM 3034 O O . ILE B 1 106 ? 0.082 -23.280 30.015 1.00 3.40 106 ILE B O 1
ATOM 3039 N N . LEU B 1 107 ? 1.289 -23.653 31.883 1.00 6.85 107 LEU B N 1
ATOM 3040 C CA . LEU B 1 107 ? 2.526 -23.921 31.171 1.00 7.46 107 LEU B CA 1
ATOM 3041 C C . LEU B 1 107 ? 2.333 -24.986 30.079 1.00 8.09 107 LEU B C 1
ATOM 3042 O O . LEU B 1 107 ? 2.827 -24.837 28.958 1.00 8.66 107 LEU B O 1
ATOM 3047 N N . ASP B 1 108 ? 1.626 -26.062 30.411 1.00 9.52 108 ASP B N 1
ATOM 3048 C CA . ASP B 1 108 ? 1.373 -27.133 29.447 1.00 10.58 108 ASP B CA 1
ATOM 3049 C C . ASP B 1 108 ? 0.405 -26.668 28.361 1.00 9.58 108 ASP B C 1
ATOM 3050 O O . ASP B 1 108 ? 0.389 -27.213 27.258 1.00 8.29 108 ASP B O 1
ATOM 3055 N N . SER B 1 109 ? -0.409 -25.665 28.682 1.00 11.13 109 SER B N 1
ATOM 3056 C CA . SER B 1 109 ? -1.387 -25.132 27.726 1.00 10.27 109 SER B CA 1
ATOM 3057 C C . SER B 1 109 ? -0.693 -24.544 26.493 1.00 10.68 109 SER B C 1
ATOM 3058 O O . SER B 1 109 ? -1.328 -24.334 25.455 1.00 9.45 109 SER B O 1
ATOM 3061 N N . PHE B 1 110 ? 0.610 -24.290 26.621 1.00 10.33 110 PHE B N 1
ATOM 3062 C CA . PHE B 1 110 ? 1.427 -23.727 25.544 1.00 10.25 110 PHE B CA 1
ATOM 3063 C C . PHE B 1 110 ? 2.008 -24.807 24.613 1.00 10.27 110 PHE B C 1
ATOM 3064 O O . PHE B 1 110 ? 2.862 -24.524 23.765 1.00 11.40 110 PHE B O 1
ATOM 3072 N N . ILE B 1 111 ? 1.521 -26.034 24.775 1.00 9.00 111 ILE B N 1
ATOM 3073 C CA . ILE B 1 111 ? 1.952 -27.202 24.012 1.00 9.62 111 ILE B CA 1
ATOM 3074 C C . ILE B 1 111 ? 2.188 -27.032 22.493 1.00 8.95 111 ILE B C 1
ATOM 3075 O O . ILE B 1 111 ? 3.201 -27.501 21.984 1.00 8.73 111 ILE B O 1
ATOM 3080 N N . SER B 1 112 ? 1.285 -26.375 21.765 1.00 9.57 112 SER B N 1
ATOM 3081 C CA . SER B 1 112 ? 1.504 -26.183 20.322 1.00 9.75 112 SER B CA 1
ATOM 3082 C C . SER B 1 112 ? 1.816 -24.727 19.963 1.00 9.24 112 SER B C 1
ATOM 3083 O O . SER B 1 112 ? 1.890 -24.360 18.783 1.00 9.51 112 SER B O 1
ATOM 3086 N N . PHE B 1 113 ? 1.994 -23.903 20.990 1.00 8.89 113 PHE B N 1
ATOM 3087 C CA . PHE B 1 113 ? 2.298 -22.491 20.803 1.00 7.06 113 PHE B CA 1
ATOM 3088 C C . PHE B 1 113 ? 3.808 -22.292 20.775 1.00 8.01 113 PHE B C 1
ATOM 3089 O O . PHE B 1 113 ? 4.325 -21.562 19.927 1.00 6.23 113 PHE B O 1
ATOM 3097 N N . PHE B 1 114 ? 4.514 -22.914 21.721 1.00 7.84 114 PHE B N 1
ATOM 3098 C CA . PHE B 1 114 ? 5.968 -22.823 21.738 1.00 8.18 114 PHE B CA 1
ATOM 3099 C C . PHE B 1 114 ? 6.446 -23.923 20.783 1.00 9.62 114 PHE B C 1
ATOM 3100 O O . PHE B 1 114 ? 6.305 -25.107 21.078 1.00 11.05 114 PHE B O 1
ATOM 3108 N N . PRO B 1 115 ? 7.011 -23.543 19.624 1.00 8.09 115 PRO B N 1
ATOM 3109 C CA . PRO B 1 115 ? 7.502 -24.503 18.622 1.00 8.32 115 PRO B CA 1
ATOM 3110 C C . PRO B 1 115 ? 8.458 -25.586 19.155 1.00 7.91 115 PRO B C 1
ATOM 3111 O O . PRO B 1 115 ? 8.553 -26.686 18.594 1.00 6.92 115 PRO B O 1
ATOM 3115 N N . HIS B 1 116 ? 9.175 -25.253 20.224 1.00 6.84 116 HIS B N 1
ATOM 3116 C CA . HIS B 1 116 ? 10.157 -26.155 20.815 1.00 5.15 116 HIS B CA 1
ATOM 3117 C C . HIS B 1 116 ? 9.661 -26.711 22.133 1.00 4.99 116 HIS B C 1
ATOM 3118 O O . HIS B 1 116 ? 10.464 -27.081 22.983 1.00 5.94 116 HIS B O 1
ATOM 3125 N N . PHE B 1 117 ? 8.343 -26.783 22.290 1.00 5.03 117 PHE B N 1
ATOM 3126 C CA . PHE B 1 117 ? 7.744 -27.264 23.533 1.00 7.02 117 PHE B CA 1
ATOM 3127 C C . PHE B 1 117 ? 8.138 -28.684 23.945 1.00 7.82 117 PHE B C 1
ATOM 3128 O O . PHE B 1 117 ? 8.627 -28.887 25.057 1.00 8.02 117 PHE B O 1
ATOM 3136 N N . HIS B 1 118 ? 7.925 -29.664 23.070 1.00 8.15 118 HIS B N 1
ATOM 3137 C CA . HIS B 1 118 ? 8.263 -31.047 23.415 1.00 8.70 118 HIS B CA 1
ATOM 3138 C C . HIS B 1 118 ? 9.766 -31.241 23.559 1.00 8.37 118 HIS B C 1
ATOM 3139 O O . HIS B 1 118 ? 10.225 -31.978 24.434 1.00 9.44 118 HIS B O 1
ATOM 3146 N N . GLU B 1 119 ? 10.529 -30.573 22.701 1.00 7.46 119 GLU B N 1
ATOM 3147 C CA . GLU B 1 119 ? 11.984 -30.651 22.746 1.00 8.48 119 GLU B CA 1
ATOM 3148 C C . GLU B 1 119 ? 12.476 -30.240 24.154 1.00 8.71 119 GLU B C 1
ATOM 3149 O O . GLU B 1 119 ? 13.267 -30.947 24.784 1.00 7.64 119 GLU B O 1
ATOM 3155 N N . VAL B 1 120 ? 11.989 -29.107 24.650 1.00 9.17 120 VAL B N 1
ATOM 3156 C CA . VAL B 1 120 ? 12.376 -28.606 25.976 1.00 7.62 120 VAL B CA 1
ATOM 3157 C C . VAL B 1 120 ? 11.939 -29.518 27.122 1.00 10.00 120 VAL B C 1
ATOM 3158 O O . VAL B 1 120 ? 12.719 -29.801 28.035 1.00 7.62 120 VAL B O 1
ATOM 3162 N N . LYS B 1 121 ? 10.686 -29.966 27.076 1.00 11.45 121 LYS B N 1
ATOM 3163 C CA . LYS B 1 121 ? 10.144 -30.837 28.121 1.00 12.46 121 LYS B CA 1
ATOM 3164 C C . LYS B 1 121 ? 10.836 -32.184 28.139 1.00 11.77 121 LYS B C 1
ATOM 3165 O O . LYS B 1 121 ? 10.980 -32.787 29.198 1.00 10.59 121 LYS B O 1
ATOM 3171 N N . ASN B 1 122 ? 11.247 -32.659 26.965 1.00 12.35 122 ASN B N 1
ATOM 3172 C CA . ASN B 1 122 ? 11.915 -33.954 26.851 1.00 12.55 122 ASN B CA 1
ATOM 3173 C C . ASN B 1 122 ? 13.349 -33.918 27.355 1.00 13.70 122 ASN B C 1
ATOM 3174 O O . ASN B 1 122 ? 13.955 -34.961 27.597 1.00 14.79 122 ASN B O 1
ATOM 3179 N N . ASN B 1 123 ? 13.894 -32.719 27.519 1.00 14.35 123 ASN B N 1
ATOM 3180 C CA . ASN B 1 123 ? 15.270 -32.579 27.978 1.00 13.56 123 ASN B CA 1
ATOM 3181 C C . ASN B 1 123 ? 15.502 -33.197 29.364 1.00 12.84 123 ASN B C 1
ATOM 3182 O O . ASN B 1 123 ? 14.746 -32.967 30.304 1.00 12.16 123 ASN B O 1
ATOM 3187 N N . LYS B 1 124 ? 16.562 -33.986 29.468 1.00 13.61 124 LYS B N 1
ATOM 3188 C CA . LYS B 1 124 ? 16.928 -34.660 30.705 1.00 14.59 124 LYS B CA 1
ATOM 3189 C C . LYS B 1 124 ? 17.449 -33.656 31.724 1.00 13.67 124 LYS B C 1
ATOM 3190 O O . LYS B 1 124 ? 17.444 -33.920 32.927 1.00 14.31 124 LYS B O 1
ATOM 3196 N N . ASN B 1 125 ? 17.906 -32.506 31.236 1.00 12.24 125 ASN B N 1
ATOM 3197 C CA . ASN B 1 125 ? 18.456 -31.468 32.106 1.00 11.04 125 ASN B CA 1
ATOM 3198 C C . ASN B 1 125 ? 17.512 -30.303 32.355 1.00 11.64 125 ASN B C 1
ATOM 3199 O O . ASN B 1 125 ? 17.936 -29.224 32.776 1.00 9.27 125 ASN B O 1
ATOM 3204 N N . PHE B 1 126 ? 16.231 -30.534 32.081 1.00 10.35 126 PHE B N 1
ATOM 3205 C CA . PHE B 1 126 ? 15.190 -29.536 32.299 1.00 10.07 126 PHE B CA 1
ATOM 3206 C C . PHE B 1 126 ? 14.368 -30.039 33.478 1.00 9.65 126 PHE B C 1
ATOM 3207 O O . PHE B 1 126 ? 13.790 -31.129 33.423 1.00 9.87 126 PHE B O 1
ATOM 3215 N N . THR B 1 127 ? 14.336 -29.250 34.545 1.00 8.69 127 THR B N 1
ATOM 3216 C CA . THR B 1 127 ? 13.616 -29.617 35.758 1.00 8.52 127 THR B CA 1
ATOM 3217 C C . THR B 1 127 ? 12.541 -28.579 36.060 1.00 8.45 127 THR B C 1
ATOM 3218 O O . THR B 1 127 ? 12.840 -27.409 36.237 1.00 8.75 127 THR B O 1
ATOM 3222 N N . HIS B 1 128 ? 11.289 -29.017 36.116 1.00 10.82 128 HIS B N 1
ATOM 3223 C CA . HIS B 1 128 ? 10.183 -28.115 36.413 1.00 11.46 128 HIS B CA 1
ATOM 3224 C C . HIS B 1 128 ? 9.732 -28.306 37.841 1.00 12.22 128 HIS B C 1
ATOM 3225 O O . HIS B 1 128 ? 9.574 -29.432 38.311 1.00 12.02 128 HIS B O 1
ATOM 3232 N N . ALA B 1 129 ? 9.526 -27.188 38.521 1.00 11.11 129 ALA B N 1
ATOM 3233 C CA . ALA B 1 129 ? 9.083 -27.205 39.899 1.00 10.59 129 ALA B CA 1
ATOM 3234 C C . ALA B 1 129 ? 8.023 -26.128 40.104 1.00 10.61 129 ALA B C 1
ATOM 3235 O O . ALA B 1 129 ? 8.048 -25.054 39.472 1.00 6.84 129 ALA B O 1
ATOM 3237 N N . LYS B 1 130 ? 7.081 -26.421 40.989 1.00 8.86 130 LYS B N 1
ATOM 3238 C CA . LYS B 1 130 ? 6.009 -25.482 41.264 1.00 10.26 130 LYS B CA 1
ATOM 3239 C C . LYS B 1 130 ? 6.470 -24.326 42.124 1.00 11.06 130 LYS B C 1
ATOM 3240 O O . LYS B 1 130 ? 5.853 -23.257 42.123 1.00 10.47 130 LYS B O 1
ATOM 3246 N N . GLN B 1 131 ? 7.570 -24.532 42.837 1.00 11.37 131 GLN B N 1
ATOM 3247 C CA . GLN B 1 131 ? 8.081 -23.507 43.737 1.00 13.85 131 GLN B CA 1
ATOM 3248 C C . GLN B 1 131 ? 9.576 -23.673 43.989 1.00 13.23 131 GLN B C 1
ATOM 3249 O O . GLN B 1 131 ? 10.121 -24.770 43.885 1.00 14.43 131 GLN B O 1
ATOM 3255 N N . LEU B 1 132 ? 10.223 -22.571 44.341 1.00 14.80 132 LEU B N 1
ATOM 3256 C CA . LEU B 1 132 ? 11.653 -22.548 44.622 1.00 15.29 132 LEU B CA 1
ATOM 3257 C C . LEU B 1 132 ? 12.012 -23.533 45.735 1.00 17.84 132 LEU B C 1
ATOM 3258 O O . LEU B 1 132 ? 13.103 -24.112 45.738 1.00 18.11 132 LEU B O 1
ATOM 3263 N N . LEU B 1 133 ? 11.074 -23.709 46.666 1.00 18.47 133 LEU B N 1
ATOM 3264 C CA . LEU B 1 133 ? 11.231 -24.587 47.821 1.00 19.47 133 LEU B CA 1
ATOM 3265 C C . LEU B 1 133 ? 10.978 -26.046 47.486 1.00 19.50 133 LEU B C 1
ATOM 3266 O O . LEU B 1 133 ? 10.689 -26.857 48.368 1.00 22.61 133 LEU B O 1
ATOM 3271 N N . ASP B 1 134 ? 11.074 -26.376 46.205 1.00 18.64 134 ASP B N 1
ATOM 3272 C CA . ASP B 1 134 ? 10.885 -27.742 45.754 1.00 17.46 134 ASP B CA 1
ATOM 3273 C C . ASP B 1 134 ? 12.259 -28.213 45.291 1.00 17.40 134 ASP B C 1
ATOM 3274 O O . ASP B 1 134 ? 12.557 -29.401 45.313 1.00 16.73 134 ASP B O 1
ATOM 3279 N N . LEU B 1 135 ? 13.094 -27.258 44.891 1.00 16.10 135 LEU B N 1
ATOM 3280 C CA . LEU B 1 135 ? 14.434 -27.538 44.386 1.00 16.52 135 LEU B CA 1
ATOM 3281 C C . LEU B 1 135 ? 15.466 -27.913 45.431 1.00 17.21 135 LEU B C 1
ATOM 3282 O O . LEU B 1 135 ? 15.263 -27.732 46.627 1.00 18.29 135 LEU B O 1
ATOM 3287 N N . ASP B 1 136 ? 16.589 -28.439 44.959 1.00 18.41 136 ASP B N 1
ATOM 3288 C CA . ASP B 1 136 ? 17.673 -28.803 45.848 1.00 19.51 136 ASP B CA 1
ATOM 3289 C C . ASP B 1 136 ? 18.544 -27.551 45.949 1.00 19.13 136 ASP B C 1
ATOM 3290 O O . ASP B 1 136 ? 18.599 -26.752 45.016 1.00 19.30 136 ASP B O 1
ATOM 3295 N N . ILE B 1 137 ? 19.197 -27.378 47.091 1.00 17.48 137 ILE B N 1
ATOM 3296 C CA . ILE B 1 137 ? 20.048 -26.225 47.343 1.00 17.20 137 ILE B CA 1
ATOM 3297 C C . ILE B 1 137 ? 21.301 -26.161 46.463 1.00 17.14 137 ILE B C 1
ATOM 3298 O O . ILE B 1 137 ? 22.116 -27.086 46.439 1.00 17.73 137 ILE B O 1
ATOM 3303 N N . LYS B 1 138 ? 21.433 -25.047 45.748 1.00 14.69 138 LYS B N 1
ATOM 3304 C CA . LYS B 1 138 ? 22.557 -24.808 44.848 1.00 13.68 138 LYS B CA 1
ATOM 3305 C C . LYS B 1 138 ? 22.587 -23.327 44.489 1.00 12.83 138 LYS B C 1
ATOM 3306 O O . LYS B 1 138 ? 21.621 -22.596 44.735 1.00 13.33 138 LYS B O 1
ATOM 3312 N N . LYS B 1 139 ? 23.698 -22.899 43.899 1.00 12.10 139 LYS B N 1
ATOM 3313 C CA . LYS B 1 139 ? 23.867 -21.518 43.461 1.00 11.04 139 LYS B CA 1
ATOM 3314 C C . LYS B 1 139 ? 23.721 -21.543 41.929 1.00 10.78 139 LYS B C 1
ATOM 3315 O O . LYS B 1 139 ? 23.974 -22.573 41.299 1.00 10.87 139 LYS B O 1
ATOM 3321 N N . TYR B 1 140 ? 23.318 -20.430 41.331 1.00 9.27 140 TYR B N 1
ATOM 3322 C CA . TYR B 1 140 ? 23.148 -20.387 39.883 1.00 11.45 140 TYR B CA 1
ATOM 3323 C C . TYR B 1 140 ? 24.125 -19.462 39.164 1.00 9.38 140 TYR B C 1
ATOM 3324 O O . TYR B 1 140 ? 24.514 -18.425 39.690 1.00 11.14 140 TYR B O 1
ATOM 3333 N N . ASP B 1 141 ? 24.516 -19.861 37.958 1.00 10.63 141 ASP B N 1
ATOM 3334 C CA . ASP B 1 141 ? 25.440 -19.086 37.125 1.00 9.59 141 ASP B CA 1
ATOM 3335 C C . ASP B 1 141 ? 24.680 -17.958 36.447 1.00 8.42 141 ASP B C 1
ATOM 3336 O O . ASP B 1 141 ? 25.241 -16.910 36.125 1.00 7.46 141 ASP B O 1
ATOM 3341 N N . LEU B 1 142 ? 23.394 -18.205 36.238 1.00 8.07 142 LEU B N 1
ATOM 3342 C CA . LEU B 1 142 ? 22.487 -17.271 35.579 1.00 9.39 142 LEU B CA 1
ATOM 3343 C C . LEU B 1 142 ? 21.087 -17.494 36.111 1.00 9.05 142 LEU B C 1
ATOM 3344 O O . LEU B 1 142 ? 20.661 -18.637 36.262 1.00 10.65 142 LEU B O 1
ATOM 3349 N N . ILE B 1 143 ? 20.369 -16.412 36.385 1.00 8.37 143 ILE B N 1
ATOM 3350 C CA . ILE B 1 143 ? 18.991 -16.518 36.842 1.00 8.58 143 ILE B CA 1
ATOM 3351 C C . ILE B 1 143 ? 18.178 -15.548 35.990 1.00 9.27 143 ILE B C 1
ATOM 3352 O O . ILE B 1 143 ? 18.625 -14.432 35.734 1.00 9.40 143 ILE B O 1
ATOM 3357 N N . PHE B 1 144 ? 17.001 -15.971 35.535 1.00 9.00 144 PHE B N 1
ATOM 3358 C CA . PHE B 1 144 ? 16.148 -15.099 34.727 1.00 7.98 144 PHE B CA 1
ATOM 3359 C C . PHE B 1 144 ? 14.834 -14.801 35.432 1.00 10.59 144 PHE B C 1
ATOM 3360 O O . PHE B 1 144 ? 14.097 -15.721 35.776 1.00 10.95 144 PHE B O 1
ATOM 3368 N N . CYS B 1 145 ? 14.536 -13.523 35.658 1.00 10.69 145 CYS B N 1
ATOM 3369 C CA . CYS B 1 145 ? 13.268 -13.171 36.297 1.00 10.11 145 CYS B CA 1
ATOM 3370 C C . CYS B 1 145 ? 12.387 -12.660 35.166 1.00 8.00 145 CYS B C 1
ATOM 3371 O O . CYS B 1 145 ? 12.541 -11.536 34.710 1.00 9.33 145 CYS B O 1
ATOM 3374 N N . LEU B 1 146 ? 11.471 -13.504 34.713 1.00 8.80 146 LEU B N 1
ATOM 3375 C CA . LEU B 1 146 ? 10.587 -13.173 33.599 1.00 8.67 146 LEU B CA 1
ATOM 3376 C C . LEU B 1 146 ? 9.507 -12.155 33.934 1.00 9.50 146 LEU B C 1
ATOM 3377 O O . LEU B 1 146 ? 8.645 -11.857 33.104 1.00 10.89 146 LEU B O 1
ATOM 3382 N N . GLN B 1 147 ? 9.569 -11.605 35.142 1.00 10.50 147 GLN B N 1
ATOM 3383 C CA . GLN B 1 147 ? 8.584 -10.626 35.587 1.00 11.95 147 GLN B CA 1
ATOM 3384 C C . GLN B 1 147 ? 9.268 -9.612 36.498 1.00 11.25 147 GLN B C 1
ATOM 3385 O O . GLN B 1 147 ? 10.058 -9.991 37.361 1.00 14.50 147 GLN B O 1
ATOM 3391 N N . GLU B 1 148 ? 8.972 -8.328 36.305 1.00 11.37 148 GLU B N 1
ATOM 3392 C CA . GLU B 1 148 ? 9.579 -7.263 37.113 1.00 9.15 148 GLU B CA 1
ATOM 3393 C C . GLU B 1 148 ? 9.451 -7.672 38.580 1.00 9.87 148 GLU B C 1
ATOM 3394 O O . GLU B 1 148 ? 8.341 -7.758 39.119 1.00 6.48 148 GLU B O 1
ATOM 3400 N N . PRO B 1 149 ? 10.590 -7.948 39.238 1.00 9.77 149 PRO B N 1
ATOM 3401 C CA . PRO B 1 149 ? 10.641 -8.362 40.641 1.00 9.84 149 PRO B CA 1
ATOM 3402 C C . PRO B 1 149 ? 10.593 -7.201 41.619 1.00 10.07 149 PRO B C 1
ATOM 3403 O O . PRO B 1 149 ? 11.085 -6.110 41.319 1.00 11.96 149 PRO B O 1
ATOM 3407 N N . ASP B 1 150 ? 9.992 -7.428 42.785 1.00 9.82 15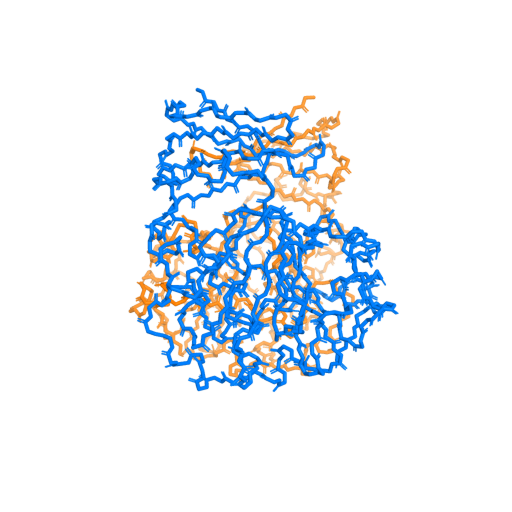0 ASP B N 1
ATOM 3408 C CA . ASP B 1 150 ? 9.945 -6.374 43.782 1.00 7.66 150 ASP B CA 1
ATOM 3409 C C . ASP B 1 150 ? 11.194 -6.536 44.638 1.00 7.18 150 ASP B C 1
ATOM 3410 O O . ASP B 1 150 ? 11.932 -7.511 44.464 1.00 6.05 150 ASP B O 1
ATOM 3415 N N . ILE B 1 151 ? 11.453 -5.580 45.532 1.00 7.26 151 ILE B N 1
ATOM 3416 C CA . ILE B 1 151 ? 12.644 -5.636 46.376 1.00 5.98 151 ILE B CA 1
ATOM 3417 C C . ILE B 1 151 ? 12.795 -6.959 47.124 1.00 6.73 151 ILE B C 1
ATOM 3418 O O . ILE B 1 151 ? 13.912 -7.377 47.439 1.00 6.04 151 ILE B O 1
ATOM 3423 N N . HIS B 1 152 ? 11.679 -7.632 47.390 1.00 6.14 152 HIS B N 1
ATOM 3424 C CA . HIS B 1 152 ? 11.725 -8.897 48.112 1.00 7.89 152 HIS B CA 1
ATOM 3425 C C . HIS B 1 152 ? 12.300 -9.987 47.229 1.00 9.12 152 HIS B C 1
ATOM 3426 O O . HIS B 1 152 ? 13.304 -10.627 47.563 1.00 7.72 152 HIS B O 1
ATOM 3433 N N . ARG B 1 153 ? 11.634 -10.198 46.100 1.00 10.02 153 ARG B N 1
ATOM 3434 C CA . ARG B 1 153 ? 12.042 -11.207 45.139 1.00 10.57 153 ARG B CA 1
ATOM 3435 C C . ARG B 1 153 ? 13.501 -11.000 44.750 1.00 11.60 153 ARG B C 1
ATOM 3436 O O . ARG B 1 153 ? 14.261 -11.959 44.646 1.00 12.49 153 ARG B O 1
ATOM 3444 N N . ILE B 1 154 ? 13.890 -9.743 44.546 1.00 12.84 154 ILE B N 1
ATOM 3445 C CA . ILE B 1 154 ? 15.263 -9.407 44.171 1.00 12.04 154 ILE B CA 1
ATOM 3446 C C . ILE B 1 154 ? 16.263 -9.988 45.159 1.00 13.00 154 ILE B C 1
ATOM 3447 O O . ILE B 1 154 ? 17.183 -10.713 44.790 1.00 13.58 154 ILE B O 1
ATOM 3452 N N . ASP B 1 155 ? 16.070 -9.663 46.427 1.00 14.57 155 ASP B N 1
ATOM 3453 C CA . ASP B 1 155 ? 16.967 -10.129 47.466 1.00 15.03 155 ASP B CA 1
ATOM 3454 C C . ASP B 1 155 ? 16.960 -11.650 47.609 1.00 15.05 155 ASP B C 1
ATOM 3455 O O . ASP B 1 155 ? 17.966 -12.247 47.995 1.00 15.05 155 ASP B O 1
ATOM 3460 N N . GLY B 1 156 ? 15.828 -12.275 47.296 1.00 13.46 156 GLY B N 1
ATOM 3461 C CA . GLY B 1 156 ? 15.731 -13.723 47.405 1.00 13.85 156 GLY B CA 1
ATOM 3462 C C . GLY B 1 156 ? 16.440 -14.482 46.291 1.00 13.32 156 GLY B C 1
ATOM 3463 O O . GLY B 1 156 ? 16.794 -15.652 46.451 1.00 14.17 156 GLY B O 1
ATOM 3464 N N . LEU B 1 157 ? 16.631 -13.829 45.150 1.00 12.40 157 LEU B N 1
ATOM 3465 C CA . LEU B 1 157 ? 17.309 -14.455 44.025 1.00 10.73 157 LEU B CA 1
ATOM 3466 C C . LEU B 1 157 ? 18.798 -14.069 44.055 1.00 9.95 157 LEU B C 1
ATOM 3467 O O . LEU B 1 157 ? 19.666 -14.843 43.662 1.00 9.70 157 LEU B O 1
ATOM 3472 N N . LYS B 1 158 ? 19.089 -12.867 44.528 1.00 11.38 158 LYS B N 1
ATOM 3473 C CA . LYS B 1 158 ? 20.470 -12.407 44.630 1.00 13.52 158 LYS B CA 1
ATOM 3474 C C . LYS B 1 158 ? 21.293 -13.383 45.482 1.00 14.14 158 LYS B C 1
ATOM 3475 O O . LYS B 1 158 ? 22.496 -13.561 45.260 1.00 13.86 158 LYS B O 1
ATOM 3481 N N . ARG B 1 159 ? 20.626 -14.025 46.437 1.00 13.40 159 ARG B N 1
ATOM 3482 C CA . ARG B 1 159 ? 21.264 -14.970 47.340 1.00 13.48 159 ARG B CA 1
ATOM 3483 C C . ARG B 1 159 ? 21.487 -16.339 46.703 1.00 13.48 159 ARG B C 1
ATOM 3484 O O . ARG B 1 159 ? 22.301 -17.122 47.183 1.00 11.22 159 ARG B O 1
ATOM 3492 N N . MET B 1 160 ? 20.752 -16.643 45.640 1.00 13.34 160 MET B N 1
ATOM 3493 C CA . MET B 1 160 ? 20.922 -17.935 44.989 1.00 13.82 160 MET B CA 1
ATOM 3494 C C . MET B 1 160 ? 21.860 -17.835 43.794 1.00 12.52 160 MET B C 1
ATOM 3495 O O . MET B 1 160 ? 22.007 -18.792 43.038 1.00 12.02 160 MET B O 1
ATOM 3500 N N . LEU B 1 161 ? 22.488 -16.674 43.629 1.00 11.52 161 LEU B N 1
ATOM 3501 C CA . LEU B 1 161 ? 23.408 -16.446 42.522 1.00 12.57 161 LEU B CA 1
ATOM 3502 C C . LEU B 1 161 ? 24.846 -16.727 42.942 1.00 14.25 161 LEU B C 1
ATOM 3503 O O . LEU B 1 161 ? 25.169 -16.708 44.129 1.00 14.29 161 LEU B O 1
ATOM 3508 N N . LYS B 1 162 ? 25.705 -16.993 41.961 1.00 15.63 162 LYS B N 1
ATOM 3509 C CA . LYS B 1 162 ? 27.120 -17.230 42.238 1.00 16.48 162 LYS B CA 1
ATOM 3510 C C . LYS B 1 162 ? 27.841 -15.887 42.173 1.00 16.91 162 LYS B C 1
ATOM 3511 O O . LYS B 1 162 ? 27.332 -14.933 41.583 1.00 16.27 162 LYS B O 1
ATOM 3517 N N . GLU B 1 163 ? 29.026 -15.822 42.776 1.00 18.63 163 GLU B N 1
ATOM 3518 C CA . GLU B 1 163 ? 29.826 -14.603 42.787 1.00 19.10 163 GLU B CA 1
ATOM 3519 C C . GLU B 1 163 ? 30.022 -14.056 41.383 1.00 19.26 163 GLU B C 1
ATOM 3520 O O . GLU B 1 163 ? 29.984 -12.843 41.170 1.00 20.08 163 GLU B O 1
ATOM 3526 N N . ASP B 1 164 ? 30.214 -14.956 40.428 1.00 18.46 164 ASP B N 1
ATOM 3527 C CA . ASP B 1 164 ? 30.409 -14.576 39.035 1.00 18.00 164 ASP B CA 1
ATOM 3528 C C . ASP B 1 164 ? 29.118 -14.719 38.231 1.00 17.77 164 ASP B C 1
ATOM 3529 O O . ASP B 1 164 ? 29.151 -14.778 37.002 1.00 17.65 164 ASP B O 1
ATOM 3534 N N . GLY B 1 165 ? 27.988 -14.768 38.929 1.00 17.35 165 GLY B N 1
ATOM 3535 C CA . GLY B 1 165 ? 26.708 -14.926 38.263 1.00 15.51 165 GLY B CA 1
ATOM 3536 C C . GLY B 1 165 ? 26.096 -13.674 37.659 1.00 14.03 165 GLY B C 1
ATOM 3537 O O . GLY B 1 165 ? 26.536 -12.545 37.921 1.00 12.30 165 GLY B O 1
ATOM 3538 N N . VAL B 1 166 ? 25.064 -13.896 36.848 1.00 11.72 166 VAL B N 1
ATOM 3539 C CA . VAL B 1 166 ? 24.332 -12.826 36.180 1.00 10.96 166 VAL B CA 1
ATOM 3540 C C . VAL B 1 166 ? 22.835 -13.061 36.369 1.00 10.37 166 VAL B C 1
ATOM 3541 O O . VAL B 1 166 ? 22.333 -14.181 36.210 1.00 8.96 166 VAL B O 1
ATOM 3545 N N . PHE B 1 167 ? 22.135 -11.984 36.707 1.00 8.72 167 PHE B N 1
ATOM 3546 C CA . PHE B 1 167 ? 20.697 -12.003 36.931 1.00 7.90 167 PHE B CA 1
ATOM 3547 C C . PHE B 1 167 ? 20.020 -11.075 35.927 1.00 6.53 167 PHE B C 1
ATOM 3548 O O . PHE B 1 167 ? 20.237 -9.866 35.932 1.00 6.07 167 PHE B O 1
ATOM 3556 N N . ILE B 1 168 ? 19.207 -11.653 35.058 1.00 6.21 168 ILE B N 1
ATOM 3557 C CA . ILE B 1 168 ? 18.506 -10.873 34.054 1.00 7.10 168 ILE B CA 1
ATOM 3558 C C . ILE B 1 168 ? 17.028 -10.839 34.381 1.00 5.05 168 ILE B C 1
ATOM 3559 O O . ILE B 1 168 ? 16.394 -11.882 34.552 1.00 3.93 168 ILE B O 1
ATOM 3564 N N . SER B 1 169 ? 16.489 -9.631 34.481 1.00 4.72 169 SER B N 1
ATOM 3565 C CA . SER B 1 169 ? 15.083 -9.458 34.790 1.00 4.97 169 SER B CA 1
ATOM 3566 C C . SER B 1 169 ? 14.416 -8.465 33.846 1.00 5.23 169 SER B C 1
ATOM 3567 O O . SER B 1 169 ? 15.085 -7.735 33.099 1.00 5.07 169 SER B O 1
ATOM 3570 N N . VAL B 1 170 ? 13.087 -8.449 33.906 1.00 4.35 170 VAL B N 1
ATOM 3571 C CA . VAL B 1 170 ? 12.243 -7.580 33.085 1.00 3.81 170 VAL B CA 1
ATOM 3572 C C . VAL B 1 170 ? 11.880 -6.257 33.765 1.00 3.83 170 VAL B C 1
ATOM 3573 O O . VAL B 1 170 ? 11.739 -6.180 34.980 1.00 1.18 170 VAL B O 1
ATOM 3577 N N . ALA B 1 171 ? 11.708 -5.224 32.947 1.00 5.07 171 ALA B N 1
ATOM 3578 C CA . ALA B 1 171 ? 11.340 -3.898 33.412 1.00 3.16 171 ALA B CA 1
ATOM 3579 C C . ALA B 1 171 ? 10.500 -3.280 32.300 1.00 3.32 171 ALA B C 1
ATOM 3580 O O . ALA B 1 171 ? 10.052 -3.981 31.406 1.00 6.45 171 ALA B O 1
ATOM 3582 N N . LYS B 1 172 ? 10.301 -1.971 32.354 1.00 4.97 172 LYS B N 1
ATOM 3583 C CA . LYS B 1 172 ? 9.517 -1.253 31.352 1.00 6.13 172 LYS B CA 1
ATOM 3584 C C . LYS B 1 172 ? 10.462 -0.627 30.328 1.00 5.18 172 LYS B C 1
ATOM 3585 O O . LYS B 1 172 ? 11.675 -0.606 30.531 1.00 3.81 172 LYS B O 1
ATOM 3591 N N . HIS B 1 173 ? 9.912 -0.119 29.228 1.00 4.42 173 HIS B N 1
ATOM 3592 C CA . HIS B 1 173 ? 10.747 0.534 28.220 1.00 5.65 173 HIS B CA 1
ATOM 3593 C C . HIS B 1 173 ? 11.281 1.796 28.866 1.00 5.78 173 HIS B C 1
ATOM 3594 O O . HIS B 1 173 ? 10.507 2.606 29.365 1.00 8.67 173 HIS B O 1
ATOM 3601 N N . PRO B 1 174 ? 12.613 1.981 28.861 1.00 7.39 174 PRO B N 1
ATOM 3602 C CA . PRO B 1 174 ? 13.286 3.144 29.452 1.00 5.45 174 PRO B CA 1
ATOM 3603 C C . PRO B 1 174 ? 12.952 4.529 28.897 1.00 6.90 174 PRO B C 1
ATOM 3604 O O . PRO B 1 174 ? 13.086 5.514 29.613 1.00 4.44 174 PRO B O 1
ATOM 3608 N N . LEU B 1 175 ? 12.522 4.616 27.637 1.00 8.61 175 LEU B N 1
ATOM 3609 C CA . LEU B 1 175 ? 12.185 5.917 27.056 1.00 9.08 175 LEU B CA 1
ATOM 3610 C C . LEU B 1 175 ? 10.723 6.257 27.336 1.00 11.01 175 LEU B C 1
ATOM 3611 O O . LEU B 1 175 ? 10.391 7.353 27.789 1.00 13.67 175 LEU B O 1
ATOM 3616 N N . LEU B 1 176 ? 9.855 5.302 27.045 1.00 12.06 176 LEU B N 1
ATOM 3617 C CA . LEU B 1 176 ? 8.427 5.445 27.261 1.00 12.35 176 LEU B CA 1
ATOM 3618 C C . LEU B 1 176 ? 8.121 5.647 28.744 1.00 11.96 176 LEU B C 1
ATOM 3619 O O . LEU B 1 176 ? 7.259 6.450 29.103 1.00 12.75 176 LEU B O 1
ATOM 3624 N N . GLU B 1 177 ? 8.825 4.906 29.599 1.00 12.66 177 GLU B N 1
ATOM 3625 C CA . GLU B 1 177 ? 8.615 4.982 31.046 1.00 11.71 177 GLU B CA 1
ATOM 3626 C C . GLU B 1 177 ? 9.924 5.053 31.841 1.00 10.74 177 GLU B C 1
ATOM 3627 O O . GLU B 1 177 ? 10.158 4.214 32.714 1.00 10.94 177 GLU B O 1
ATOM 3633 N N . HIS B 1 178 ? 10.768 6.040 31.558 1.00 8.07 178 HIS B N 1
ATOM 3634 C CA . HIS B 1 178 ? 12.039 6.158 32.269 1.00 6.60 178 HIS B CA 1
ATOM 3635 C C . HIS B 1 178 ? 11.872 6.146 33.785 1.00 4.94 178 HIS B C 1
ATOM 3636 O O . HIS B 1 178 ? 12.744 5.658 34.495 1.00 6.57 178 HIS B O 1
ATOM 3643 N N . VAL B 1 179 ? 10.768 6.706 34.279 1.00 6.50 179 VAL B N 1
ATOM 3644 C CA . VAL B 1 179 ? 10.514 6.755 35.726 1.00 6.52 179 VAL B CA 1
ATOM 3645 C C . VAL B 1 179 ? 10.501 5.333 36.281 1.00 5.67 179 VAL B C 1
ATOM 3646 O O . VAL B 1 179 ? 11.224 5.022 37.226 1.00 7.09 179 VAL B O 1
ATOM 3650 N N . SER B 1 180 ? 9.690 4.475 35.667 1.00 4.04 180 SER B N 1
ATOM 3651 C CA . SER B 1 180 ? 9.578 3.080 36.078 1.00 6.19 180 SER B CA 1
ATOM 3652 C C . SER B 1 180 ? 10.897 2.339 35.925 1.00 5.84 180 SER B C 1
ATOM 3653 O O . SER B 1 180 ? 11.230 1.493 36.750 1.00 9.28 180 SER B O 1
ATOM 3656 N N . MET B 1 181 ? 11.640 2.644 34.865 1.00 5.50 181 MET B N 1
ATOM 3657 C CA . MET B 1 181 ? 12.920 1.987 34.633 1.00 7.54 181 MET B CA 1
ATOM 3658 C C . MET B 1 181 ? 13.916 2.495 35.650 1.00 8.29 181 MET B C 1
ATOM 3659 O O . MET B 1 181 ? 14.845 1.774 36.037 1.00 8.05 181 MET B O 1
ATOM 3664 N N . GLN B 1 182 ? 13.714 3.733 36.097 1.00 6.89 182 GLN B N 1
ATOM 3665 C CA . GLN B 1 182 ? 14.607 4.318 37.083 1.00 8.70 182 GLN B CA 1
ATOM 3666 C C . GLN B 1 182 ? 14.423 3.565 38.402 1.00 8.39 182 GLN B C 1
ATOM 3667 O O . GLN B 1 182 ? 15.393 3.192 39.056 1.00 8.52 182 GLN B O 1
ATOM 3673 N N . ASN B 1 183 ? 13.170 3.329 38.774 1.00 8.16 183 ASN B N 1
ATOM 3674 C CA . ASN B 1 183 ? 12.848 2.619 40.007 1.00 8.00 183 ASN B CA 1
ATOM 3675 C C . ASN B 1 183 ? 13.341 1.171 39.908 1.00 8.04 183 ASN B C 1
ATOM 3676 O O . ASN B 1 183 ? 13.745 0.561 40.896 1.00 6.94 183 ASN B O 1
ATOM 3681 N N . ALA B 1 184 ? 13.306 0.622 38.702 1.00 7.73 184 ALA B N 1
ATOM 3682 C CA . ALA B 1 184 ? 13.777 -0.744 38.485 1.00 8.09 184 ALA B CA 1
ATOM 3683 C C . ALA B 1 184 ? 15.273 -0.802 38.779 1.00 7.04 184 ALA B C 1
ATOM 3684 O O . ALA B 1 184 ? 15.750 -1.682 39.493 1.00 7.81 184 ALA B O 1
ATOM 3686 N N . LEU B 1 185 ? 16.008 0.149 38.219 1.00 7.95 185 LEU B N 1
ATOM 3687 C CA . LEU B 1 185 ? 17.444 0.218 38.419 1.00 6.59 185 LEU B CA 1
ATOM 3688 C C . LEU B 1 185 ? 17.805 0.483 39.881 1.00 6.04 185 LEU B C 1
ATOM 3689 O O . LEU B 1 185 ? 18.714 -0.138 40.414 1.00 5.33 185 LEU B O 1
ATOM 3694 N N . LYS B 1 186 ? 17.087 1.397 40.526 1.00 5.68 186 LYS B N 1
ATOM 3695 C CA . LYS B 1 186 ? 17.356 1.704 41.926 1.00 6.50 186 LYS B CA 1
ATOM 3696 C C . LYS B 1 186 ? 17.288 0.437 42.782 1.00 6.29 186 LYS B C 1
ATOM 3697 O O . LYS B 1 186 ? 18.188 0.180 43.572 1.00 8.95 186 LYS B O 1
ATOM 3703 N N . ASN B 1 187 ? 16.232 -0.354 42.631 1.00 8.23 187 ASN B N 1
ATOM 3704 C CA . ASN B 1 187 ? 16.123 -1.594 43.399 1.00 9.15 187 ASN B CA 1
ATOM 3705 C C . ASN B 1 187 ? 17.346 -2.466 43.142 1.00 11.15 187 ASN B C 1
ATOM 3706 O O . ASN B 1 187 ? 18.063 -2.835 44.071 1.00 11.09 187 ASN B O 1
ATOM 3711 N N . MET B 1 188 ? 17.581 -2.772 41.869 1.00 14.02 188 MET B N 1
ATOM 3712 C CA . MET B 1 188 ? 18.713 -3.599 41.441 1.00 16.22 188 MET B CA 1
ATOM 3713 C C . MET B 1 188 ? 20.060 -3.141 41.997 1.00 16.40 188 MET B C 1
ATOM 3714 O O . MET B 1 188 ? 20.896 -3.959 42.381 1.00 17.69 188 MET B O 1
ATOM 3719 N N . GLY B 1 189 ? 20.270 -1.829 42.032 1.00 18.33 189 GLY B N 1
ATOM 3720 C CA . GLY B 1 189 ? 21.520 -1.308 42.546 1.00 17.70 189 GLY B CA 1
ATOM 3721 C C . GLY B 1 189 ? 21.779 -1.706 43.986 1.00 16.98 189 GLY B C 1
ATOM 3722 O O . GLY B 1 189 ? 22.898 -2.070 44.336 1.00 17.60 189 GLY B O 1
ATOM 3723 N N . GLY B 1 190 ? 20.744 -1.655 44.819 1.00 17.01 190 GLY B N 1
ATOM 3724 C CA . GLY B 1 190 ? 20.897 -1.993 46.224 1.00 15.78 190 GLY B CA 1
ATOM 3725 C C . GLY B 1 190 ? 21.628 -3.277 46.595 1.00 16.64 190 GLY B C 1
ATOM 3726 O O . GLY B 1 190 ? 22.052 -3.435 47.747 1.00 16.83 190 GLY B O 1
ATOM 3727 N N . VAL B 1 191 ? 21.778 -4.201 45.652 1.00 15.02 191 VAL B N 1
ATOM 3728 C CA . VAL B 1 191 ? 22.452 -5.461 45.951 1.00 14.81 191 VAL B CA 1
ATOM 3729 C C . VAL B 1 191 ? 23.549 -5.863 44.958 1.00 13.43 191 VAL B C 1
ATOM 3730 O O . VAL B 1 191 ? 24.383 -6.720 45.263 1.00 13.05 191 VAL B O 1
ATOM 3734 N N . PHE B 1 192 ? 23.570 -5.231 43.789 1.00 11.16 192 PHE B N 1
ATOM 3735 C CA . PHE B 1 192 ? 24.558 -5.564 42.760 1.00 11.23 192 PHE B CA 1
ATOM 3736 C C . PHE B 1 192 ? 25.511 -4.406 42.456 1.00 10.95 192 PHE B C 1
ATOM 3737 O O . PHE B 1 192 ? 25.165 -3.242 42.660 1.00 12.84 192 PHE B O 1
ATOM 3745 N N . SER B 1 193 ? 26.715 -4.722 41.977 1.00 9.96 193 SER B N 1
ATOM 3746 C CA . SER B 1 193 ? 27.692 -3.678 41.647 1.00 10.05 193 SER B CA 1
ATOM 3747 C C . SER B 1 193 ? 27.604 -3.360 40.163 1.00 10.87 193 SER B C 1
ATOM 3748 O O . SER B 1 193 ? 28.336 -2.512 39.637 1.00 11.25 193 SER B O 1
ATOM 3751 N N . VAL B 1 194 ? 26.696 -4.062 39.496 1.00 8.29 194 VAL B N 1
ATOM 3752 C CA . VAL B 1 194 ? 26.461 -3.895 38.078 1.00 8.11 194 VAL B CA 1
ATOM 3753 C C . VAL B 1 194 ? 24.965 -3.971 37.828 1.00 6.96 194 VAL B C 1
ATOM 3754 O O . VAL B 1 194 ? 24.324 -4.954 38.187 1.00 6.87 194 VAL B O 1
ATOM 3758 N N . ALA B 1 195 ? 24.421 -2.922 37.224 1.00 8.07 195 ALA B N 1
ATOM 3759 C CA . ALA B 1 195 ? 23.000 -2.857 36.897 1.00 6.22 195 ALA B CA 1
ATOM 3760 C C . ALA B 1 195 ? 22.816 -1.917 35.709 1.00 5.01 195 ALA B C 1
ATOM 3761 O O . ALA B 1 195 ? 22.853 -0.701 35.860 1.00 5.84 195 ALA B O 1
ATOM 3763 N N . MET B 1 196 ? 22.622 -2.498 34.527 1.00 4.85 196 MET B N 1
ATOM 3764 C CA . MET B 1 196 ? 22.455 -1.734 33.293 1.00 5.69 196 MET B CA 1
ATOM 3765 C C . MET B 1 196 ? 21.204 -2.146 32.512 1.00 3.72 196 MET B C 1
ATOM 3766 O O . MET B 1 196 ? 20.930 -3.332 32.332 1.00 4.97 196 MET B O 1
ATOM 3771 N N . PRO B 1 197 ? 20.432 -1.163 32.025 1.00 3.72 197 PRO B N 1
ATOM 3772 C CA . PRO B 1 197 ? 19.218 -1.471 31.270 1.00 4.89 197 PRO B CA 1
ATOM 3773 C C . PRO B 1 197 ? 19.472 -1.684 29.788 1.00 4.46 197 PRO B C 1
ATOM 3774 O O . PRO B 1 197 ? 20.362 -1.070 29.196 1.00 5.45 197 PRO B O 1
ATOM 3778 N N . PHE B 1 198 ? 18.681 -2.561 29.188 1.00 4.71 198 PHE B N 1
ATOM 3779 C CA . PHE B 1 198 ? 18.802 -2.793 27.767 1.00 5.48 198 PHE B CA 1
ATOM 3780 C C . PHE B 1 198 ? 17.435 -3.138 27.202 1.00 6.53 198 PHE B C 1
ATOM 3781 O O . PHE B 1 198 ? 16.504 -3.405 27.954 1.00 4.84 198 PHE B O 1
ATOM 3789 N N . VAL B 1 199 ? 17.319 -3.085 25.877 1.00 6.12 199 VAL B N 1
ATOM 3790 C CA . VAL B 1 199 ? 16.070 -3.400 25.189 1.00 5.85 199 VAL B CA 1
ATOM 3791 C C . VAL B 1 199 ? 16.368 -4.337 24.027 1.00 6.17 199 VAL B C 1
ATOM 3792 O O . VAL B 1 199 ? 17.528 -4.664 23.758 1.00 6.67 199 VAL B O 1
ATOM 3796 N N . ALA B 1 200 ? 15.315 -4.795 23.361 1.00 6.58 200 ALA B N 1
ATOM 3797 C CA . ALA B 1 200 ? 15.469 -5.667 22.204 1.00 5.30 200 ALA B CA 1
ATOM 3798 C C . ALA B 1 200 ? 15.464 -4.770 20.964 1.00 5.33 200 ALA B C 1
ATOM 3799 O O . ALA B 1 200 ? 14.424 -4.271 20.545 1.00 5.74 200 ALA B O 1
ATOM 3801 N N . PRO B 1 201 ? 16.642 -4.530 20.379 1.00 5.17 201 PRO B N 1
ATOM 3802 C CA . PRO B 1 201 ? 16.688 -3.679 19.192 1.00 5.29 201 PRO B CA 1
ATOM 3803 C C . PRO B 1 201 ? 15.714 -4.134 18.107 1.00 5.96 201 PRO B C 1
ATOM 3804 O O . PRO B 1 201 ? 15.544 -5.333 17.859 1.00 4.34 201 PRO B O 1
ATOM 3808 N N . LEU B 1 202 ? 15.073 -3.154 17.480 1.00 5.54 202 LEU B N 1
ATOM 3809 C CA . LEU B 1 202 ? 14.113 -3.386 16.413 1.00 8.37 202 LEU B CA 1
ATOM 3810 C C . LEU B 1 202 ? 12.740 -3.856 16.863 1.00 9.00 202 LEU B C 1
ATOM 3811 O O . LEU B 1 202 ? 11.824 -3.946 16.046 1.00 9.13 202 LEU B O 1
ATOM 3816 N N . ARG B 1 203 ? 12.578 -4.164 18.149 1.00 10.82 203 ARG B N 1
ATOM 3817 C CA . ARG B 1 203 ? 11.265 -4.593 18.616 1.00 10.70 203 ARG B CA 1
ATOM 3818 C C . ARG B 1 203 ? 10.485 -3.322 18.924 1.00 10.32 203 ARG B C 1
ATOM 3819 O O . ARG B 1 203 ? 10.740 -2.634 19.916 1.00 12.17 203 ARG B O 1
ATOM 3827 N N . ILE B 1 204 ? 9.540 -3.009 18.044 1.00 10.74 204 ILE B N 1
ATOM 3828 C CA . ILE B 1 204 ? 8.745 -1.796 18.156 1.00 10.16 204 ILE B CA 1
ATOM 3829 C C . ILE B 1 204 ? 7.312 -1.983 18.636 1.00 12.56 204 ILE B C 1
ATOM 3830 O O . ILE B 1 204 ? 6.611 -0.999 18.879 1.00 14.63 204 ILE B O 1
ATOM 3835 N N . LEU B 1 205 ? 6.867 -3.226 18.776 1.00 12.65 205 LEU B N 1
ATOM 3836 C CA . LEU B 1 205 ? 5.511 -3.463 19.260 1.00 14.75 205 LEU B CA 1
ATOM 3837 C C . LEU B 1 205 ? 5.436 -3.931 20.722 1.00 15.18 205 LEU B C 1
ATOM 3838 O O . LEU B 1 205 ? 4.803 -4.948 21.026 1.00 14.27 205 LEU B O 1
ATOM 3843 N N . SER B 1 206 ? 6.072 -3.186 21.626 1.00 15.41 206 SER B N 1
ATOM 3844 C CA . SER B 1 206 ? 6.044 -3.559 23.044 1.00 13.10 206 SER B CA 1
ATOM 3845 C C . SER B 1 206 ? 6.803 -2.654 24.007 1.00 12.56 206 SER B C 1
ATOM 3846 O O . SER B 1 206 ? 7.983 -2.359 23.821 1.00 11.95 206 SER B O 1
ATOM 3849 N N . ASN B 1 207 ? 6.096 -2.219 25.045 1.00 12.62 207 ASN B N 1
ATOM 3850 C CA . ASN B 1 207 ? 6.674 -1.394 26.091 1.00 11.88 207 ASN B CA 1
ATOM 3851 C C . ASN B 1 207 ? 7.344 -2.370 27.059 1.00 10.63 207 ASN B C 1
ATOM 3852 O O . ASN B 1 207 ? 6.737 -2.805 28.042 1.00 10.35 207 ASN B O 1
ATOM 3857 N N . LYS B 1 208 ? 8.588 -2.728 26.763 1.00 9.06 208 LYS B N 1
ATOM 3858 C CA . LYS B 1 208 ? 9.328 -3.649 27.616 1.00 7.16 208 LYS B CA 1
ATOM 3859 C C . LYS B 1 208 ? 10.808 -3.330 27.618 1.00 6.07 208 LYS B C 1
ATOM 3860 O O . LYS B 1 208 ? 11.366 -2.914 26.601 1.00 9.10 208 LYS B O 1
ATOM 3866 N N . GLY B 1 209 ? 11.428 -3.528 28.776 1.00 4.00 209 GLY B N 1
ATOM 3867 C CA . GLY B 1 209 ? 12.843 -3.284 28.955 1.00 2.84 209 GLY B CA 1
ATOM 3868 C C . GLY B 1 209 ? 13.392 -4.386 29.841 1.00 4.77 209 GLY B C 1
ATOM 3869 O O . GLY B 1 209 ? 12.625 -5.206 30.363 1.00 5.39 209 GLY B O 1
ATOM 3870 N N . TYR B 1 210 ? 14.709 -4.414 30.023 1.00 4.67 210 TYR B N 1
ATOM 3871 C CA . TYR B 1 210 ? 15.343 -5.440 30.850 1.00 4.83 210 TYR B CA 1
ATOM 3872 C C . TYR B 1 210 ? 16.570 -4.874 31.550 1.00 4.52 210 TYR B C 1
ATOM 3873 O O . TYR B 1 210 ? 17.052 -3.791 31.217 1.00 4.19 210 TYR B O 1
ATOM 3882 N N . ILE B 1 211 ? 17.088 -5.639 32.500 1.00 5.47 211 ILE B N 1
ATOM 3883 C CA . ILE B 1 211 ? 18.255 -5.236 33.265 1.00 5.51 211 ILE B CA 1
ATOM 3884 C C . ILE B 1 211 ? 19.267 -6.372 33.329 1.00 2.48 211 ILE B C 1
ATOM 3885 O O . ILE B 1 211 ? 18.910 -7.524 33.516 1.00 5.16 211 ILE B O 1
ATOM 3890 N N . TYR B 1 212 ? 20.534 -6.037 33.159 1.00 2.89 212 TYR B N 1
ATOM 3891 C CA . TYR B 1 212 ? 21.609 -7.019 33.227 1.00 3.85 212 TYR B CA 1
ATOM 3892 C C . TYR B 1 212 ? 22.319 -6.663 34.523 1.00 3.64 212 TYR B C 1
ATOM 3893 O O . TYR B 1 212 ? 23.056 -5.672 34.575 1.00 3.74 212 TYR B O 1
ATOM 3902 N N . ALA B 1 213 ? 22.082 -7.459 35.562 1.00 4.41 213 ALA B N 1
ATOM 3903 C CA . ALA B 1 213 ? 22.662 -7.207 36.883 1.00 6.13 213 ALA B CA 1
ATOM 3904 C C . ALA B 1 213 ? 23.665 -8.268 37.307 1.00 6.59 213 ALA B C 1
ATOM 3905 O O . ALA B 1 213 ? 23.453 -9.451 37.063 1.00 7.94 213 ALA B O 1
ATOM 3907 N N . SER B 1 214 ? 24.746 -7.837 37.956 1.00 8.40 214 SER B N 1
ATOM 3908 C CA . SER B 1 214 ? 25.777 -8.765 38.407 1.00 9.18 214 SER B CA 1
ATOM 3909 C C . SER B 1 214 ? 26.567 -8.283 39.632 1.00 8.45 214 SER B C 1
ATOM 3910 O O . SER B 1 214 ? 26.231 -7.280 40.255 1.00 8.89 214 SER B O 1
ATOM 3913 N N . PHE B 1 215 ? 27.610 -9.037 39.973 1.00 8.32 215 PHE B N 1
ATOM 3914 C CA . PHE B 1 215 ? 28.491 -8.720 41.093 1.00 9.34 215 PHE B CA 1
ATOM 3915 C C . PHE B 1 215 ? 29.843 -8.288 40.543 1.00 11.12 215 PHE B C 1
ATOM 3916 O O . PHE B 1 215 ? 30.709 -7.855 41.299 1.00 12.75 215 PHE B O 1
ATOM 3924 N N . LYS B 1 216 ? 30.029 -8.437 39.230 1.00 13.83 216 LYS B N 1
ATOM 3925 C CA . LYS B 1 216 ? 31.266 -8.013 38.565 1.00 15.84 216 LYS B CA 1
ATOM 3926 C C . LYS B 1 216 ? 31.248 -8.167 37.043 1.00 16.57 216 LYS B C 1
ATOM 3927 O O . LYS B 1 216 ? 31.668 -7.255 36.322 1.00 18.78 216 LYS B O 1
ATOM 3933 N N . THR B 1 217 ? 30.761 -9.309 36.559 1.00 16.67 217 THR B N 1
ATOM 3934 C CA . THR B 1 217 ? 30.695 -9.583 35.125 1.00 14.83 217 THR B CA 1
ATOM 3935 C C . THR B 1 217 ? 29.951 -8.487 34.350 1.00 13.29 217 THR B C 1
ATOM 3936 O O . THR B 1 217 ? 28.774 -8.198 34.603 1.00 12.73 217 THR B O 1
ATOM 3940 N N . HIS B 1 218 ? 30.658 -7.885 33.400 1.00 10.16 218 HIS B N 1
ATOM 3941 C CA . HIS B 1 218 ? 30.146 -6.792 32.583 1.00 10.55 218 HIS B CA 1
ATOM 3942 C C . HIS B 1 218 ? 29.547 -7.327 31.266 1.00 10.61 218 HIS B C 1
ATOM 3943 O O . HIS B 1 218 ? 30.102 -8.242 30.652 1.00 8.94 218 HIS B O 1
ATOM 3950 N N . PRO B 1 219 ? 28.408 -6.762 30.813 1.00 9.65 219 PRO B N 1
ATOM 3951 C CA . PRO B 1 219 ? 27.763 -7.215 29.567 1.00 10.17 219 PRO B CA 1
ATOM 3952 C C . PRO B 1 219 ? 28.455 -6.888 28.236 1.00 12.12 219 PRO B C 1
ATOM 3953 O O . PRO B 1 219 ? 28.071 -7.407 27.179 1.00 10.72 219 PRO B O 1
ATOM 3957 N N . LEU B 1 220 ? 29.477 -6.038 28.300 1.00 14.11 220 LEU B N 1
ATOM 3958 C CA . LEU B 1 220 ? 30.238 -5.634 27.121 1.00 15.96 220 LEU B CA 1
ATOM 3959 C C . LEU B 1 220 ? 31.708 -5.993 27.285 1.00 15.87 220 LEU B C 1
ATOM 3960 O O . LEU B 1 220 ? 32.337 -6.504 26.356 1.00 18.02 220 LEU B O 1
ATOM 3965 N N . LYS B 1 221 ? 32.256 -5.711 28.465 1.00 16.22 221 LYS B N 1
ATOM 3966 C CA . LYS B 1 221 ? 33.659 -6.009 28.747 1.00 15.50 221 LYS B CA 1
ATOM 3967 C C . LYS B 1 221 ? 33.901 -7.507 28.627 1.00 15.95 221 LYS B C 1
ATOM 3968 O O . LYS B 1 221 ? 34.855 -7.948 27.985 1.00 17.86 221 LYS B O 1
ATOM 3974 N N . ASP B 1 222 ? 33.026 -8.289 29.246 1.00 15.47 222 ASP B N 1
ATOM 3975 C CA . ASP B 1 222 ? 33.155 -9.739 29.220 1.00 14.08 222 ASP B CA 1
ATOM 3976 C C . ASP B 1 222 ? 32.523 -10.386 28.005 1.00 13.62 222 ASP B C 1
ATOM 3977 O O . ASP B 1 222 ? 32.513 -11.606 27.894 1.00 11.29 222 ASP B O 1
ATOM 3982 N N . LEU B 1 223 ? 31.995 -9.575 27.094 1.00 14.44 223 LEU B N 1
ATOM 3983 C CA . LEU B 1 223 ? 31.357 -10.118 25.906 1.00 14.48 223 LEU B CA 1
ATOM 3984 C C . LEU B 1 223 ? 32.327 -11.023 25.173 1.00 16.22 223 LEU B C 1
ATOM 3985 O O . LEU B 1 223 ? 33.456 -10.625 24.878 1.00 17.18 223 LEU B O 1
ATOM 3990 N N . MET B 1 224 ? 31.897 -12.248 24.890 1.00 16.79 224 MET B N 1
ATOM 3991 C CA . MET B 1 224 ? 32.752 -13.195 24.196 1.00 15.64 224 MET B CA 1
ATOM 3992 C C . MET B 1 224 ? 32.188 -13.572 22.830 1.00 15.50 224 MET B C 1
ATOM 3993 O O . MET B 1 224 ? 31.163 -14.249 22.709 1.00 14.17 224 MET B O 1
ATOM 3998 N N . THR B 1 225 ? 32.882 -13.114 21.799 1.00 14.01 225 THR B N 1
ATOM 3999 C CA . THR B 1 225 ? 32.479 -13.355 20.425 1.00 15.54 225 THR B CA 1
ATOM 4000 C C . THR B 1 225 ? 32.638 -14.816 19.939 1.00 16.31 225 THR B C 1
ATOM 4001 O O . THR B 1 225 ? 31.899 -15.259 19.055 1.00 17.16 225 THR B O 1
ATOM 4005 N N . PRO B 1 226 ? 33.589 -15.585 20.510 1.00 15.78 226 PRO B N 1
ATOM 4006 C CA . PRO B 1 226 ? 33.753 -16.979 20.071 1.00 16.39 226 PRO B CA 1
ATOM 4007 C C . PRO B 1 226 ? 32.536 -17.836 20.447 1.00 16.62 226 PRO B C 1
ATOM 4008 O O . PRO B 1 226 ? 32.200 -18.793 19.742 1.00 18.03 226 PRO B O 1
ATOM 4012 N N . LYS B 1 227 ? 31.884 -17.496 21.556 1.00 15.52 227 LYS B N 1
ATOM 4013 C CA . LYS B 1 227 ? 30.698 -18.229 22.000 1.00 16.13 227 LYS B CA 1
ATOM 4014 C C . LYS B 1 227 ? 29.494 -17.754 21.193 1.00 16.73 227 LYS B C 1
ATOM 4015 O O . LYS B 1 227 ? 28.467 -18.437 21.116 1.00 17.83 227 LYS B O 1
ATOM 4021 N N . ILE B 1 228 ? 29.628 -16.576 20.592 1.00 16.34 228 ILE B N 1
ATOM 4022 C CA . ILE B 1 228 ? 28.560 -16.008 19.784 1.00 15.12 228 ILE B CA 1
ATOM 4023 C C . ILE B 1 228 ? 28.542 -16.656 18.403 1.00 16.50 228 ILE B C 1
ATOM 4024 O O . ILE B 1 228 ? 27.525 -17.204 17.964 1.00 15.38 228 ILE B O 1
ATOM 4029 N N . GLU B 1 229 ? 29.683 -16.589 17.729 1.00 16.24 229 GLU B N 1
ATOM 4030 C CA . GLU B 1 229 ? 29.831 -17.144 16.391 1.00 16.84 229 GLU B CA 1
ATOM 4031 C C . GLU B 1 229 ? 29.619 -18.666 16.341 1.00 15.87 229 GLU B C 1
ATOM 4032 O O . GLU B 1 229 ? 29.482 -19.250 15.262 1.00 14.63 229 GLU B O 1
ATOM 4038 N N . ALA B 1 230 ? 29.575 -19.291 17.513 1.00 14.49 230 ALA B N 1
ATOM 4039 C CA . ALA B 1 230 ? 29.404 -20.737 17.615 1.00 15.23 230 ALA B CA 1
ATOM 4040 C C . ALA B 1 230 ? 27.939 -21.166 17.729 1.00 15.44 230 ALA B C 1
ATOM 4041 O O . ALA B 1 230 ? 27.605 -22.349 17.589 1.00 14.19 230 ALA B O 1
ATOM 4043 N N . LEU B 1 231 ? 27.063 -20.206 17.990 1.00 16.70 231 LEU B N 1
ATOM 4044 C CA . LEU B 1 231 ? 25.643 -20.506 18.117 1.00 17.09 231 LEU B CA 1
ATOM 4045 C C . LEU B 1 231 ? 25.080 -20.979 16.794 1.00 17.61 231 LEU B C 1
ATOM 4046 O O . LEU B 1 231 ? 25.398 -20.436 15.733 1.00 19.23 231 LEU B O 1
ATOM 4051 N N . THR B 1 232 ? 24.241 -22.002 16.859 1.00 17.05 232 THR B N 1
ATOM 4052 C CA . THR B 1 232 ? 23.636 -22.523 15.652 1.00 16.70 232 THR B CA 1
ATOM 4053 C C . THR B 1 232 ? 22.140 -22.253 15.628 1.00 15.81 232 THR B C 1
ATOM 4054 O O . THR B 1 232 ? 21.471 -22.252 16.667 1.00 14.72 232 THR B O 1
ATOM 4058 N N . SER B 1 233 ? 21.627 -21.995 14.434 1.00 15.39 233 SER B N 1
ATOM 4059 C CA . SER B 1 233 ? 20.207 -21.753 14.239 1.00 14.88 233 SER B CA 1
ATOM 4060 C C . SER B 1 233 ? 19.570 -20.557 14.956 1.00 13.63 233 SER B C 1
ATOM 4061 O O . SER B 1 233 ? 18.415 -20.629 15.381 1.00 13.40 233 SER B O 1
ATOM 4064 N N . VAL B 1 234 ? 20.308 -19.465 15.109 1.00 11.01 234 VAL B N 1
ATOM 4065 C CA . VAL B 1 234 ? 19.712 -18.277 15.713 1.00 10.56 234 VAL B CA 1
ATOM 4066 C C . VAL B 1 234 ? 19.375 -17.409 14.515 1.00 8.24 234 VAL B C 1
ATOM 4067 O O . VAL B 1 234 ? 20.057 -17.475 13.494 1.00 10.23 234 VAL B O 1
ATOM 4071 N N . ARG B 1 235 ? 18.333 -16.599 14.637 1.00 7.85 235 ARG B N 1
ATOM 4072 C CA . ARG B 1 235 ? 17.895 -15.756 13.533 1.00 7.01 235 ARG B CA 1
ATOM 4073 C C . ARG B 1 235 ? 17.783 -14.288 13.899 1.00 5.14 235 ARG B C 1
ATOM 4074 O O . ARG B 1 235 ? 17.473 -13.462 13.045 1.00 3.94 235 ARG B O 1
ATOM 4082 N N . TYR B 1 236 ? 18.002 -13.977 15.174 1.00 3.87 236 TYR B N 1
ATOM 4083 C CA . TYR B 1 236 ? 17.953 -12.598 15.657 1.00 2.65 236 TYR B CA 1
ATOM 4084 C C . TYR B 1 236 ? 19.289 -12.176 16.283 1.00 2.82 236 TYR B C 1
ATOM 4085 O O . TYR B 1 236 ? 19.893 -11.172 15.893 1.00 4.79 236 TYR B O 1
ATOM 4094 N N . TYR B 1 237 ? 19.763 -12.962 17.237 1.00 3.71 237 TYR B N 1
ATOM 4095 C CA . TYR B 1 237 ? 21.002 -12.649 17.950 1.00 4.15 237 TYR B CA 1
ATOM 4096 C C . TYR B 1 237 ? 22.306 -12.615 17.145 1.00 5.86 237 TYR B C 1
ATOM 4097 O O . TYR B 1 237 ? 22.515 -13.404 16.233 1.00 6.16 237 TYR B O 1
ATOM 4106 N N . ASN B 1 238 ? 23.176 -11.684 17.524 1.00 6.60 238 ASN B N 1
ATOM 4107 C CA . ASN B 1 238 ? 24.501 -11.509 16.938 1.00 5.82 238 ASN B CA 1
ATOM 4108 C C . ASN B 1 238 ? 25.165 -10.421 17.779 1.00 7.15 238 ASN B C 1
ATOM 4109 O O . ASN B 1 238 ? 24.505 -9.809 18.612 1.00 4.56 238 ASN B O 1
ATOM 4114 N N . GLU B 1 239 ? 26.463 -10.195 17.589 1.00 7.96 239 GLU B N 1
ATOM 4115 C CA . GLU B 1 239 ? 27.175 -9.195 18.377 1.00 8.26 239 GLU B CA 1
ATOM 4116 C C . GLU B 1 239 ? 26.678 -7.777 18.158 1.00 7.57 239 GLU B C 1
ATOM 4117 O O . GLU B 1 239 ? 26.714 -6.960 19.076 1.00 8.20 239 GLU B O 1
ATOM 4123 N N . ASP B 1 240 ? 26.242 -7.468 16.941 1.00 9.00 240 ASP B N 1
ATOM 4124 C CA . ASP B 1 240 ? 25.729 -6.131 16.665 1.00 8.09 240 ASP B CA 1
ATOM 4125 C C . ASP B 1 240 ? 24.580 -5.869 17.614 1.00 7.56 240 ASP B C 1
ATOM 4126 O O . ASP B 1 240 ? 24.536 -4.855 18.314 1.00 6.22 240 ASP B O 1
ATOM 4131 N N . ILE B 1 241 ? 23.652 -6.811 17.644 1.00 6.59 241 ILE B N 1
ATOM 4132 C CA . ILE B 1 241 ? 22.486 -6.696 18.498 1.00 6.03 241 ILE B CA 1
ATOM 4133 C C . ILE B 1 241 ? 22.879 -6.590 19.970 1.00 6.86 241 ILE B C 1
ATOM 4134 O O . ILE B 1 241 ? 22.382 -5.721 20.687 1.00 6.34 241 ILE B O 1
ATOM 4139 N N . HIS B 1 242 ? 23.780 -7.462 20.415 1.00 7.22 242 HIS B N 1
ATOM 4140 C CA . HIS B 1 242 ? 24.219 -7.448 21.806 1.00 6.17 242 HIS B CA 1
ATOM 4141 C C . HIS B 1 242 ? 24.569 -6.026 22.234 1.00 6.97 242 HIS B C 1
ATOM 4142 O O . HIS B 1 242 ? 23.924 -5.464 23.118 1.00 7.56 242 HIS B O 1
ATOM 4149 N N . ARG B 1 243 ? 25.581 -5.449 21.589 1.00 6.55 243 ARG B N 1
ATOM 4150 C CA . ARG B 1 243 ? 26.045 -4.095 21.901 1.00 7.03 243 ARG B CA 1
ATOM 4151 C C . ARG B 1 243 ? 24.995 -2.992 21.750 1.00 6.46 243 ARG B C 1
ATOM 4152 O O . ARG B 1 243 ? 24.927 -2.065 22.566 1.00 6.53 243 ARG B O 1
ATOM 4160 N N . ALA B 1 244 ? 24.198 -3.076 20.691 1.00 5.31 244 ALA B N 1
ATOM 4161 C CA . ALA B 1 244 ? 23.162 -2.078 20.437 1.00 7.10 244 ALA B CA 1
ATOM 4162 C C . ALA B 1 244 ? 22.110 -2.059 21.539 1.00 5.52 244 ALA B C 1
ATOM 4163 O O . ALA B 1 244 ? 21.539 -1.018 21.855 1.00 7.07 244 ALA B O 1
ATOM 4165 N N . ALA B 1 245 ? 21.865 -3.220 22.128 1.00 5.87 245 ALA B N 1
ATOM 4166 C CA . ALA B 1 245 ? 20.865 -3.350 23.181 1.00 6.21 245 ALA B CA 1
ATOM 4167 C C . ALA B 1 245 ? 21.050 -2.400 24.369 1.00 4.96 245 ALA B C 1
ATOM 4168 O O . ALA B 1 245 ? 20.076 -2.007 25.017 1.00 3.65 245 ALA B O 1
ATOM 4170 N N . PHE B 1 246 ? 22.298 -2.039 24.655 1.00 6.44 246 PHE B N 1
ATOM 4171 C CA . PHE B 1 246 ? 22.621 -1.151 25.781 1.00 6.11 246 PHE B CA 1
ATOM 4172 C C . PHE B 1 246 ? 22.754 0.324 25.409 1.00 7.30 246 PHE B C 1
ATOM 4173 O O . PHE B 1 246 ? 23.039 1.152 26.263 1.00 8.32 246 PHE B O 1
ATOM 4181 N N . ALA B 1 247 ? 22.547 0.660 24.140 1.00 9.01 247 ALA B N 1
ATOM 4182 C CA . ALA B 1 247 ? 22.653 2.054 23.715 1.00 9.63 247 ALA B CA 1
ATOM 4183 C C . ALA B 1 247 ? 21.567 2.926 24.347 1.00 8.74 247 ALA B C 1
ATOM 4184 O O . ALA B 1 247 ? 20.375 2.632 24.253 1.00 10.84 247 ALA B O 1
ATOM 4186 N N . LEU B 1 248 ? 21.988 4.004 24.995 1.00 8.05 248 LEU B N 1
ATOM 4187 C CA . LEU B 1 248 ? 21.060 4.919 25.652 1.00 7.43 248 LEU B CA 1
ATOM 4188 C C . LEU B 1 248 ? 21.253 6.358 25.186 1.00 8.21 248 LEU B C 1
ATOM 4189 O O . LEU B 1 248 ? 22.383 6.845 25.109 1.00 8.29 248 LEU B O 1
ATOM 4194 N N . PRO B 1 249 ? 20.147 7.059 24.871 1.00 7.89 249 PRO B N 1
ATOM 4195 C CA . PRO B 1 249 ? 20.219 8.451 24.418 1.00 9.18 249 PRO B CA 1
ATOM 4196 C C . PRO B 1 249 ? 20.764 9.363 25.524 1.00 10.60 249 PRO B C 1
ATOM 4197 O O . PRO B 1 249 ? 20.696 9.022 26.712 1.00 10.13 249 PRO B O 1
ATOM 4201 N N . LYS B 1 250 ? 21.307 10.510 25.120 1.00 10.04 250 LYS B N 1
ATOM 4202 C CA . LYS B 1 250 ? 21.900 11.479 26.049 1.00 10.79 250 LYS B CA 1
ATOM 4203 C C . LYS B 1 250 ? 21.066 11.749 27.299 1.00 11.19 250 LYS B C 1
ATOM 4204 O O . LYS B 1 250 ? 21.563 11.651 28.425 1.00 7.25 250 LYS B O 1
ATOM 4210 N N . ASN B 1 251 ? 19.798 12.084 27.082 1.00 10.53 251 ASN B N 1
ATOM 4211 C CA . ASN B 1 251 ? 18.870 12.394 28.166 1.00 9.98 251 ASN B CA 1
ATOM 4212 C C . ASN B 1 251 ? 18.700 11.265 29.178 1.00 8.48 251 ASN B C 1
ATOM 4213 O O . ASN B 1 251 ? 18.782 11.490 30.380 1.00 7.05 251 ASN B O 1
ATOM 4218 N N . LEU B 1 252 ? 18.456 10.056 28.685 1.00 8.18 252 LEU B N 1
ATOM 4219 C CA . LEU B 1 252 ? 18.250 8.924 29.564 1.00 9.46 252 LEU B CA 1
ATOM 4220 C C . LEU B 1 252 ? 19.507 8.523 30.320 1.00 11.02 252 LEU B C 1
ATOM 4221 O O . LEU B 1 252 ? 19.424 8.051 31.450 1.00 12.30 252 LEU B O 1
ATOM 4226 N N . GLN B 1 253 ? 20.674 8.708 29.712 1.00 11.88 253 GLN B N 1
ATOM 4227 C CA . GLN B 1 253 ? 21.918 8.371 30.400 1.00 11.75 253 GLN B CA 1
ATOM 4228 C C . GLN B 1 253 ? 22.029 9.289 31.612 1.00 11.87 253 GLN B C 1
ATOM 4229 O O . GLN B 1 253 ? 22.413 8.871 32.704 1.00 10.62 253 GLN B O 1
ATOM 4235 N N . GLU B 1 254 ? 21.676 10.549 31.388 1.00 9.96 254 GLU B N 1
ATOM 4236 C CA . GLU B 1 254 ? 21.706 11.582 32.404 1.00 10.62 254 GLU B CA 1
ATOM 4237 C C . GLU B 1 254 ? 20.756 11.299 33.564 1.00 10.59 254 GLU B C 1
ATOM 4238 O O . GLU B 1 254 ? 21.161 11.314 34.728 1.00 10.82 254 GLU B O 1
ATOM 4244 N N . VAL B 1 255 ? 19.492 11.050 33.239 1.00 10.65 255 VAL B N 1
ATOM 4245 C CA . VAL B 1 255 ? 18.467 10.770 34.242 1.00 10.65 255 VAL B CA 1
ATOM 4246 C C . VAL B 1 255 ? 18.740 9.488 35.015 1.00 9.79 255 VAL B C 1
ATOM 4247 O O . VAL B 1 255 ? 18.364 9.366 36.183 1.00 7.49 255 VAL B O 1
ATOM 4251 N N . PHE B 1 256 ? 19.397 8.540 34.356 1.00 8.15 256 PHE B N 1
ATOM 4252 C CA . PHE B 1 256 ? 19.711 7.253 34.964 1.00 8.82 256 PHE B CA 1
ATOM 4253 C C . PHE B 1 256 ? 21.129 7.198 35.562 1.00 9.86 256 PHE B C 1
ATOM 4254 O O . PHE B 1 256 ? 21.459 6.248 36.268 1.00 12.93 256 PHE B O 1
ATOM 4262 N N . LYS B 1 257 ? 21.946 8.217 35.293 1.00 9.81 257 LYS B N 1
ATOM 4263 C CA . LYS B 1 257 ? 23.344 8.272 35.733 1.00 9.18 257 LYS B CA 1
ATOM 4264 C C . LYS B 1 257 ? 23.711 7.861 37.148 1.00 9.92 257 LYS B C 1
ATOM 4265 O O . LYS B 1 257 ? 24.851 7.462 37.391 1.00 11.01 257 LYS B O 1
ATOM 4271 N N . ASP B 1 258 ? 22.774 7.968 38.082 1.00 8.65 258 ASP B N 1
ATOM 4272 C CA . ASP B 1 258 ? 23.057 7.603 39.460 1.00 8.08 258 ASP B CA 1
ATOM 4273 C C . ASP B 1 258 ? 22.399 6.271 39.774 1.00 9.84 258 ASP B C 1
ATOM 4274 O O . ASP B 1 258 ? 22.447 5.791 40.900 1.00 9.79 258 ASP B O 1
ATOM 4279 N N . ASN B 1 259 ? 21.793 5.670 38.756 1.00 11.23 259 ASN B N 1
ATOM 4280 C CA . ASN B 1 259 ? 21.127 4.384 38.911 1.00 10.68 259 ASN B CA 1
ATOM 4281 C C . ASN B 1 259 ? 21.830 3.292 38.104 1.00 10.54 259 ASN B C 1
ATOM 4282 O O . ASN B 1 259 ? 21.500 2.113 38.215 1.00 12.94 259 ASN B O 1
ATOM 4287 N N . ILE B 1 260 ? 22.809 3.683 37.298 1.00 11.13 260 ILE B N 1
ATOM 4288 C CA . ILE B 1 260 ? 23.538 2.719 36.490 1.00 10.98 260 ILE B CA 1
ATOM 4289 C C . ILE B 1 260 ? 24.917 2.378 37.035 1.00 12.02 260 ILE B C 1
ATOM 4290 O O . ILE B 1 260 ? 25.782 3.243 37.205 1.00 11.43 260 ILE B O 1
ATOM 4295 N N . LYS B 1 261 ? 25.098 1.094 37.316 1.00 12.48 261 LYS B N 1
ATOM 4296 C CA . LYS B 1 261 ? 26.356 0.582 37.813 1.00 13.44 261 LYS B CA 1
ATOM 4297 C C . LYS B 1 261 ? 26.985 -0.219 36.682 1.00 14.41 261 LYS B C 1
ATOM 4298 O O . LYS B 1 261 ? 26.454 -1.254 36.278 1.00 12.01 261 LYS B O 1
ATOM 4304 N N . SER B 1 262 ? 28.098 0.290 36.157 1.00 15.77 262 SER B N 1
ATOM 4305 C CA . SER B 1 262 ? 28.818 -0.368 35.073 1.00 17.50 262 SER B CA 1
ATOM 4306 C C . SER B 1 262 ? 30.239 -0.696 35.532 1.00 19.21 262 SER B C 1
ATOM 4307 O O . SER B 1 262 ? 30.521 -1.884 35.795 1.00 11.17 262 SER B O 1
#

InterPro domains:
  IPR001045 Spermidine/spermine synthases [MF_00198] (1-257)
  IPR001045 Spermidine/spermine synthases [PTHR11558] (15-257)
  IPR029063 S-adenosyl-L-methionine-dependent methyltransferase superfamily [G3DSA:3.40.50.150] (52-262)
  IPR029063 S-adenosyl-L-methionine-dependent methyltransferase superfamily [SSF53335] (1-257)
  IPR030374 Polyamine biosynthesis domain [PS51006] (1-249)
  IPR035246 Spermidine synthase, tetramerisation domain [PF17284] (1-49)
  IPR037163 Spermidine synthase, tetramerisation domain superfamily [G3DSA:2.30.140.10] (1-51)

Solvent-accessible surface area: 22528 Å² total; per-residue (Å²): 146,157,12,35,24,100,21,14,81,83,0,81,3,18,2,55,10,66,40,104,83,67,58,26,138,27,163,164,26,49,0,18,9,13,88,8,133,48,13,31,41,0,0,20,15,68,115,94,18,41,12,57,84,59,26,26,5,28,2,1,0,3,0,0,0,0,0,0,1,10,144,88,8,88,30,0,0,0,3,44,8,20,29,0,8,0,0,28,9,0,45,59,27,121,12,47,0,0,0,7,20,64,19,66,116,0,0,66,15,0,78,83,3,4,85,58,14,104,130,1,52,122,38,188,55,20,39,57,9,110,92,35,154,96,26,109,172,51,117,0,7,0,0,1,2,23,107,74,16,84,104,142,80,4,73,36,0,53,168,42,13,56,140,63,0,0,1,3,2,12,6,80,3,1,27,42,57,72,97,28,0,56,70,6,0,132,33,3,6,78,54,2,62,5,0,13,5,0,11,9,17,15,36,10,21,12,29,44,0,1,3,0,0,0,65,112,3,12,0,62,164,52,18,50,41,97,46,14,138,70,18,125,72,5,128,1,3,24,56,77,0,0,103,14,0,22,6,10,4,99,60,11,69,104,58,0,128,118,27,52,80,99,179,133,22,76,14,106,12,16,93,82,1,86,8,25,5,48,22,71,52,98,92,62,57,26,154,32,156,160,31,44,0,22,7,13,86,6,142,47,1,25,28,1,0,35,28,42,206,95,12,48,5,51,81,45,21,39,9,27,2,0,0,2,0,0,0,0,0,0,4,13,154,117,4,100,48,0,0,0,2,42,8,17,29,0,6,0,0,23,5,0,44,48,24,109,8,39,0,5,0,8,19,70,20,66,101,0,1,64,14,0,88,79,0,3,87,48,10,108,107,1,63,118,45,187,58,22,58,53,12,103,100,37,156,80,33,120,184,59,93,2,10,0,1,1,1,30,114,73,17,80,91,135,76,6,45,30,1,50,151,54,5,49,132,73,0,0,2,4,2,17,3,78,2,1,27,45,56,66,103,26,0,52,85,10,0,134,38,4,7,69,45,4,62,4,0,20,3,2,15,8,17,14,38,21,10,19,29,54,0,2,2,0,0,0,62,161,15,14,0,55,163,60,23,26,57,94,50,15,143,78,26,94,66,14,110,3,2,19,61,70,0,0,109,10,2,18,8,13,0,83,49,4,71,104,50,0,128,126,20,44,84,85

CATH classification: 2.30.140.10 (+1 more: 3.40.50.150)

GO terms:
  GO:0006596 polyamine biosynthetic process (P, IDA)
  GO:0008295 spermidine biosynthetic process (P, IDA)
  GO:0004766 spermidine synthase activity (F, EXP)